Protein AF-A0A4S5EPM7-F1 (afdb_monomer_lite)

Organism: NCBI:txid2699483

Radius of gyration: 33.23 Å; chains: 1; bounding box: 105×103×96 Å

pLDDT: mean 71.8, std 30.41, range [21.06, 98.94]

Foldseek 3Di:
DDDDDDDDDDDDDDDDDDDDDDDDDDDDDDDDDDDDDDDDDDDDDDDDDDDDDPDDWDKDWDDDDDDDDDDDDDDDDDDDDDDDDDDDDDDDDDYDDDDDDDDDDDDDDDDDPPPPDDLPFPDDDDDDPDPPDPAIFIWTADPVGDIDGTDDRPPPDDDDDVDPDDDPDDDDDDDDDDPVDDDDDDPWAAEEDEQLNQVVLVPDDPVVSLVVLCQDCACPNHPNGQEYEYEQFDDVSHPDHDHQQEDPQPDDDLPCPSGDPVVCVVTPLVSVVSSCVNPVNRAYEYAYQADYLVQFPNSDQFFGAGDPVNLQVLLVSVLCVQVNCVVSVHHHQAYEPHAALVDTGRPHGHHHDFLVRLLCSQLPHNQVSCVVSVHSYAYAYDNEELQCLVRQLSNCVNVSNVSRHQAYEYEHQDDDLCSQVVSCVVVVSHDYYHRDYDDDDPDDGDPDPDPDDDPPD

InterPro domains:
  IPR001139 Glycoside hydrolase family 30 [PR00843] (176-196)
  IPR001139 Glycoside hydrolase family 30 [PR00843] (212-238)
  IPR001139 Glycoside hydrolase family 30 [PR00843] (308-325)
  IPR001139 Glycoside hydrolase family 30 [PTHR11069] (172-442)
  IPR017853 Glycoside hydrolase superfamily [SSF51445] (186-454)
  IPR033453 Glycosyl hydrolase family 30, TIM-barrel domain [PF02055] (186-442)

Structure (mmCIF, N/CA/C/O backbone):
data_AF-A0A4S5EPM7-F1
#
_entry.id   AF-A0A4S5EPM7-F1
#
loop_
_atom_site.group_PDB
_atom_site.id
_atom_site.type_symbol
_atom_site.label_atom_id
_atom_site.label_alt_id
_atom_site.label_comp_id
_atom_site.label_asym_id
_atom_site.label_entity_id
_atom_site.label_seq_id
_atom_site.pdbx_PDB_ins_code
_atom_site.Cartn_x
_atom_site.Cartn_y
_atom_site.Cartn_z
_atom_site.occupancy
_atom_site.B_iso_or_equiv
_atom_site.auth_seq_id
_atom_site.auth_comp_id
_atom_site.auth_asym_id
_atom_site.auth_atom_id
_atom_site.pdbx_PDB_model_num
ATOM 1 N N . MET A 1 1 ? -53.959 20.665 28.687 1.00 37.88 1 MET A N 1
ATOM 2 C CA . MET A 1 1 ? -55.027 20.606 27.663 1.00 37.88 1 MET A CA 1
ATOM 3 C C . MET A 1 1 ? -55.498 22.022 27.372 1.00 37.88 1 MET A C 1
ATOM 5 O O . MET A 1 1 ? -55.883 22.687 28.318 1.00 37.88 1 MET A O 1
ATOM 9 N N . ALA A 1 2 ? -55.461 22.474 26.117 1.00 31.88 2 ALA A N 1
ATOM 10 C CA . ALA A 1 2 ? -56.204 23.634 25.600 1.00 31.88 2 ALA A CA 1
ATOM 11 C C . ALA A 1 2 ? -56.145 23.578 24.061 1.00 31.88 2 ALA A C 1
ATOM 13 O O . ALA A 1 2 ? -55.136 23.130 23.512 1.00 31.88 2 ALA A O 1
ATOM 14 N N . ARG A 1 3 ? -57.220 23.950 23.357 1.00 34.09 3 ARG A N 1
ATOM 15 C CA . ARG A 1 3 ? -57.342 23.798 21.894 1.00 34.09 3 ARG A CA 1
ATOM 16 C C . ARG A 1 3 ? -58.232 24.909 21.324 1.00 34.09 3 ARG A C 1
ATOM 18 O O . ARG A 1 3 ? -59.155 25.323 22.013 1.00 34.09 3 ARG A O 1
ATOM 25 N N . LEU A 1 4 ? -58.027 25.229 20.037 1.00 34.91 4 LEU A N 1
ATOM 26 C CA . LEU A 1 4 ? -58.841 26.123 19.180 1.00 34.91 4 LEU A CA 1
ATOM 27 C C . LEU A 1 4 ? -58.612 27.636 19.450 1.00 34.91 4 LEU A C 1
ATOM 29 O O . LEU A 1 4 ? -58.331 28.013 20.577 1.00 34.91 4 LEU A O 1
ATOM 33 N N . ALA A 1 5 ? -58.658 28.551 18.466 1.00 35.00 5 ALA A N 1
ATOM 34 C CA . ALA A 1 5 ? -59.004 28.437 17.037 1.00 35.00 5 ALA A CA 1
ATOM 35 C C . ALA A 1 5 ? -58.122 29.335 16.119 1.00 35.00 5 ALA A C 1
ATOM 37 O O . ALA A 1 5 ? -57.321 30.136 16.590 1.00 35.00 5 ALA A O 1
ATOM 38 N N . ARG A 1 6 ? -58.271 29.182 14.791 1.00 39.44 6 ARG A N 1
ATOM 39 C CA . ARG A 1 6 ? -57.592 29.965 13.727 1.00 39.44 6 ARG A CA 1
ATOM 40 C C . ARG A 1 6 ? -58.181 31.379 13.544 1.00 39.44 6 ARG A C 1
ATOM 42 O O . ARG A 1 6 ? -59.377 31.544 13.761 1.00 39.44 6 ARG A O 1
ATOM 49 N N . PRO A 1 7 ? -57.429 32.298 12.906 1.00 39.09 7 PRO A N 1
ATOM 50 C CA . PRO A 1 7 ? -57.992 33.339 12.041 1.00 39.09 7 PRO A CA 1
ATOM 51 C C . PRO A 1 7 ? -57.572 33.200 10.558 1.00 39.09 7 PRO A C 1
ATOM 53 O O . PRO A 1 7 ? -56.685 32.419 10.207 1.00 39.09 7 PRO A O 1
ATOM 56 N N . ALA A 1 8 ? -58.227 33.973 9.685 1.00 35.59 8 ALA A N 1
ATOM 57 C CA . ALA A 1 8 ? -57.951 34.082 8.247 1.00 35.59 8 ALA A CA 1
ATOM 58 C C . ALA A 1 8 ? -57.341 35.458 7.867 1.00 35.59 8 ALA A C 1
ATOM 60 O O . ALA A 1 8 ? -57.170 36.327 8.715 1.00 35.59 8 ALA A O 1
ATOM 61 N N . ARG A 1 9 ? -56.981 35.619 6.582 1.00 36.59 9 ARG A N 1
ATOM 62 C CA . ARG A 1 9 ? -56.272 36.768 5.962 1.00 36.59 9 ARG A CA 1
ATOM 63 C C . ARG A 1 9 ? -56.875 38.166 6.213 1.00 36.59 9 ARG A C 1
ATOM 65 O O . ARG A 1 9 ? -58.093 38.295 6.285 1.00 36.59 9 ARG A O 1
ATOM 72 N N . PRO A 1 10 ? -56.045 39.212 6.026 1.00 38.31 10 PRO A N 1
ATOM 73 C CA . PRO A 1 10 ? -56.420 40.400 5.244 1.00 38.31 10 PRO A CA 1
ATOM 74 C C . PRO A 1 10 ? -55.522 40.627 3.997 1.00 38.31 10 PRO A C 1
ATOM 76 O O . PRO A 1 10 ? -54.597 39.856 3.732 1.00 38.31 10 PRO A O 1
ATOM 79 N N . ALA A 1 11 ? -55.826 41.662 3.197 1.00 32.56 11 ALA A N 1
ATOM 80 C CA . ALA A 1 11 ? -55.200 41.976 1.898 1.00 32.56 11 ALA A CA 1
ATOM 81 C C . ALA A 1 11 ? -54.578 43.403 1.821 1.00 32.56 11 ALA A C 1
ATOM 83 O O . ALA A 1 11 ? -54.637 44.161 2.781 1.00 32.56 11 ALA A O 1
ATOM 84 N N . ARG A 1 12 ? -53.949 43.719 0.670 1.00 36.53 12 ARG A N 1
ATOM 85 C CA . ARG A 1 12 ? -53.094 44.895 0.322 1.00 36.53 12 ARG A CA 1
ATOM 86 C C . ARG A 1 12 ? -53.747 46.299 0.408 1.00 36.53 12 ARG A C 1
ATOM 88 O O . ARG A 1 12 ? -54.969 46.396 0.368 1.00 36.53 12 ARG A O 1
ATOM 95 N N . PRO A 1 13 ? -52.927 47.378 0.386 1.00 40.84 13 PRO A N 1
ATOM 96 C CA . PRO A 1 13 ? -52.681 48.208 -0.836 1.00 40.84 13 PRO A CA 1
ATOM 97 C C . PRO A 1 13 ? -51.164 48.281 -1.213 1.00 40.84 13 PRO A C 1
ATOM 99 O O . PRO A 1 13 ? -50.339 48.016 -0.351 1.00 40.84 13 PRO A O 1
ATOM 102 N N . ALA A 1 14 ? -50.675 48.388 -2.469 1.00 33.91 14 ALA A N 1
ATOM 103 C CA . ALA A 1 14 ? -50.796 49.406 -3.552 1.00 33.91 14 ALA A CA 1
ATOM 104 C C . ALA A 1 14 ? -49.830 50.622 -3.353 1.00 33.91 14 ALA A C 1
ATOM 106 O O . ALA A 1 14 ? -49.704 51.056 -2.218 1.00 33.91 14 ALA A O 1
ATOM 107 N N . ARG A 1 15 ? -49.126 51.218 -4.348 1.00 34.62 15 ARG A N 1
ATOM 108 C CA . ARG A 1 15 ? -49.103 51.091 -5.837 1.00 34.62 15 ARG A CA 1
ATOM 109 C C . ARG A 1 15 ? -47.855 51.814 -6.464 1.00 34.62 15 ARG A C 1
ATOM 111 O O . ARG A 1 15 ? -47.136 52.459 -5.717 1.00 34.62 15 ARG A O 1
ATOM 118 N N . GLN A 1 16 ? -47.711 51.771 -7.808 1.00 30.31 16 GLN A N 1
ATOM 119 C CA . GLN A 1 16 ? -46.845 52.595 -8.715 1.00 30.31 16 GLN A CA 1
ATOM 120 C C . GLN A 1 16 ? -45.328 52.254 -8.811 1.00 30.31 16 GLN A C 1
ATOM 122 O O . GLN A 1 16 ? -44.700 52.006 -7.790 1.00 30.31 16 GLN A O 1
ATOM 127 N N . ASP A 1 17 ? -44.666 52.186 -9.987 1.00 30.38 17 ASP A N 1
ATOM 128 C CA . ASP A 1 17 ? -45.113 52.330 -11.398 1.00 30.38 17 ASP A CA 1
ATOM 129 C C . ASP A 1 17 ? -44.370 51.397 -12.404 1.00 30.38 17 ASP A C 1
ATOM 131 O O . ASP A 1 17 ? -43.321 50.825 -12.114 1.00 30.38 17 ASP A O 1
ATOM 135 N N . GLN A 1 18 ? -44.968 51.241 -13.594 1.00 34.22 18 GLN A N 1
ATOM 136 C CA . GLN A 1 18 ? -44.567 50.523 -14.833 1.00 34.22 18 GLN A CA 1
ATOM 137 C C . GLN A 1 18 ? -45.129 51.357 -16.017 1.00 34.22 18 GLN A C 1
ATOM 139 O O . GLN A 1 18 ? -46.119 52.050 -15.760 1.00 34.22 18 GLN A O 1
ATOM 144 N N . PRO A 1 19 ? -44.607 51.349 -17.275 1.00 40.12 19 PRO A N 1
ATOM 145 C CA . PRO A 1 19 ? -44.434 50.168 -18.162 1.00 40.12 19 PRO A CA 1
ATOM 146 C C . PRO A 1 19 ? -43.183 50.305 -19.100 1.00 40.12 19 PRO A C 1
ATOM 148 O O . PRO A 1 19 ? -42.280 51.054 -18.751 1.00 40.12 19 PRO A O 1
ATOM 151 N N . GLY A 1 20 ? -42.968 49.670 -20.272 1.00 29.72 20 GLY A N 1
ATOM 152 C CA . GLY A 1 20 ? -43.732 48.784 -21.182 1.00 29.72 20 GLY A CA 1
ATOM 153 C C . GLY A 1 20 ? -42.924 48.462 -22.481 1.00 29.72 20 GLY A C 1
ATOM 154 O O . GLY A 1 20 ? -41.827 49.001 -22.618 1.00 29.72 20 GLY A O 1
ATOM 155 N N . PRO A 1 21 ? -43.384 47.588 -23.417 1.00 45.72 21 PRO A N 1
ATOM 156 C CA . PRO A 1 21 ? -42.465 46.797 -24.276 1.00 45.72 21 PRO A CA 1
ATOM 157 C C . PRO A 1 21 ? -42.611 46.849 -25.832 1.00 45.72 21 PRO A C 1
ATOM 159 O O . PRO A 1 21 ? -43.710 47.043 -26.340 1.00 45.72 21 PRO A O 1
ATOM 162 N N . SER A 1 22 ? -41.524 46.450 -26.540 1.00 32.47 22 SER A N 1
ATOM 163 C CA . SER A 1 22 ? -41.437 45.848 -27.917 1.00 32.47 22 SER A CA 1
ATOM 164 C C . SER A 1 22 ? -41.847 46.700 -29.156 1.00 32.47 22 SER A C 1
ATOM 166 O O . SER A 1 22 ? -42.520 47.704 -28.947 1.00 32.47 22 SER A O 1
ATOM 168 N N . PRO A 1 23 ? -41.466 46.367 -30.437 1.00 45.19 23 PRO A N 1
ATOM 169 C CA . PRO A 1 23 ? -41.118 45.038 -31.015 1.00 45.19 23 PRO A CA 1
ATOM 170 C C . PRO A 1 23 ? -39.987 44.939 -32.109 1.00 45.19 23 PRO A C 1
ATOM 172 O O . PRO A 1 23 ? -39.336 45.911 -32.464 1.00 45.19 23 PRO A O 1
ATOM 175 N N . ASP A 1 24 ? -39.851 43.719 -32.673 1.00 30.61 24 ASP A N 1
ATOM 176 C CA . ASP A 1 24 ? -39.633 43.356 -34.108 1.00 30.61 24 ASP A CA 1
ATOM 177 C C . ASP A 1 24 ? -38.284 42.821 -34.706 1.00 30.61 24 ASP A C 1
ATOM 179 O O . ASP A 1 24 ? -37.395 43.541 -35.147 1.00 30.61 24 ASP A O 1
ATOM 183 N N . VAL A 1 25 ? -38.208 41.479 -34.789 1.00 31.16 25 VAL A N 1
ATOM 184 C CA . VAL A 1 25 ? -37.888 40.588 -35.943 1.00 31.16 25 VAL A CA 1
ATOM 185 C C . VAL A 1 25 ? -36.867 40.994 -37.042 1.00 31.16 25 VAL A C 1
ATOM 187 O O . VAL A 1 25 ? -37.140 41.842 -37.884 1.00 31.16 25 VAL A O 1
ATOM 190 N N . ARG A 1 26 ? -35.837 40.137 -37.254 1.00 29.47 26 ARG A N 1
ATOM 191 C CA . ARG A 1 26 ? -35.635 39.356 -38.516 1.00 29.47 26 ARG A CA 1
ATOM 192 C C . ARG A 1 26 ? -34.588 38.231 -38.405 1.00 29.47 26 ARG A C 1
ATOM 194 O O . ARG A 1 26 ? -33.512 38.400 -37.847 1.00 29.47 26 ARG A O 1
ATOM 201 N N . ARG A 1 27 ? -34.902 37.071 -39.002 1.00 33.81 27 ARG A N 1
ATOM 202 C CA . ARG A 1 27 ? -34.010 35.897 -39.127 1.00 33.81 27 ARG A CA 1
ATOM 203 C C . ARG A 1 27 ? -32.942 36.116 -40.210 1.00 33.81 27 ARG A C 1
ATOM 205 O O . ARG A 1 27 ? -33.275 36.620 -41.282 1.00 33.81 27 ARG A O 1
ATOM 212 N N . ARG A 1 28 ? -31.733 35.568 -40.030 1.00 30.64 28 ARG A N 1
ATOM 213 C CA . ARG A 1 28 ? -30.859 35.139 -41.144 1.00 30.64 28 ARG A CA 1
ATOM 214 C C . ARG A 1 28 ? -30.357 33.712 -40.904 1.00 30.64 28 ARG A C 1
ATOM 216 O O . ARG A 1 28 ? -30.130 33.316 -39.769 1.00 30.64 28 ARG A O 1
ATOM 223 N N . ARG A 1 29 ? -30.290 32.935 -41.989 1.00 29.73 29 ARG A N 1
ATOM 224 C CA . ARG A 1 29 ? -29.877 31.522 -42.019 1.00 29.73 29 ARG A CA 1
ATOM 225 C C . ARG A 1 29 ? -28.354 31.427 -42.129 1.00 29.73 29 ARG A C 1
ATOM 227 O O . ARG A 1 29 ? -27.767 32.225 -42.858 1.00 29.73 29 ARG A O 1
ATOM 234 N N . GLU A 1 30 ? -27.747 30.426 -41.499 1.00 33.56 30 GLU A N 1
ATOM 235 C CA . GLU A 1 30 ? -26.389 29.997 -41.856 1.00 33.56 30 GLU A CA 1
ATOM 236 C C . GLU A 1 30 ? -26.378 29.379 -43.271 1.00 33.56 30 GLU A C 1
ATOM 238 O O . GLU A 1 30 ? -27.313 28.651 -43.624 1.00 33.56 30 GLU A O 1
ATOM 243 N N . PRO A 1 31 ? -25.346 29.641 -44.094 1.00 34.75 31 PRO A N 1
ATOM 244 C CA . PRO A 1 31 ? -25.091 28.886 -45.316 1.00 34.75 31 PRO A CA 1
ATOM 245 C C . PRO A 1 31 ? -24.391 27.545 -45.001 1.00 34.75 31 PRO A C 1
ATOM 247 O O . PRO A 1 31 ? -23.666 27.442 -44.009 1.00 34.75 31 PRO A O 1
ATOM 250 N N . PRO A 1 32 ? -24.570 26.504 -45.835 1.00 33.53 32 PRO A N 1
ATOM 251 C CA . PRO A 1 32 ? -23.986 25.188 -45.588 1.00 33.53 32 PRO A CA 1
ATOM 252 C C . PRO A 1 32 ? -22.461 25.189 -45.768 1.00 33.53 32 PRO A C 1
ATOM 254 O O . PRO A 1 32 ? -21.932 25.780 -46.710 1.00 33.53 32 PRO A O 1
ATOM 257 N N . ARG A 1 33 ? -21.749 24.454 -44.905 1.00 34.59 33 ARG A N 1
ATOM 258 C CA . ARG A 1 33 ? -20.324 24.145 -45.109 1.00 34.59 33 ARG A CA 1
ATOM 259 C C . ARG A 1 33 ? -20.180 23.130 -46.256 1.00 34.59 33 ARG A C 1
ATOM 261 O O . ARG A 1 33 ? -20.843 22.094 -46.197 1.00 34.59 33 ARG A O 1
ATOM 268 N N . PRO A 1 34 ? -19.322 23.363 -47.265 1.00 32.03 34 PRO A N 1
ATOM 269 C CA . PRO A 1 34 ? -19.049 22.361 -48.289 1.00 32.03 34 PRO A CA 1
ATOM 270 C C . PRO A 1 34 ? -18.231 21.199 -47.708 1.00 32.03 34 PRO A C 1
ATOM 272 O O . PRO A 1 34 ? -17.290 21.406 -46.941 1.00 32.03 34 PRO A O 1
ATOM 275 N N . ALA A 1 35 ? -18.568 19.969 -48.097 1.00 35.53 35 ALA A N 1
ATOM 276 C CA . ALA A 1 35 ? -17.763 18.793 -47.783 1.00 35.53 35 ALA A CA 1
ATOM 277 C C . ALA A 1 35 ? -16.465 18.808 -48.613 1.00 35.53 35 ALA A C 1
ATOM 279 O O . ALA A 1 35 ? -16.513 18.874 -49.841 1.00 35.53 35 ALA A O 1
ATOM 280 N N . GLY A 1 36 ? -15.308 18.740 -47.945 1.00 27.03 36 GLY A N 1
ATOM 281 C CA . GLY A 1 36 ? -13.988 18.908 -48.560 1.00 27.03 36 GLY A CA 1
ATOM 282 C C . GLY A 1 36 ? -12.958 17.895 -48.053 1.00 27.03 36 GLY A C 1
ATOM 283 O O . GLY A 1 36 ? -12.589 17.907 -46.888 1.00 27.03 36 GLY A O 1
ATOM 284 N N . ARG A 1 37 ? -12.541 17.027 -48.979 1.00 26.84 37 ARG A N 1
ATOM 285 C CA . ARG A 1 37 ? -11.492 15.985 -48.977 1.00 26.84 37 ARG A CA 1
ATOM 286 C C . ARG A 1 37 ? -10.326 16.053 -47.969 1.00 26.84 37 ARG A C 1
ATOM 288 O O . ARG A 1 37 ? -9.795 17.101 -47.634 1.00 26.84 37 ARG A O 1
ATOM 295 N N . TRP A 1 38 ? -9.825 14.850 -47.674 1.00 28.30 38 TRP A N 1
ATOM 296 C CA . TRP A 1 38 ? -8.516 14.559 -47.081 1.00 28.30 38 TRP A CA 1
ATOM 297 C C . TRP A 1 38 ? -7.328 15.027 -47.955 1.00 28.30 38 TRP A C 1
ATOM 299 O O . TRP A 1 38 ? -7.255 14.647 -49.123 1.00 28.30 38 TRP A O 1
ATOM 309 N N . ALA A 1 39 ? -6.361 15.724 -47.346 1.00 26.86 39 ALA A N 1
ATOM 310 C CA . ALA A 1 39 ? -4.922 15.795 -47.677 1.00 26.86 39 ALA A CA 1
ATOM 311 C C . ALA A 1 39 ? -4.226 16.440 -46.452 1.00 26.86 39 ALA A C 1
ATOM 313 O O . ALA A 1 39 ? -4.734 17.428 -45.934 1.00 26.86 39 ALA A O 1
ATOM 314 N N . ARG A 1 40 ? -3.312 15.771 -45.739 1.00 30.05 40 ARG A N 1
ATOM 315 C CA . ARG A 1 40 ? -1.855 15.643 -45.968 1.00 30.05 40 ARG A CA 1
ATOM 316 C C . ARG A 1 40 ? -1.059 16.966 -45.977 1.00 30.05 40 ARG A C 1
ATOM 318 O O . ARG A 1 40 ? -1.337 17.866 -46.754 1.00 30.05 40 ARG A O 1
ATOM 325 N N . ASP A 1 41 ? -0.018 16.933 -45.137 1.00 26.61 41 ASP A N 1
ATOM 326 C CA . ASP A 1 41 ? 1.216 17.734 -45.086 1.00 26.61 41 ASP A CA 1
ATOM 327 C C . ASP A 1 41 ? 1.251 19.091 -44.329 1.00 26.61 41 ASP A C 1
ATOM 329 O O . ASP A 1 41 ? 0.284 19.841 -44.233 1.00 26.61 41 ASP A O 1
ATOM 333 N N . ARG A 1 42 ? 2.404 19.305 -43.664 1.00 28.41 42 ARG A N 1
ATOM 334 C CA . ARG A 1 42 ? 2.795 20.388 -42.717 1.00 28.41 42 ARG A CA 1
ATOM 335 C C . ARG A 1 42 ? 3.502 21.549 -43.483 1.00 28.41 42 ARG A C 1
ATOM 337 O O . ARG A 1 42 ? 3.626 21.409 -44.697 1.00 28.41 42 ARG A O 1
ATOM 344 N N . PRO A 1 43 ? 4.101 22.606 -42.863 1.00 35.41 43 PRO A N 1
ATOM 345 C CA . PRO A 1 43 ? 4.097 23.093 -41.464 1.00 35.41 43 PRO A CA 1
ATOM 346 C C . PRO A 1 43 ? 3.795 24.613 -41.300 1.00 35.41 43 PRO A C 1
ATOM 348 O O . PRO A 1 43 ? 3.825 25.370 -42.263 1.00 35.41 43 PRO A O 1
ATOM 351 N N . VAL A 1 44 ? 3.649 25.096 -40.055 1.00 23.69 44 VAL A N 1
ATOM 352 C CA . VAL A 1 44 ? 3.922 26.505 -39.670 1.00 23.69 44 VAL A CA 1
ATOM 353 C C . VAL A 1 44 ? 4.647 26.519 -38.317 1.00 23.69 44 VAL A C 1
ATOM 355 O O . VAL A 1 44 ? 4.313 25.730 -37.435 1.00 23.69 44 VAL A O 1
ATOM 358 N N . LEU A 1 45 ? 5.651 27.390 -38.166 1.00 23.66 45 LEU A N 1
ATOM 359 C CA . LEU A 1 45 ? 6.588 27.418 -37.037 1.00 23.66 45 LEU A CA 1
ATOM 360 C C . LEU A 1 45 ? 6.831 28.875 -36.598 1.00 23.66 45 LEU A C 1
ATOM 362 O O . LEU A 1 45 ? 7.485 29.620 -37.321 1.00 23.66 45 LEU A O 1
ATOM 366 N N . VAL A 1 46 ? 6.324 29.279 -35.426 1.00 21.61 46 VAL A N 1
ATOM 367 C CA . VAL A 1 46 ? 6.679 30.537 -34.728 1.00 21.61 46 VAL A CA 1
ATOM 368 C C . VAL A 1 46 ? 6.521 30.331 -33.215 1.00 21.61 46 VAL A C 1
ATOM 370 O O . VAL A 1 46 ? 5.480 29.842 -32.786 1.00 21.61 46 VAL A O 1
ATOM 373 N N . GLY A 1 47 ? 7.509 30.738 -32.405 1.00 22.66 47 GLY A N 1
ATOM 374 C CA . GLY A 1 47 ? 7.378 30.783 -30.936 1.00 22.66 47 GLY A CA 1
ATOM 375 C C . GLY A 1 47 ? 8.638 30.374 -30.169 1.00 22.66 47 GLY A C 1
ATOM 376 O O . GLY A 1 47 ? 8.663 29.327 -29.533 1.00 22.66 47 GLY A O 1
ATOM 377 N N . LEU A 1 48 ? 9.695 31.188 -30.242 1.00 21.06 48 LEU A N 1
ATOM 378 C CA . LEU A 1 48 ? 10.981 30.920 -29.591 1.00 21.06 48 LEU A CA 1
ATOM 379 C C . LEU A 1 48 ? 10.894 31.068 -28.056 1.00 21.06 48 LEU A C 1
ATOM 381 O O . LEU A 1 48 ? 10.470 32.112 -27.567 1.00 21.06 48 LEU A O 1
ATOM 385 N N . ALA A 1 49 ? 11.391 30.083 -27.303 1.00 22.78 49 ALA A N 1
ATOM 386 C CA . ALA A 1 49 ? 11.711 30.229 -25.881 1.00 22.78 49 ALA A CA 1
ATOM 387 C C . ALA A 1 49 ? 13.062 29.559 -25.579 1.00 22.78 49 ALA A C 1
ATOM 389 O O . ALA A 1 49 ? 13.176 28.336 -25.542 1.00 22.78 49 ALA A O 1
ATOM 390 N N . LEU A 1 50 ? 14.099 30.378 -25.391 1.00 24.00 50 LEU A N 1
ATOM 391 C CA . LEU A 1 50 ? 15.446 29.938 -25.028 1.00 24.00 50 LEU A CA 1
ATOM 392 C C . LEU A 1 50 ? 15.487 29.473 -23.566 1.00 24.00 50 LEU A C 1
ATOM 394 O O . LEU A 1 50 ? 15.387 30.292 -22.655 1.00 24.00 50 LEU A O 1
ATOM 398 N N . LEU A 1 51 ? 15.728 28.182 -23.347 1.00 24.52 51 LEU A N 1
ATOM 399 C CA . LEU A 1 51 ? 16.239 27.652 -22.083 1.00 24.52 51 LEU A CA 1
ATOM 400 C C . LEU A 1 51 ? 17.342 26.634 -22.385 1.00 24.52 51 LEU A C 1
ATOM 402 O O . LEU A 1 51 ? 17.137 25.681 -23.131 1.00 24.52 51 LEU A O 1
ATOM 406 N N . LEU A 1 52 ? 18.524 26.872 -21.814 1.00 23.78 52 LEU A N 1
ATOM 407 C CA . LEU A 1 52 ? 19.714 26.038 -21.979 1.00 23.78 52 LEU A CA 1
ATOM 408 C C . LEU A 1 52 ? 19.453 24.615 -21.467 1.00 23.78 52 LEU A C 1
ATOM 410 O O . LEU A 1 52 ? 19.353 24.385 -20.261 1.00 23.78 52 LEU A O 1
ATOM 414 N N . ALA A 1 53 ? 19.375 23.657 -22.389 1.00 23.58 53 ALA A N 1
ATOM 415 C CA . ALA A 1 53 ? 19.299 22.243 -22.065 1.00 23.58 53 ALA A CA 1
ATOM 416 C C . ALA A 1 53 ? 20.693 21.713 -21.697 1.00 23.58 53 ALA A C 1
ATOM 418 O O . ALA A 1 53 ? 21.502 21.388 -22.564 1.00 23.58 53 ALA A O 1
ATOM 419 N N . ALA A 1 54 ? 20.967 21.587 -20.398 1.00 24.50 54 ALA A N 1
ATOM 420 C CA . ALA A 1 54 ? 22.009 20.683 -19.930 1.00 24.50 54 ALA A CA 1
ATOM 421 C C . ALA A 1 54 ? 21.475 19.247 -20.062 1.00 24.50 54 ALA A C 1
ATOM 423 O O . ALA A 1 54 ? 20.734 18.773 -19.199 1.00 24.50 54 ALA A O 1
ATOM 424 N N . ALA A 1 55 ? 21.798 18.583 -21.173 1.00 24.55 55 ALA A N 1
ATOM 425 C CA . ALA A 1 55 ? 21.413 17.198 -21.409 1.00 24.55 55 ALA A CA 1
ATOM 426 C C . ALA A 1 55 ? 22.090 16.283 -20.376 1.00 24.55 55 ALA A C 1
ATOM 428 O O . ALA A 1 55 ? 23.302 16.075 -20.417 1.00 24.55 55 ALA A O 1
ATOM 429 N N . LEU A 1 56 ? 21.303 15.741 -19.443 1.00 24.41 56 LEU A N 1
ATOM 430 C CA . LEU A 1 56 ? 21.759 14.729 -18.497 1.00 24.41 56 LEU A CA 1
ATOM 431 C C . LEU A 1 56 ? 21.159 13.374 -18.887 1.00 24.41 56 LEU A C 1
ATOM 433 O O . LEU A 1 56 ? 20.077 12.999 -18.437 1.00 24.41 56 LEU A O 1
ATOM 437 N N . THR A 1 57 ? 21.859 12.643 -19.752 1.00 28.47 57 THR A N 1
ATOM 438 C CA . THR A 1 57 ? 21.483 11.279 -20.136 1.00 28.47 57 THR A CA 1
ATOM 439 C C . THR A 1 57 ? 21.642 10.347 -18.933 1.00 28.47 57 THR A C 1
ATOM 441 O O . THR A 1 57 ? 22.759 10.014 -18.536 1.00 28.47 57 THR A O 1
ATOM 444 N N . VAL A 1 58 ? 20.529 9.908 -18.340 1.00 26.36 58 VAL A N 1
ATOM 445 C CA . VAL A 1 58 ? 20.549 8.897 -17.274 1.00 26.36 58 VAL A CA 1
ATOM 446 C C . VAL A 1 58 ? 20.622 7.509 -17.909 1.00 26.36 58 VAL A C 1
ATOM 448 O O . VAL A 1 58 ? 19.605 6.917 -18.261 1.00 26.36 58 VAL A O 1
ATOM 451 N N . THR A 1 59 ? 21.836 6.981 -18.048 1.00 30.05 59 THR A N 1
ATOM 452 C CA . THR A 1 59 ? 22.065 5.607 -18.517 1.00 30.05 59 THR A CA 1
ATOM 453 C C . THR A 1 59 ? 22.102 4.651 -17.327 1.00 30.05 59 THR A C 1
ATOM 455 O O . THR A 1 59 ? 23.047 4.680 -16.537 1.00 30.05 59 THR A O 1
ATOM 458 N N . LEU A 1 60 ? 21.115 3.758 -17.207 1.00 29.66 60 LEU A N 1
ATOM 459 C CA . LEU A 1 60 ? 21.183 2.654 -16.248 1.00 29.66 60 LEU A CA 1
ATOM 460 C C . LEU A 1 60 ? 22.085 1.545 -16.811 1.00 29.66 60 LEU A C 1
ATOM 462 O O . LEU A 1 60 ? 21.694 0.812 -17.717 1.00 29.66 60 LEU A O 1
ATOM 466 N N . VAL A 1 61 ? 23.296 1.426 -16.270 1.00 29.52 61 VAL A N 1
ATOM 467 C CA . VAL A 1 61 ? 24.289 0.430 -16.693 1.00 29.52 61 VAL A CA 1
ATOM 468 C C . VAL A 1 61 ? 24.264 -0.763 -15.734 1.00 29.52 61 VAL A C 1
ATOM 470 O O . VAL A 1 61 ? 24.650 -0.639 -14.574 1.00 29.52 61 VAL A O 1
ATOM 473 N N . VAL A 1 62 ? 23.862 -1.938 -16.225 1.00 28.34 62 VAL A N 1
ATOM 474 C CA . VAL A 1 62 ? 23.963 -3.208 -15.485 1.00 28.34 62 VAL A CA 1
ATOM 475 C C . VAL A 1 62 ? 25.151 -4.002 -16.028 1.00 28.34 62 VAL A C 1
ATOM 477 O O . VAL A 1 62 ? 25.078 -4.571 -17.115 1.00 28.34 62 VAL A O 1
ATOM 480 N N . LEU A 1 63 ? 26.250 -4.052 -15.271 1.00 28.08 63 LEU A N 1
ATOM 481 C CA . LEU A 1 63 ? 27.415 -4.885 -15.589 1.00 28.08 63 LEU A CA 1
ATOM 482 C C . LEU A 1 63 ? 27.368 -6.203 -14.815 1.00 28.08 63 LEU A C 1
ATOM 484 O O . LEU A 1 63 ? 27.057 -6.230 -13.624 1.00 28.08 63 LEU A O 1
ATOM 488 N N . ARG A 1 64 ? 27.764 -7.298 -15.469 1.00 36.06 64 ARG A N 1
ATOM 489 C CA . ARG A 1 64 ? 28.062 -8.568 -14.800 1.00 36.06 64 ARG A CA 1
ATOM 490 C C . ARG A 1 64 ? 29.315 -9.191 -15.403 1.00 36.06 64 ARG A C 1
ATOM 492 O O . ARG A 1 64 ? 29.355 -9.473 -16.596 1.00 36.06 64 ARG A O 1
ATOM 499 N N . GLY A 1 65 ? 30.325 -9.424 -14.567 1.00 27.62 65 GLY A N 1
ATOM 500 C CA . GLY A 1 65 ? 31.506 -10.189 -14.959 1.00 27.62 65 GLY A CA 1
ATOM 501 C C . GLY A 1 65 ? 31.152 -11.659 -15.184 1.00 27.62 65 GLY A C 1
ATOM 502 O O . GLY A 1 65 ? 30.450 -12.262 -14.369 1.00 27.62 65 GLY A O 1
ATOM 503 N N . ALA A 1 66 ? 31.640 -12.232 -16.281 1.00 28.44 66 ALA A N 1
ATOM 504 C CA . ALA A 1 66 ? 31.575 -13.665 -16.530 1.00 28.44 66 ALA A CA 1
ATOM 505 C C . ALA A 1 66 ? 32.837 -14.339 -15.977 1.00 28.44 66 ALA A C 1
ATOM 507 O O . ALA A 1 66 ? 33.946 -13.996 -16.380 1.00 28.44 66 ALA A O 1
ATOM 508 N N . THR A 1 67 ? 32.670 -15.322 -15.093 1.00 30.61 67 THR A N 1
ATOM 509 C CA . THR A 1 67 ? 33.741 -16.238 -14.686 1.00 30.61 67 THR A CA 1
ATOM 510 C C . THR A 1 67 ? 33.322 -17.683 -14.949 1.00 30.61 67 THR A C 1
ATOM 512 O O . THR A 1 67 ? 32.370 -18.204 -14.374 1.00 30.61 67 THR A O 1
ATOM 515 N N . GLY A 1 68 ? 34.063 -18.337 -15.835 1.00 28.77 68 GLY A N 1
ATOM 516 C CA . GLY A 1 68 ? 34.073 -19.780 -16.059 1.00 28.77 68 GLY A CA 1
ATOM 517 C C . GLY A 1 68 ? 35.360 -20.117 -16.814 1.00 28.77 68 GLY A C 1
ATOM 518 O O . GLY A 1 68 ? 35.840 -19.276 -17.568 1.00 28.77 68 GLY A O 1
ATOM 519 N N . GLY A 1 69 ? 36.002 -21.271 -16.652 1.00 28.41 69 GLY A N 1
ATOM 520 C CA . GLY A 1 69 ? 35.873 -22.365 -15.674 1.00 28.41 69 GLY A CA 1
ATOM 521 C C . GLY A 1 69 ? 37.296 -22.899 -15.397 1.00 28.41 69 GLY A C 1
ATOM 522 O O . GLY A 1 69 ? 38.242 -22.423 -16.012 1.00 28.41 69 GLY A O 1
ATOM 523 N N . ALA A 1 70 ? 37.561 -23.826 -14.480 1.00 25.22 70 ALA A N 1
ATOM 524 C CA . ALA A 1 70 ? 37.033 -25.190 -14.427 1.00 25.22 70 ALA A CA 1
ATOM 525 C C . ALA A 1 70 ? 37.278 -25.821 -13.027 1.00 25.22 70 ALA A C 1
ATOM 527 O O . ALA A 1 70 ? 38.089 -25.294 -12.264 1.00 25.22 70 ALA A O 1
ATOM 528 N N . PRO A 1 71 ? 36.609 -26.935 -12.666 1.00 30.09 71 PRO A N 1
ATOM 529 C CA . PRO A 1 71 ? 36.795 -27.586 -11.367 1.00 30.09 71 PRO A CA 1
ATOM 530 C C . PRO A 1 71 ? 38.020 -28.527 -11.339 1.00 30.09 71 PRO A C 1
ATOM 532 O O . PRO A 1 71 ? 38.288 -29.196 -12.340 1.00 30.09 71 PRO A O 1
ATOM 535 N N . PRO A 1 72 ? 38.725 -28.667 -10.199 1.00 28.45 72 PRO A N 1
ATOM 536 C CA . PRO A 1 72 ? 39.638 -29.785 -9.975 1.00 28.45 72 PRO A CA 1
ATOM 537 C C . PRO A 1 72 ? 38.864 -31.093 -9.723 1.00 28.45 72 PRO A C 1
ATOM 539 O O . PRO A 1 72 ? 37.719 -31.086 -9.267 1.00 28.45 72 PRO A O 1
ATOM 542 N N . ALA A 1 73 ? 39.495 -32.219 -10.058 1.00 27.77 73 ALA A N 1
ATOM 543 C CA . ALA A 1 73 ? 38.860 -33.533 -10.141 1.00 27.77 73 ALA A CA 1
ATOM 544 C C . ALA A 1 73 ? 38.468 -34.150 -8.783 1.00 27.77 73 ALA A C 1
ATOM 546 O O . ALA A 1 73 ? 39.061 -33.868 -7.743 1.00 27.77 73 ALA A O 1
ATOM 547 N N . ALA A 1 74 ? 37.494 -35.063 -8.825 1.00 27.36 74 ALA A N 1
ATOM 548 C CA . ALA A 1 74 ? 37.121 -35.896 -7.688 1.00 27.36 74 ALA A CA 1
ATOM 549 C C . ALA A 1 74 ? 38.173 -36.985 -7.418 1.00 27.36 74 ALA A C 1
ATOM 551 O O . ALA A 1 74 ? 38.615 -37.666 -8.342 1.00 27.36 74 ALA A O 1
ATOM 552 N N . ALA A 1 75 ? 38.496 -37.203 -6.142 1.00 26.81 75 ALA A N 1
ATOM 553 C CA . ALA A 1 75 ? 39.226 -38.375 -5.671 1.00 26.81 75 ALA A CA 1
ATOM 554 C C . ALA A 1 75 ? 38.311 -39.212 -4.764 1.00 26.81 75 ALA A C 1
ATOM 556 O O . ALA A 1 75 ? 37.737 -38.711 -3.798 1.00 26.81 75 ALA A O 1
ATOM 557 N N . SER A 1 76 ? 38.160 -40.489 -5.102 1.00 25.73 76 SER A N 1
ATOM 558 C CA . SER A 1 76 ? 37.377 -41.471 -4.353 1.00 25.73 76 SER A CA 1
ATOM 559 C C . SER A 1 76 ? 38.143 -42.017 -3.147 1.00 25.73 76 SER A C 1
ATOM 561 O O . SER A 1 76 ? 39.300 -42.407 -3.292 1.00 25.73 76 SER A O 1
ATOM 563 N N . ALA A 1 77 ? 37.467 -42.184 -2.009 1.00 26.30 77 ALA A N 1
ATOM 564 C CA . ALA A 1 77 ? 37.904 -43.074 -0.933 1.00 26.30 77 ALA A CA 1
ATOM 565 C C . ALA A 1 77 ? 36.696 -43.812 -0.329 1.00 26.30 77 ALA A C 1
ATOM 567 O O . ALA A 1 77 ? 35.589 -43.280 -0.265 1.00 26.30 77 ALA A O 1
ATOM 568 N N . THR A 1 78 ? 36.911 -45.070 0.048 1.00 25.44 78 THR A N 1
ATOM 569 C CA . THR A 1 78 ? 35.880 -46.094 0.274 1.00 25.44 78 THR A CA 1
ATOM 570 C C . THR A 1 78 ? 35.657 -46.452 1.744 1.00 25.44 78 THR A C 1
ATOM 572 O O . THR A 1 78 ? 36.627 -46.598 2.479 1.00 25.44 78 THR A O 1
ATOM 575 N N . GLY A 1 79 ? 34.414 -46.823 2.081 1.00 24.53 79 GLY A N 1
ATOM 576 C CA . GLY A 1 79 ? 34.110 -47.911 3.030 1.00 24.53 79 GLY A CA 1
ATOM 577 C C . GLY A 1 79 ? 33.950 -47.551 4.516 1.00 24.53 79 GLY A C 1
ATOM 578 O O . GLY A 1 79 ? 34.784 -46.862 5.088 1.00 24.53 79 GLY A O 1
ATOM 579 N N . GLY A 1 80 ? 32.901 -48.093 5.159 1.00 24.89 80 GLY A N 1
ATOM 580 C CA . GLY A 1 80 ? 32.770 -48.089 6.626 1.00 24.89 80 GLY A CA 1
ATOM 581 C C . GLY A 1 80 ? 31.346 -47.978 7.197 1.00 24.89 80 GLY A C 1
ATOM 582 O O . GLY A 1 80 ? 30.989 -46.953 7.764 1.00 24.89 80 GLY A O 1
ATOM 583 N N . THR A 1 81 ? 30.555 -49.049 7.116 1.00 24.44 81 THR A N 1
ATOM 584 C CA . THR A 1 81 ? 29.406 -49.350 8.013 1.00 24.44 81 THR A CA 1
ATOM 585 C C . THR A 1 81 ? 29.733 -50.620 8.824 1.00 24.44 81 THR A C 1
ATOM 587 O O . THR A 1 81 ? 30.718 -51.274 8.468 1.00 24.44 81 THR A O 1
ATOM 590 N N . PRO A 1 82 ? 28.965 -51.039 9.866 1.00 39.47 82 PRO A N 1
ATOM 591 C CA . PRO A 1 82 ? 27.658 -50.570 10.376 1.00 39.47 82 PRO A CA 1
ATOM 592 C C . PRO A 1 82 ? 27.805 -49.949 11.806 1.00 39.47 82 PRO A C 1
ATOM 594 O O . PRO A 1 82 ? 28.853 -49.372 12.059 1.00 39.47 82 PRO A O 1
ATOM 597 N N . THR A 1 83 ? 26.882 -49.902 12.790 1.00 26.84 83 THR A N 1
ATOM 598 C CA . THR A 1 83 ? 25.571 -50.552 13.065 1.00 26.84 83 THR A CA 1
ATOM 599 C C . THR A 1 83 ? 24.784 -49.766 14.142 1.00 26.84 83 THR A C 1
ATOM 601 O O . THR A 1 83 ? 25.399 -49.044 14.919 1.00 26.84 83 THR A O 1
ATOM 604 N N . GLY A 1 84 ? 23.470 -50.013 14.297 1.00 26.48 84 GLY A N 1
ATOM 605 C CA . GLY A 1 84 ? 22.808 -49.974 15.623 1.00 26.48 84 GLY A CA 1
ATOM 606 C C . GLY A 1 84 ? 21.678 -48.949 15.851 1.00 26.48 84 GLY A C 1
ATOM 607 O O . GLY A 1 84 ? 21.919 -47.771 16.078 1.00 26.48 84 GLY A O 1
ATOM 608 N N . VAL A 1 85 ? 20.435 -49.438 15.896 1.00 28.02 85 VAL A N 1
ATOM 609 C CA . VAL A 1 85 ? 19.171 -48.772 16.309 1.00 28.02 85 VAL A CA 1
ATOM 610 C C . VAL A 1 85 ? 18.463 -49.830 17.196 1.00 28.02 85 VAL A C 1
ATOM 612 O O . VAL A 1 85 ? 18.555 -50.991 16.782 1.00 28.02 85 VAL A O 1
ATOM 615 N N . PRO A 1 86 ? 17.802 -49.563 18.366 1.00 39.75 86 PRO A N 1
ATOM 616 C CA . PRO A 1 86 ? 16.611 -48.689 18.451 1.00 39.75 86 PRO A CA 1
ATOM 617 C C . PRO A 1 86 ? 16.207 -47.995 19.796 1.00 39.75 86 PRO A C 1
ATOM 619 O O . PRO A 1 86 ? 16.554 -48.423 20.885 1.00 39.75 86 PRO A O 1
ATOM 622 N N . LYS A 1 87 ? 15.311 -46.993 19.654 1.00 26.91 87 LYS A N 1
ATOM 623 C CA . LYS A 1 87 ? 14.129 -46.607 20.489 1.00 26.91 87 LYS A CA 1
ATOM 624 C C . LYS A 1 87 ? 14.207 -46.496 22.036 1.00 26.91 87 LYS A C 1
ATOM 626 O O . LYS A 1 87 ? 14.439 -47.476 22.729 1.00 26.91 87 LYS A O 1
ATOM 631 N N . GLY A 1 88 ? 13.682 -45.378 22.571 1.00 26.98 88 GLY A N 1
ATOM 632 C CA . GLY A 1 88 ? 13.137 -45.303 23.943 1.00 26.98 88 GLY A CA 1
ATOM 633 C C . GLY A 1 88 ? 12.625 -43.913 24.378 1.00 26.98 88 GLY A C 1
ATOM 634 O O . GLY A 1 88 ? 13.396 -42.965 24.431 1.00 26.98 88 GLY A O 1
ATOM 635 N N . VAL A 1 89 ? 11.332 -43.802 24.713 1.00 27.12 89 VAL A N 1
ATOM 636 C CA . VAL A 1 89 ? 10.626 -42.654 25.345 1.00 27.12 89 VAL A CA 1
ATOM 637 C C . VAL A 1 89 ? 9.577 -43.301 26.269 1.00 27.12 89 VAL A C 1
ATOM 639 O O . VAL A 1 89 ? 8.886 -44.187 25.752 1.00 27.12 89 VAL A O 1
ATOM 642 N N . PRO A 1 90 ? 9.449 -42.970 27.585 1.00 39.09 90 PRO A N 1
ATOM 643 C CA . PRO A 1 90 ? 8.535 -41.874 27.980 1.00 39.09 90 PRO A CA 1
ATOM 644 C C . PRO A 1 90 ? 8.695 -41.155 29.362 1.00 39.09 90 PRO A C 1
ATOM 646 O O . PRO A 1 90 ? 9.273 -41.661 30.315 1.00 39.09 90 PRO A O 1
ATOM 649 N N . THR A 1 91 ? 7.969 -40.023 29.469 1.00 27.48 91 THR A N 1
ATOM 650 C CA . THR A 1 91 ? 7.199 -39.470 30.631 1.00 27.48 91 THR A CA 1
ATOM 651 C C . THR A 1 91 ? 7.802 -38.699 31.838 1.00 27.48 91 THR A C 1
ATOM 653 O O . THR A 1 91 ? 8.484 -39.261 32.678 1.00 27.48 91 THR A O 1
ATOM 656 N N . ARG A 1 92 ? 7.234 -37.478 32.008 1.00 27.45 92 ARG A N 1
ATOM 657 C CA . ARG A 1 92 ? 6.695 -36.781 33.220 1.00 27.45 92 ARG A CA 1
ATOM 658 C C . ARG A 1 92 ? 7.599 -36.112 34.293 1.00 27.45 92 ARG A C 1
ATOM 660 O O . ARG A 1 92 ? 8.462 -36.719 34.902 1.00 27.45 92 ARG A O 1
ATOM 667 N N . SER A 1 93 ? 7.241 -34.846 34.568 1.00 27.23 93 SER A N 1
ATOM 668 C CA . SER A 1 93 ? 7.525 -33.949 35.724 1.00 27.23 93 SER A CA 1
ATOM 669 C C . SER A 1 93 ? 6.629 -34.292 36.960 1.00 27.23 93 SER A C 1
ATOM 671 O O . SER A 1 93 ? 5.825 -35.216 36.785 1.00 27.23 93 SER A O 1
ATOM 673 N N . PRO A 1 94 ? 6.626 -33.579 38.135 1.00 42.06 94 PRO A N 1
ATOM 674 C CA . PRO A 1 94 ? 7.203 -32.240 38.448 1.00 42.06 94 PRO A CA 1
ATOM 675 C C . PRO A 1 94 ? 7.802 -31.950 39.870 1.00 42.06 94 PRO A C 1
ATOM 677 O O . PRO A 1 94 ? 7.481 -32.644 40.823 1.00 42.06 94 PRO A O 1
ATOM 680 N N . ASP A 1 95 ? 8.549 -30.824 39.971 1.00 31.91 95 ASP A N 1
ATOM 681 C CA . ASP A 1 95 ? 8.754 -29.880 41.123 1.00 31.91 95 ASP A CA 1
ATOM 682 C C . ASP A 1 95 ? 9.238 -30.373 42.525 1.00 31.91 95 ASP A C 1
ATOM 684 O O . ASP A 1 95 ? 9.220 -31.573 42.786 1.00 31.91 95 ASP A O 1
ATOM 688 N N . PRO A 1 96 ? 9.607 -29.487 43.499 1.00 41.62 96 PRO A N 1
ATOM 689 C CA . PRO A 1 96 ? 10.022 -28.061 43.444 1.00 41.62 96 PRO A CA 1
ATOM 690 C C . PRO A 1 96 ? 11.296 -27.709 44.288 1.00 41.62 96 PRO A C 1
ATOM 692 O O . PRO A 1 96 ? 11.794 -28.529 45.055 1.00 41.62 96 PRO A O 1
ATOM 695 N N . GLY A 1 97 ? 11.745 -26.436 44.273 1.00 26.23 97 GLY A N 1
ATOM 696 C CA . GLY A 1 97 ? 12.428 -25.793 45.430 1.00 26.23 97 GLY A CA 1
ATOM 697 C C . GLY A 1 97 ? 13.848 -25.203 45.239 1.00 26.23 97 GLY A C 1
ATOM 698 O O . GLY A 1 97 ? 14.740 -25.851 44.706 1.00 26.23 97 GLY A O 1
ATOM 699 N N . GLY A 1 98 ? 14.067 -23.967 45.725 1.00 24.45 98 GLY A N 1
ATOM 700 C CA . GLY A 1 98 ? 15.398 -23.344 45.946 1.00 24.45 98 GLY A CA 1
ATOM 701 C C . GLY A 1 98 ? 15.919 -23.551 47.391 1.00 24.45 98 GLY A C 1
ATOM 702 O O . GLY A 1 98 ? 15.313 -24.367 48.084 1.00 24.45 98 GLY A O 1
ATOM 703 N N . PRO A 1 99 ? 16.953 -22.822 47.906 1.00 37.91 99 PRO A N 1
ATOM 704 C CA . PRO A 1 99 ? 17.379 -21.468 47.498 1.00 37.91 99 PRO A CA 1
ATOM 705 C C . PRO A 1 99 ? 18.912 -21.160 47.445 1.00 37.91 99 PRO A C 1
ATOM 707 O O . PRO A 1 99 ? 19.760 -21.933 47.867 1.00 37.91 99 PRO A O 1
ATOM 710 N N . SER A 1 100 ? 19.223 -19.949 46.953 1.00 27.27 100 SER A N 1
ATOM 711 C CA . SER A 1 100 ? 20.374 -19.050 47.237 1.00 27.27 100 SER A CA 1
ATOM 712 C C . SER A 1 100 ? 21.799 -19.569 47.545 1.00 27.27 100 SER A C 1
ATOM 714 O O . SER A 1 100 ? 22.064 -20.072 48.634 1.00 27.27 100 SER A O 1
ATOM 716 N N . SER A 1 101 ? 22.776 -19.122 46.739 1.00 29.02 101 SER A N 1
ATOM 717 C CA . SER A 1 101 ? 24.046 -18.553 47.244 1.00 29.02 101 SER A CA 1
ATOM 718 C C . SER A 1 101 ? 24.743 -17.626 46.219 1.00 29.02 101 SER A C 1
ATOM 720 O O . SER A 1 101 ? 24.613 -17.786 45.008 1.00 29.02 101 SER A O 1
ATOM 722 N N . ARG A 1 102 ? 25.461 -16.614 46.729 1.00 27.77 102 ARG A N 1
ATOM 723 C CA . ARG A 1 102 ? 26.513 -15.800 46.066 1.00 27.77 102 ARG A CA 1
ATOM 724 C C . ARG A 1 102 ? 27.842 -16.226 46.725 1.00 27.77 102 ARG A C 1
ATOM 726 O O . ARG A 1 102 ? 27.773 -16.554 47.911 1.00 27.77 102 ARG A O 1
AT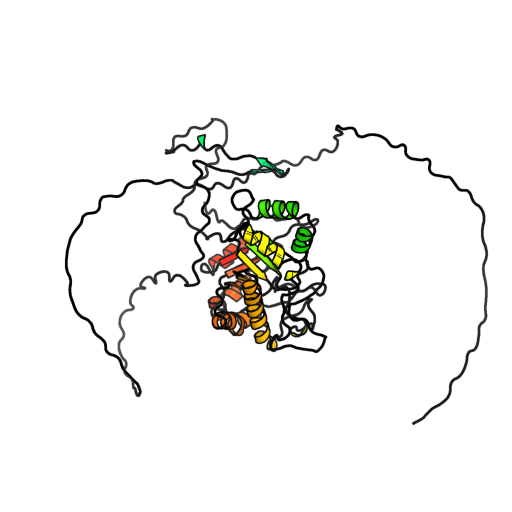OM 733 N N . PRO A 1 103 ? 29.023 -16.197 46.064 1.00 34.53 103 PRO A N 1
ATOM 734 C CA . PRO A 1 103 ? 29.652 -14.930 45.640 1.00 34.53 103 PRO A CA 1
ATOM 735 C C . PRO A 1 103 ? 30.577 -15.026 44.394 1.00 34.53 103 PRO A C 1
ATOM 737 O O . PRO A 1 103 ? 30.708 -16.081 43.786 1.00 34.53 103 PRO A O 1
ATOM 740 N N . GLY A 1 104 ? 31.274 -13.927 44.056 1.00 25.83 104 GLY A N 1
ATOM 741 C CA . GLY A 1 104 ? 32.498 -13.961 43.234 1.00 25.83 104 GLY A CA 1
ATOM 742 C C . GLY A 1 104 ? 32.593 -12.884 42.146 1.00 25.83 104 GLY A C 1
ATOM 743 O O . GLY A 1 104 ? 31.954 -13.000 41.106 1.00 25.83 104 GLY A O 1
ATOM 744 N N . ASN A 1 105 ? 33.438 -11.866 42.353 1.00 32.31 105 ASN A N 1
ATOM 745 C CA . ASN A 1 105 ? 33.872 -10.964 41.278 1.00 32.31 105 ASN A CA 1
ATOM 746 C C . ASN A 1 105 ? 34.946 -11.658 40.425 1.00 32.31 105 ASN A C 1
ATOM 748 O O . ASN A 1 105 ? 35.970 -12.081 40.957 1.00 32.31 105 ASN A O 1
ATOM 752 N N . GLY A 1 106 ? 34.742 -11.706 39.108 1.00 27.44 106 GLY A N 1
ATOM 753 C CA . GLY A 1 106 ? 35.746 -12.083 38.109 1.00 27.44 106 GLY A CA 1
ATOM 754 C C . GLY A 1 106 ? 35.790 -11.046 36.978 1.00 27.44 106 GLY A C 1
ATOM 755 O O . GLY A 1 106 ? 34.814 -10.310 36.804 1.00 27.44 106 GLY A O 1
ATOM 756 N N . PRO A 1 107 ? 36.903 -10.931 36.231 1.00 27.92 107 PRO A N 1
ATOM 757 C CA . PRO A 1 107 ? 37.056 -9.906 35.202 1.00 27.92 107 PRO A CA 1
ATOM 758 C C . PRO A 1 107 ? 36.076 -10.119 34.042 1.00 27.92 107 PRO A C 1
ATOM 760 O O . PRO A 1 107 ? 35.774 -11.250 33.658 1.00 27.92 107 PRO A O 1
ATOM 763 N N . ALA A 1 108 ? 35.580 -9.016 33.478 1.00 27.78 108 ALA A N 1
ATOM 764 C CA . ALA A 1 108 ? 34.588 -9.045 32.410 1.00 27.78 108 ALA A CA 1
ATOM 765 C C . ALA A 1 108 ? 35.135 -9.742 31.145 1.00 27.78 108 ALA A C 1
ATOM 767 O O . ALA A 1 108 ? 36.220 -9.382 30.681 1.00 27.78 108 ALA A O 1
ATOM 768 N N . PRO A 1 109 ? 34.402 -10.700 30.546 1.00 27.58 109 PRO A N 1
ATOM 769 C CA . PRO A 1 109 ? 34.793 -11.274 29.269 1.00 27.58 109 PRO A CA 1
ATOM 770 C C . PRO A 1 109 ? 34.613 -10.241 28.151 1.00 27.58 109 PRO A C 1
ATOM 772 O O . PRO A 1 109 ? 33.563 -9.605 28.038 1.00 27.58 109 PRO A O 1
ATOM 775 N N . SER A 1 110 ? 35.635 -10.106 27.304 1.00 28.30 110 SER A N 1
ATOM 776 C CA . SER A 1 110 ? 35.615 -9.265 26.104 1.00 28.30 110 SER A CA 1
ATOM 777 C C . SER A 1 110 ? 34.383 -9.553 25.234 1.00 28.30 110 SER A C 1
ATOM 779 O O . SER A 1 110 ? 33.964 -10.714 25.149 1.00 28.30 110 SER A O 1
ATOM 781 N N . PRO A 1 111 ? 33.811 -8.548 24.542 1.00 27.91 111 PRO A N 1
ATOM 782 C CA . PRO A 1 111 ? 32.630 -8.753 23.717 1.00 27.91 111 PRO A CA 1
ATOM 783 C C . PRO A 1 111 ? 32.947 -9.721 22.572 1.00 27.91 111 PRO A C 1
ATOM 785 O O . PRO A 1 111 ? 33.563 -9.355 21.571 1.00 27.91 111 PRO A O 1
ATOM 788 N N . ARG A 1 112 ? 32.491 -10.973 22.707 1.00 25.52 112 ARG A N 1
ATOM 789 C CA . ARG A 1 112 ? 32.357 -11.883 21.567 1.00 25.52 112 ARG A CA 1
ATOM 790 C C . ARG A 1 112 ? 31.486 -11.180 20.536 1.00 25.52 112 ARG A C 1
ATOM 792 O O . ARG A 1 112 ? 30.377 -10.764 20.864 1.00 25.52 112 ARG A O 1
ATOM 799 N N . ALA A 1 113 ? 31.985 -11.080 19.306 1.00 25.77 113 ALA A N 1
ATOM 800 C CA . ALA A 1 113 ? 31.208 -10.580 18.187 1.00 25.77 113 ALA A CA 1
ATOM 801 C C . ALA A 1 113 ? 29.902 -11.382 18.093 1.00 25.77 113 ALA A C 1
ATOM 803 O O . ALA A 1 113 ? 29.912 -12.575 17.779 1.00 25.77 113 ALA A O 1
ATOM 804 N N . LEU A 1 114 ? 28.784 -10.726 18.409 1.00 27.20 114 LEU A N 1
ATOM 805 C CA . LEU A 1 114 ? 27.457 -11.238 18.111 1.00 27.20 114 LEU A CA 1
ATOM 806 C C . LEU A 1 114 ? 27.350 -11.268 16.591 1.00 27.20 114 LEU A C 1
ATOM 808 O O . LEU A 1 114 ? 27.169 -10.230 15.955 1.00 27.20 114 LEU A O 1
ATOM 812 N N . GLY A 1 115 ? 27.536 -12.461 16.023 1.00 23.66 115 GLY A N 1
ATOM 813 C CA . GLY A 1 115 ? 27.328 -12.696 14.602 1.00 23.66 115 GLY A CA 1
ATOM 814 C C . GLY A 1 115 ? 25.951 -12.183 14.199 1.00 23.66 115 GLY A C 1
ATOM 815 O O . GLY A 1 115 ? 24.993 -12.294 14.967 1.00 23.66 115 GLY A O 1
ATOM 816 N N . THR A 1 116 ? 25.874 -11.593 13.010 1.00 26.42 116 THR A N 1
ATOM 817 C CA . THR A 1 116 ? 24.645 -11.036 12.449 1.00 26.42 116 THR A CA 1
ATOM 818 C C . THR A 1 116 ? 23.567 -12.110 12.419 1.00 26.42 116 THR A C 1
ATOM 820 O O . THR A 1 116 ? 23.573 -12.987 11.556 1.00 26.42 116 THR A O 1
ATOM 823 N N . ALA A 1 117 ? 22.648 -12.054 13.381 1.00 26.36 117 ALA A N 1
ATOM 824 C CA . ALA A 1 117 ? 21.465 -12.888 13.365 1.00 26.36 117 ALA A CA 1
ATOM 825 C C . ALA A 1 117 ? 20.588 -12.395 12.213 1.00 26.36 117 ALA A C 1
ATOM 827 O O . ALA A 1 117 ? 19.938 -11.354 12.336 1.00 26.36 117 ALA A O 1
ATOM 828 N N . ASP A 1 118 ? 20.600 -13.131 11.100 1.00 30.41 118 ASP A N 1
ATOM 829 C CA . ASP A 1 118 ? 19.624 -12.953 10.031 1.00 30.41 118 ASP A CA 1
ATOM 830 C C . ASP A 1 118 ? 18.231 -12.950 10.662 1.00 30.41 118 ASP A C 1
ATOM 832 O O . ASP A 1 118 ? 17.798 -13.926 11.286 1.00 30.41 118 ASP A O 1
ATOM 836 N N . ALA A 1 119 ? 17.533 -11.823 10.537 1.00 33.09 119 ALA A N 1
ATOM 837 C CA . ALA A 1 119 ? 16.170 -11.706 11.014 1.00 33.09 119 ALA A CA 1
ATOM 838 C C . ALA A 1 119 ? 15.301 -12.631 10.153 1.00 33.09 119 ALA A C 1
ATOM 840 O O . ALA A 1 119 ? 14.962 -12.283 9.024 1.00 33.09 119 ALA A O 1
ATOM 841 N N . GLY A 1 120 ? 14.975 -13.810 10.693 1.00 26.77 120 GLY A N 1
ATOM 842 C CA . GLY A 1 120 ? 14.308 -14.929 10.015 1.00 26.77 120 GLY A CA 1
ATOM 843 C C . GLY A 1 120 ? 12.851 -14.692 9.604 1.00 26.77 120 GLY A C 1
ATOM 844 O O . GLY A 1 120 ? 11.987 -15.525 9.870 1.00 26.77 120 GLY A O 1
ATOM 845 N N . GLY A 1 121 ? 12.567 -13.568 8.946 1.00 32.09 121 GLY A N 1
ATOM 846 C CA . GLY A 1 121 ? 11.435 -13.461 8.037 1.00 32.09 121 GLY A CA 1
ATOM 847 C C . GLY A 1 121 ? 11.647 -14.365 6.812 1.00 32.09 121 GLY A C 1
ATOM 848 O O . GLY A 1 121 ? 12.775 -14.776 6.528 1.00 32.09 121 GLY A O 1
ATOM 849 N N . PRO A 1 122 ? 10.580 -14.707 6.073 1.00 32.31 122 PRO A N 1
ATOM 850 C CA . PRO A 1 122 ? 10.693 -15.563 4.898 1.00 32.31 122 PRO A CA 1
ATOM 851 C C . PRO A 1 122 ? 11.597 -14.911 3.843 1.00 32.31 122 PRO A C 1
ATOM 853 O O . PRO A 1 122 ? 11.250 -13.877 3.272 1.00 32.31 122 PRO A O 1
ATOM 856 N N . ALA A 1 123 ? 12.747 -15.533 3.570 1.00 39.53 123 ALA A N 1
ATOM 857 C CA . ALA A 1 123 ? 13.669 -15.079 2.538 1.00 39.53 123 ALA A CA 1
ATOM 858 C C . ALA A 1 123 ? 12.956 -15.036 1.175 1.00 39.53 123 ALA A C 1
ATOM 860 O O . ALA A 1 123 ? 12.460 -16.054 0.685 1.00 39.53 123 ALA A O 1
ATOM 861 N N . PHE A 1 124 ? 12.879 -13.848 0.569 1.00 44.91 124 PHE A N 1
ATOM 862 C CA . PHE A 1 124 ? 12.160 -13.657 -0.691 1.00 44.91 124 PHE A CA 1
ATOM 863 C C . PHE A 1 124 ? 12.786 -14.488 -1.824 1.00 44.91 124 PHE A C 1
ATOM 865 O O . PHE A 1 124 ? 14.022 -14.544 -1.902 1.00 44.91 124 PHE A O 1
ATOM 872 N N . PRO A 1 125 ? 11.968 -15.061 -2.735 1.00 39.62 125 PRO A N 1
ATOM 873 C CA . PRO A 1 125 ? 12.430 -15.926 -3.822 1.00 39.62 125 PRO A CA 1
ATOM 874 C C . PRO A 1 125 ? 13.515 -15.273 -4.687 1.00 39.62 125 PRO A C 1
ATOM 876 O O . PRO A 1 125 ? 13.688 -14.052 -4.684 1.00 39.62 125 PRO A O 1
ATOM 879 N N . ALA A 1 126 ? 14.261 -16.109 -5.412 1.00 39.88 126 ALA A N 1
ATOM 880 C CA . ALA A 1 126 ? 15.430 -15.702 -6.189 1.00 39.88 126 ALA A CA 1
ATOM 881 C C . ALA A 1 126 ? 15.147 -14.504 -7.127 1.00 39.88 126 ALA A C 1
ATOM 883 O O . ALA A 1 126 ? 14.035 -14.394 -7.657 1.00 39.88 126 ALA A O 1
ATOM 884 N N . PRO A 1 127 ? 16.135 -13.609 -7.342 1.00 42.66 127 PRO A N 1
ATOM 885 C CA . PRO A 1 127 ? 15.994 -12.484 -8.263 1.00 42.66 127 PRO A CA 1
ATOM 886 C C . PRO A 1 127 ? 15.655 -12.954 -9.683 1.00 42.66 127 PRO A C 1
ATOM 888 O O . PRO A 1 127 ? 15.898 -14.107 -10.048 1.00 42.66 127 PRO A O 1
ATOM 891 N N . TRP A 1 128 ? 15.102 -12.047 -10.492 1.00 42.34 128 TRP A N 1
ATOM 892 C CA . TRP A 1 128 ? 14.777 -12.333 -11.886 1.00 42.34 128 TRP A CA 1
ATOM 893 C C . TRP A 1 128 ? 15.971 -12.956 -12.633 1.00 42.34 128 TRP A C 1
ATOM 895 O O . TRP A 1 128 ? 17.071 -12.396 -12.589 1.00 42.34 128 TRP A O 1
ATOM 905 N N . PRO A 1 129 ? 15.770 -14.062 -13.375 1.00 40.06 129 PRO A N 1
ATOM 906 C CA . PRO A 1 129 ? 16.709 -14.457 -14.408 1.00 40.06 129 PRO A CA 1
ATOM 907 C C . PRO A 1 129 ? 16.615 -13.419 -15.528 1.00 40.06 129 PRO A C 1
ATOM 909 O O . PRO A 1 129 ? 15.719 -13.478 -16.367 1.00 40.06 129 PRO A O 1
ATOM 912 N N . LEU A 1 130 ? 17.519 -12.440 -15.506 1.00 42.88 130 LEU A N 1
ATOM 913 C CA . LEU A 1 130 ? 17.737 -11.560 -16.649 1.00 42.88 130 LEU A CA 1
ATOM 914 C C . LEU A 1 130 ? 18.167 -12.418 -17.854 1.00 42.88 130 LEU A C 1
ATOM 916 O O . LEU A 1 130 ? 18.902 -13.395 -17.656 1.00 42.88 130 LEU A O 1
ATOM 920 N N . PRO A 1 131 ? 17.741 -12.084 -19.086 1.00 41.97 131 PRO A N 1
ATOM 921 C CA . PRO A 1 131 ? 1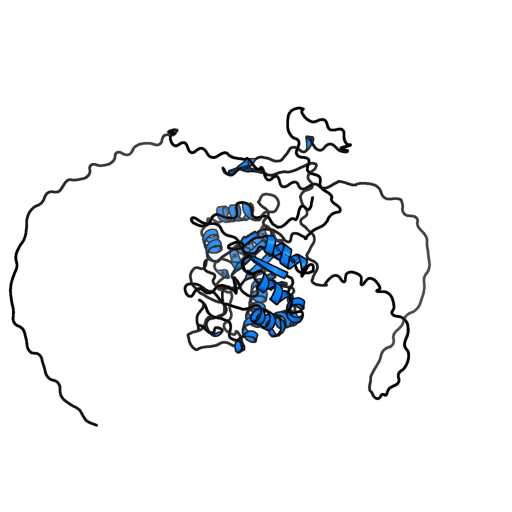8.201 -12.787 -20.277 1.00 41.97 131 PRO A CA 1
ATOM 922 C C . PRO A 1 131 ? 19.733 -12.753 -20.361 1.00 41.97 131 PRO A C 1
ATOM 924 O O . PRO A 1 131 ? 20.374 -11.774 -19.974 1.00 41.97 131 PRO A O 1
ATOM 927 N N . ALA A 1 132 ? 20.330 -13.836 -20.858 1.00 42.50 132 ALA A N 1
ATOM 928 C CA . ALA A 1 132 ? 21.779 -13.978 -20.967 1.00 42.50 132 ALA A CA 1
ATOM 929 C C . ALA A 1 132 ? 22.339 -13.123 -22.120 1.00 42.50 132 ALA A C 1
ATOM 931 O O . ALA A 1 132 ? 22.664 -13.635 -23.192 1.00 42.50 132 ALA A O 1
ATOM 932 N N . VAL A 1 133 ? 22.448 -11.811 -21.903 1.00 44.94 133 VAL A N 1
ATOM 933 C CA . VAL A 1 133 ? 23.057 -10.888 -22.866 1.00 44.94 133 VAL A CA 1
ATOM 934 C C . VAL A 1 133 ? 24.572 -11.108 -22.896 1.00 44.94 133 VAL A C 1
ATOM 936 O O . VAL A 1 133 ? 25.247 -11.009 -21.870 1.00 44.94 133 VAL A O 1
ATOM 939 N N . ARG A 1 134 ? 25.131 -11.377 -24.081 1.00 51.81 134 ARG A N 1
ATOM 940 C CA . ARG A 1 134 ? 26.572 -11.235 -24.327 1.00 51.81 134 ARG A CA 1
ATOM 941 C C . ARG A 1 134 ? 26.857 -9.777 -24.689 1.00 51.81 134 ARG A C 1
ATOM 943 O O . ARG A 1 134 ? 26.675 -9.394 -25.838 1.00 51.81 134 ARG A O 1
ATOM 950 N N . GLY A 1 135 ? 27.294 -8.988 -23.711 1.00 60.75 135 GLY A N 1
ATOM 951 C CA . GLY A 1 135 ? 27.649 -7.577 -23.891 1.00 60.75 135 GLY A CA 1
ATOM 952 C C . GLY A 1 135 ? 26.856 -6.645 -22.978 1.00 60.75 135 GLY A C 1
ATOM 953 O O . GLY A 1 135 ? 26.193 -7.088 -22.040 1.00 60.75 135 GLY A O 1
ATOM 954 N N . LEU A 1 136 ? 26.942 -5.345 -23.254 1.00 65.44 136 LEU A N 1
ATOM 955 C CA . LEU A 1 136 ? 26.116 -4.328 -22.611 1.00 65.44 136 LEU A CA 1
ATOM 956 C C . LEU A 1 136 ? 24.757 -4.261 -23.321 1.00 65.44 136 LEU A C 1
ATOM 958 O O . LEU A 1 136 ? 24.708 -4.294 -24.543 1.00 65.44 136 LEU A O 1
ATOM 962 N N . ALA A 1 137 ? 23.670 -4.132 -22.564 1.00 66.31 137 ALA A N 1
ATOM 963 C CA . ALA A 1 137 ? 22.382 -3.679 -23.078 1.00 66.31 137 ALA A CA 1
ATOM 964 C C . ALA A 1 137 ? 22.019 -2.366 -22.381 1.00 66.31 137 ALA A C 1
ATOM 966 O O . ALA A 1 137 ? 22.374 -2.156 -21.220 1.00 66.31 137 ALA A O 1
ATOM 967 N N . GLY A 1 138 ? 21.321 -1.486 -23.091 1.00 67.69 138 GLY A N 1
ATOM 968 C CA . GLY A 1 138 ? 20.903 -0.191 -22.575 1.00 67.69 138 GLY A CA 1
ATOM 969 C C . GLY A 1 138 ? 19.571 0.235 -23.171 1.00 67.69 138 GLY A C 1
ATOM 970 O O . GLY A 1 138 ? 19.182 -0.224 -24.243 1.00 67.69 138 GLY A O 1
ATOM 971 N N . TRP A 1 139 ? 18.897 1.119 -22.450 1.00 72.06 139 TRP A N 1
ATOM 972 C CA . TRP A 1 139 ? 17.709 1.833 -22.890 1.00 72.06 139 TRP A CA 1
ATOM 973 C C . TRP A 1 139 ? 17.938 3.299 -22.541 1.00 72.06 139 TRP A C 1
ATOM 975 O O . TRP A 1 139 ? 18.337 3.599 -21.413 1.00 72.06 139 TRP A O 1
ATOM 985 N N . SER A 1 140 ? 17.661 4.197 -23.475 1.00 73.38 140 SER A N 1
ATOM 986 C CA . SER A 1 140 ? 17.532 5.623 -23.191 1.00 73.38 140 SER A CA 1
ATOM 987 C C . SER A 1 140 ? 16.172 6.115 -23.666 1.00 73.38 140 SER A C 1
ATOM 989 O O . SER A 1 140 ? 15.638 5.647 -24.672 1.00 73.38 140 SER A O 1
ATOM 991 N N . THR A 1 141 ? 15.618 7.050 -22.903 1.00 73.50 141 THR A N 1
ATOM 992 C CA . THR A 1 141 ? 14.362 7.731 -23.201 1.00 73.50 141 THR A CA 1
ATOM 993 C C . THR A 1 141 ? 14.627 9.216 -23.054 1.00 73.50 141 THR A C 1
ATOM 995 O O . THR A 1 141 ? 14.980 9.664 -21.960 1.00 73.50 141 THR A O 1
ATOM 998 N N . GLU A 1 142 ? 14.491 9.969 -24.139 1.00 77.56 142 GLU A N 1
ATOM 999 C CA . GLU A 1 142 ? 14.608 11.426 -24.096 1.00 77.56 142 GLU A CA 1
ATOM 1000 C C . GLU A 1 142 ? 13.259 12.082 -23.728 1.00 77.56 142 GLU A C 1
ATOM 1002 O O . GLU A 1 142 ? 12.211 11.432 -23.807 1.00 77.56 142 GLU A O 1
ATOM 1007 N N . PRO A 1 143 ? 13.239 13.345 -23.249 1.00 75.81 143 PRO A N 1
ATOM 1008 C CA . PRO A 1 143 ? 12.003 14.005 -22.807 1.00 75.81 143 PRO A CA 1
ATOM 1009 C C . PRO A 1 143 ? 10.943 14.211 -23.902 1.00 75.81 143 PRO A C 1
ATOM 1011 O O . PRO A 1 143 ? 9.787 14.481 -23.579 1.00 75.81 143 PRO A O 1
ATOM 1014 N N . ASP A 1 144 ? 11.324 14.100 -25.174 1.00 74.75 144 ASP A N 1
ATOM 1015 C CA . ASP A 1 144 ? 10.430 14.094 -26.339 1.00 74.75 144 ASP A CA 1
ATOM 1016 C C . ASP A 1 144 ? 9.759 12.728 -26.595 1.00 74.75 144 ASP A C 1
ATOM 1018 O O . ASP A 1 144 ? 8.815 12.639 -27.383 1.00 74.75 144 ASP A O 1
ATOM 1022 N N . GLY A 1 145 ? 10.192 11.684 -25.884 1.00 57.31 145 GLY A N 1
ATOM 1023 C CA . GLY A 1 145 ? 9.681 10.323 -25.980 1.00 57.31 145 GLY A CA 1
ATOM 1024 C C . GLY A 1 145 ? 10.464 9.408 -26.924 1.00 57.31 145 GLY A C 1
ATOM 1025 O O . GLY A 1 145 ? 10.045 8.259 -27.095 1.00 57.31 145 GLY A O 1
ATOM 1026 N N . GLU A 1 146 ? 11.580 9.848 -27.519 1.00 55.56 146 GLU A N 1
ATOM 1027 C CA . GLU A 1 146 ? 12.396 8.953 -28.344 1.00 55.56 146 GLU A CA 1
ATOM 1028 C C . GLU A 1 146 ? 13.064 7.859 -27.494 1.00 55.56 146 GLU A C 1
ATOM 1030 O O . GLU A 1 146 ? 13.772 8.121 -26.517 1.00 55.56 146 GLU A O 1
ATOM 1035 N N . ARG A 1 147 ? 12.828 6.597 -27.881 1.00 56.31 147 ARG A N 1
ATOM 1036 C CA . ARG A 1 147 ? 13.468 5.411 -27.300 1.00 56.31 147 ARG A CA 1
ATOM 1037 C C . ARG A 1 147 ? 14.720 5.079 -28.103 1.00 56.31 147 ARG A C 1
ATOM 1039 O O . ARG A 1 147 ? 14.646 4.377 -29.114 1.00 56.31 147 ARG A O 1
ATOM 1046 N N . LEU A 1 148 ? 15.867 5.545 -27.628 1.00 50.62 148 LEU A N 1
ATOM 1047 C CA . LEU A 1 148 ? 17.162 5.213 -28.211 1.00 50.62 148 LEU A CA 1
ATOM 1048 C C . LEU A 1 148 ? 17.585 3.780 -27.831 1.00 50.62 148 LEU A C 1
ATOM 1050 O O . LEU A 1 148 ? 17.225 3.235 -26.782 1.00 50.62 148 LEU A O 1
ATOM 1054 N N . ALA A 1 149 ? 18.257 3.131 -28.783 1.00 54.88 149 ALA A N 1
ATOM 1055 C CA . ALA A 1 149 ? 18.322 1.677 -28.896 1.00 54.88 149 ALA A CA 1
ATOM 1056 C C . ALA A 1 149 ? 19.354 0.995 -27.975 1.00 54.88 149 ALA A C 1
ATOM 1058 O O . ALA A 1 149 ? 20.139 1.632 -27.275 1.00 54.88 149 ALA A O 1
ATOM 1059 N N . VAL A 1 150 ? 19.353 -0.342 -28.029 1.00 54.25 150 VAL A N 1
ATOM 1060 C CA . VAL A 1 150 ? 20.313 -1.219 -27.345 1.00 54.25 150 VAL A CA 1
ATOM 1061 C C . VAL A 1 150 ? 21.745 -0.800 -27.679 1.00 54.25 150 VAL A C 1
ATOM 1063 O O . VAL A 1 150 ? 22.137 -0.789 -28.845 1.00 54.25 150 VAL A O 1
ATOM 1066 N N . LEU A 1 151 ? 22.527 -0.477 -26.646 1.00 55.97 151 LEU A N 1
ATOM 1067 C CA . LEU A 1 151 ? 23.957 -0.196 -26.776 1.00 55.97 151 LEU A CA 1
ATOM 1068 C C . LEU A 1 151 ? 24.681 -1.411 -27.370 1.00 55.97 151 LEU A C 1
ATOM 1070 O O . LEU A 1 151 ? 24.504 -2.528 -26.895 1.00 55.97 151 LEU A O 1
ATOM 1074 N N . ASP A 1 152 ? 25.514 -1.197 -28.386 1.00 54.41 152 ASP A N 1
ATOM 1075 C CA . ASP A 1 152 ? 26.287 -2.277 -28.999 1.00 54.41 152 ASP A CA 1
ATOM 1076 C C . ASP A 1 152 ? 27.397 -2.774 -28.050 1.00 54.41 152 ASP A C 1
ATOM 1078 O O . ASP A 1 152 ? 28.296 -2.029 -27.642 1.00 54.41 152 ASP A O 1
ATOM 1082 N N . GLY A 1 153 ? 27.338 -4.066 -27.720 1.00 53.69 153 GLY A N 1
ATOM 1083 C CA . GLY A 1 153 ? 28.310 -4.766 -26.885 1.00 53.69 153 GLY A CA 1
ATOM 1084 C C . GLY A 1 153 ? 29.708 -4.903 -27.500 1.00 53.69 153 GLY A C 1
ATOM 1085 O O . GLY A 1 153 ? 30.627 -5.294 -26.780 1.00 53.69 153 GLY A O 1
ATOM 1086 N N . SER A 1 154 ? 29.908 -4.544 -28.775 1.00 53.69 154 SER A N 1
ATOM 1087 C CA . SER A 1 154 ? 31.218 -4.545 -29.453 1.00 53.69 154 SER A CA 1
ATOM 1088 C C . SER A 1 154 ? 32.293 -3.686 -28.766 1.00 53.69 154 SER A C 1
ATOM 1090 O O . SER A 1 154 ? 33.484 -3.886 -29.000 1.00 53.69 154 SER A O 1
ATOM 1092 N N . ARG A 1 155 ? 31.894 -2.761 -27.880 1.00 54.25 155 ARG A N 1
ATOM 1093 C CA . ARG A 1 155 ? 32.796 -1.915 -27.076 1.00 54.25 155 ARG A CA 1
ATOM 1094 C C . ARG A 1 155 ? 33.146 -2.474 -25.690 1.00 54.25 155 ARG A C 1
ATOM 1096 O O . ARG A 1 155 ? 33.811 -1.788 -24.916 1.00 54.25 155 ARG A O 1
ATOM 1103 N N . VAL A 1 156 ? 32.732 -3.697 -25.351 1.00 58.19 156 VAL A N 1
ATOM 1104 C CA . VAL A 1 156 ? 33.156 -4.362 -24.106 1.00 58.19 156 VAL A CA 1
ATOM 1105 C C . VAL A 1 156 ? 34.568 -4.931 -24.284 1.00 58.19 156 VAL A C 1
ATOM 1107 O O . VAL A 1 156 ? 34.750 -6.082 -24.676 1.00 58.19 156 VAL A O 1
ATOM 1110 N N . VAL A 1 157 ? 35.580 -4.115 -23.983 1.00 58.28 157 VAL A N 1
ATOM 1111 C CA . VAL A 1 157 ? 36.984 -4.552 -23.954 1.00 58.28 157 VAL A CA 1
ATOM 1112 C C . VAL A 1 157 ? 37.240 -5.349 -22.673 1.00 58.28 157 VAL A C 1
ATOM 1114 O O . VAL A 1 157 ? 37.102 -4.837 -21.560 1.00 58.28 157 VAL A O 1
ATOM 1117 N N . ALA A 1 158 ? 37.619 -6.619 -22.814 1.00 52.00 158 ALA A N 1
ATOM 1118 C CA . ALA A 1 158 ? 38.031 -7.444 -21.685 1.00 52.00 158 ALA A CA 1
ATOM 1119 C C . ALA A 1 158 ? 39.468 -7.080 -21.268 1.00 52.00 158 ALA A C 1
ATOM 1121 O O . ALA A 1 158 ? 40.409 -7.344 -22.009 1.00 52.00 158 ALA A O 1
ATOM 1122 N N . GLY A 1 159 ? 39.635 -6.511 -20.069 1.00 57.38 159 GLY A N 1
ATOM 1123 C CA . GLY A 1 159 ? 40.956 -6.204 -19.504 1.00 57.38 159 GLY A CA 1
ATOM 1124 C C . GLY A 1 159 ? 41.425 -4.759 -19.695 1.00 57.38 159 GLY A C 1
ATOM 1125 O O . GLY A 1 159 ? 42.523 -4.524 -20.189 1.00 57.38 159 GLY A O 1
ATOM 1126 N N . GLY A 1 160 ? 40.627 -3.787 -19.246 1.00 44.97 160 GLY A N 1
ATOM 1127 C CA . GLY A 1 160 ? 41.025 -2.378 -19.188 1.00 44.97 160 GLY A CA 1
ATOM 1128 C C . GLY A 1 160 ? 42.067 -2.090 -18.100 1.00 44.97 160 GLY A C 1
ATOM 1129 O O . GLY A 1 160 ? 41.730 -1.569 -17.034 1.00 44.97 160 GLY A O 1
ATOM 1130 N N . GLY A 1 161 ? 43.341 -2.381 -18.385 1.00 44.59 161 GLY A N 1
ATOM 1131 C CA . GLY A 1 161 ? 44.464 -1.706 -17.727 1.00 44.59 161 GLY A CA 1
ATOM 1132 C C . GLY A 1 161 ? 44.397 -0.185 -17.947 1.00 44.59 161 GLY A C 1
ATOM 1133 O O . GLY A 1 161 ? 43.579 0.311 -18.720 1.00 44.59 161 GLY A O 1
ATOM 1134 N N . ALA A 1 162 ? 45.253 0.593 -17.282 1.00 45.91 162 ALA A N 1
ATOM 1135 C CA . ALA A 1 162 ? 45.156 2.062 -17.235 1.00 45.91 162 ALA A CA 1
ATOM 1136 C C . ALA A 1 162 ? 45.470 2.817 -18.562 1.00 45.91 162 ALA A C 1
ATOM 1138 O O . ALA A 1 162 ? 45.847 3.985 -18.519 1.00 45.91 162 ALA A O 1
ATOM 1139 N N . GLY A 1 163 ? 45.335 2.171 -19.727 1.00 51.00 163 GLY A N 1
ATOM 1140 C CA . GLY A 1 163 ? 45.855 2.624 -21.022 1.00 51.00 163 GLY A CA 1
ATOM 1141 C C . GLY A 1 163 ? 44.838 2.931 -22.129 1.00 51.00 163 GLY A C 1
ATOM 1142 O O . GLY A 1 163 ? 45.274 3.302 -23.215 1.00 51.00 163 GLY A O 1
ATOM 1143 N N . ASP A 1 164 ? 43.521 2.818 -21.904 1.00 49.97 164 ASP A N 1
ATOM 1144 C CA . ASP A 1 164 ? 42.522 3.078 -22.961 1.00 49.97 164 ASP A CA 1
ATOM 1145 C C . ASP A 1 164 ? 42.427 4.573 -23.328 1.00 49.97 164 ASP A C 1
ATOM 1147 O O . ASP A 1 164 ? 41.613 5.363 -22.826 1.00 49.97 164 ASP A O 1
ATOM 1151 N N . ALA A 1 165 ? 43.286 4.966 -24.265 1.00 51.41 165 ALA A N 1
ATOM 1152 C CA . ALA A 1 165 ? 43.257 6.238 -24.957 1.00 51.41 165 ALA A CA 1
ATOM 1153 C C . ALA A 1 165 ? 42.079 6.280 -25.947 1.00 51.41 165 ALA A C 1
ATOM 1155 O O . ALA A 1 165 ? 42.237 6.073 -27.146 1.00 51.41 165 ALA A O 1
ATOM 1156 N N . GLY A 1 166 ? 40.883 6.606 -25.442 1.00 54.31 166 GLY A N 1
ATOM 1157 C CA . GLY A 1 166 ? 39.775 7.074 -26.286 1.00 54.31 166 GLY A CA 1
ATOM 1158 C C . GLY A 1 166 ? 40.126 8.361 -27.064 1.00 54.31 166 GLY A C 1
ATOM 1159 O O . GLY A 1 166 ? 41.269 8.826 -27.014 1.00 54.31 166 GLY A O 1
ATOM 1160 N N . PRO A 1 167 ? 39.154 9.012 -27.728 1.00 50.28 167 PRO A N 1
ATOM 1161 C CA . PRO A 1 167 ? 39.411 10.245 -28.470 1.00 50.28 167 PRO A CA 1
ATOM 1162 C C . PRO A 1 167 ? 40.070 11.327 -27.599 1.00 50.28 167 PRO A C 1
ATOM 1164 O O . PRO A 1 167 ? 39.742 11.483 -26.413 1.00 50.28 167 PRO A O 1
ATOM 1167 N N . ALA A 1 168 ? 41.016 12.063 -28.178 1.00 50.91 168 ALA A N 1
ATOM 1168 C CA . ALA A 1 168 ? 41.584 13.262 -27.572 1.00 50.91 168 ALA A CA 1
ATOM 1169 C C . ALA A 1 168 ? 40.654 14.459 -27.840 1.00 50.91 168 ALA A C 1
ATOM 1171 O O . ALA A 1 168 ? 40.181 14.619 -28.962 1.00 50.91 168 ALA A O 1
ATOM 1172 N N . GLY A 1 169 ? 40.397 15.291 -26.823 1.00 53.38 169 GLY A N 1
ATOM 1173 C CA . GLY A 1 169 ? 39.657 16.556 -26.974 1.00 53.38 169 GLY A CA 1
ATOM 1174 C C . GLY A 1 169 ? 38.346 16.703 -26.188 1.00 53.38 169 GLY A C 1
ATOM 1175 O O . GLY A 1 169 ? 37.755 17.774 -26.233 1.00 53.38 169 GLY A O 1
ATOM 1176 N N . GLY A 1 170 ? 37.894 15.684 -25.446 1.00 57.94 170 GLY A N 1
ATOM 1177 C CA . GLY A 1 170 ? 36.702 15.768 -24.585 1.00 57.94 170 GLY A CA 1
ATOM 1178 C C . GLY A 1 170 ? 36.994 15.411 -23.125 1.00 57.94 170 GLY A C 1
ATOM 1179 O O . GLY A 1 170 ? 37.828 14.544 -22.852 1.00 57.94 170 GLY A O 1
ATOM 1180 N N . SER A 1 171 ? 36.290 16.045 -22.183 1.00 64.12 171 SER A N 1
ATOM 1181 C CA . SER A 1 171 ? 36.321 15.664 -20.766 1.00 64.12 171 SER A CA 1
ATOM 1182 C C . SER A 1 171 ? 35.738 14.257 -20.590 1.00 64.12 171 SER A C 1
ATOM 1184 O O . SER A 1 171 ? 34.591 13.985 -20.940 1.00 64.12 171 SER A O 1
ATOM 1186 N N . ARG A 1 172 ? 36.540 13.327 -20.061 1.00 69.88 172 ARG A N 1
ATOM 1187 C CA . ARG A 1 172 ? 36.111 11.936 -19.866 1.00 69.88 172 ARG A CA 1
ATOM 1188 C C . ARG A 1 172 ? 35.463 11.759 -18.502 1.00 69.88 172 ARG A C 1
ATOM 1190 O O . ARG A 1 172 ? 36.138 11.861 -17.482 1.00 69.88 172 ARG A O 1
ATOM 1197 N N . VAL A 1 173 ? 34.183 11.402 -18.491 1.00 77.88 173 VAL A N 1
ATOM 1198 C CA . VAL A 1 173 ? 33.526 10.854 -17.299 1.00 77.88 173 VAL A CA 1
ATOM 1199 C C . VAL A 1 173 ? 33.863 9.365 -17.216 1.00 77.88 173 VAL A C 1
ATOM 1201 O O . VAL A 1 173 ? 33.498 8.594 -18.102 1.00 77.88 173 VAL A O 1
ATOM 1204 N N . ARG A 1 174 ? 34.577 8.952 -16.163 1.00 79.94 174 ARG A N 1
ATOM 1205 C CA . ARG A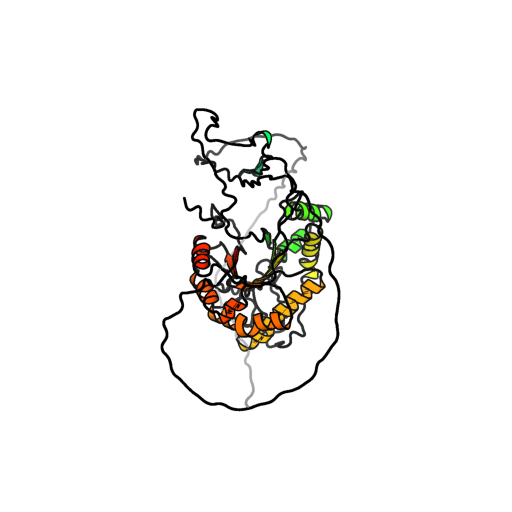 1 174 ? 34.831 7.537 -15.852 1.00 79.94 174 ARG A CA 1
ATOM 1206 C C . ARG A 1 174 ? 33.853 7.092 -14.770 1.00 79.94 174 ARG A C 1
ATOM 1208 O O . ARG A 1 174 ? 33.893 7.611 -13.662 1.00 79.94 174 ARG A O 1
ATOM 1215 N N . LEU A 1 175 ? 33.025 6.100 -15.084 1.00 80.44 175 LEU A N 1
ATOM 1216 C CA . LEU A 1 175 ? 32.210 5.383 -14.105 1.00 80.44 175 LEU A CA 1
ATOM 1217 C C . LEU A 1 175 ? 32.915 4.068 -13.759 1.00 80.44 175 LEU A C 1
ATOM 1219 O O . LEU A 1 175 ? 33.264 3.301 -14.655 1.00 80.44 175 LEU A O 1
ATOM 1223 N N . ALA A 1 176 ? 33.145 3.824 -12.471 1.00 83.69 176 ALA A N 1
ATOM 1224 C CA . ALA A 1 176 ? 33.667 2.561 -11.959 1.00 83.69 176 ALA A CA 1
ATOM 1225 C C . ALA A 1 176 ? 32.561 1.850 -11.172 1.00 83.69 176 ALA A C 1
ATOM 1227 O O . ALA A 1 176 ? 31.827 2.492 -10.426 1.00 83.69 176 ALA A O 1
ATOM 1228 N N . VAL A 1 177 ? 32.443 0.533 -11.347 1.00 83.31 177 VAL A N 1
ATOM 1229 C CA . VAL A 1 177 ? 31.484 -0.304 -10.617 1.00 83.31 177 VAL A CA 1
ATOM 1230 C C . VAL A 1 177 ? 32.275 -1.315 -9.802 1.00 83.31 177 VAL A C 1
ATOM 1232 O O . VAL A 1 177 ? 32.970 -2.153 -10.376 1.00 83.31 177 VAL A O 1
ATOM 1235 N N . ASP A 1 178 ? 32.162 -1.240 -8.478 1.00 86.00 178 ASP A N 1
ATOM 1236 C CA . ASP A 1 178 ? 32.655 -2.269 -7.567 1.00 86.00 178 ASP A CA 1
ATOM 1237 C C . ASP A 1 178 ? 31.529 -3.293 -7.307 1.00 86.00 178 ASP A C 1
ATOM 1239 O O . ASP A 1 178 ? 30.530 -2.947 -6.678 1.00 86.00 178 ASP A O 1
ATOM 1243 N N . PRO A 1 179 ? 31.644 -4.549 -7.781 1.00 84.31 179 PRO A N 1
ATOM 1244 C CA . PRO A 1 179 ? 30.639 -5.586 -7.546 1.00 84.31 179 PRO A CA 1
ATOM 1245 C C . PRO A 1 179 ? 30.701 -6.200 -6.132 1.00 84.31 179 PRO A C 1
ATOM 1247 O O . PRO A 1 179 ? 29.915 -7.105 -5.827 1.00 84.31 179 PRO A O 1
ATOM 1250 N N . THR A 1 180 ? 31.656 -5.781 -5.294 1.00 90.31 180 THR A N 1
ATOM 1251 C CA . THR A 1 180 ? 31.821 -6.246 -3.908 1.00 90.31 180 THR A CA 1
ATOM 1252 C C . THR A 1 180 ? 31.126 -5.333 -2.898 1.00 90.31 180 THR A C 1
ATOM 1254 O O . THR A 1 180 ? 30.590 -5.843 -1.910 1.00 90.31 180 THR A O 1
ATOM 1257 N N . ALA A 1 181 ? 31.027 -4.031 -3.187 1.00 90.75 181 ALA A N 1
ATOM 1258 C CA . ALA A 1 181 ? 30.162 -3.098 -2.472 1.00 90.75 181 ALA A CA 1
ATOM 1259 C C . ALA A 1 181 ? 28.677 -3.475 -2.662 1.00 90.75 181 ALA A C 1
ATOM 1261 O O . ALA A 1 181 ? 28.220 -3.737 -3.777 1.00 90.75 181 ALA A O 1
ATOM 1262 N N . ARG A 1 182 ? 27.916 -3.553 -1.562 1.00 87.31 182 ARG A N 1
ATOM 1263 C CA . ARG A 1 182 ? 26.515 -4.010 -1.560 1.00 87.31 182 ARG A CA 1
ATOM 1264 C C . ARG A 1 182 ? 25.647 -3.144 -0.657 1.00 87.31 182 ARG A C 1
ATOM 1266 O O . ARG A 1 182 ? 25.819 -3.167 0.557 1.00 87.31 182 ARG A O 1
ATOM 1273 N N . ASP A 1 183 ? 24.664 -2.490 -1.267 1.00 88.69 183 ASP A N 1
ATOM 1274 C CA . ASP A 1 183 ? 23.595 -1.763 -0.580 1.00 88.69 183 ASP A CA 1
ATOM 1275 C C . ASP A 1 183 ? 22.304 -2.612 -0.506 1.00 88.69 183 ASP A C 1
ATOM 1277 O O . ASP A 1 183 ? 22.343 -3.844 -0.408 1.00 88.69 183 ASP A O 1
ATOM 1281 N N . GLN A 1 184 ? 21.132 -1.970 -0.552 1.00 87.44 184 GLN A N 1
ATOM 1282 C CA . GLN A 1 184 ? 19.835 -2.631 -0.438 1.00 87.44 184 GLN A CA 1
ATOM 1283 C C . GLN A 1 184 ? 19.529 -3.602 -1.589 1.00 87.44 184 GLN A C 1
ATOM 1285 O O . GLN A 1 184 ? 19.795 -3.348 -2.766 1.00 87.44 184 GLN A O 1
ATOM 1290 N N . ARG A 1 185 ? 18.822 -4.687 -1.257 1.00 87.94 185 ARG A N 1
ATOM 1291 C CA . ARG A 1 185 ? 18.120 -5.508 -2.248 1.00 87.94 185 ARG A CA 1
ATOM 1292 C C . ARG A 1 185 ? 16.934 -4.718 -2.812 1.00 87.94 185 ARG A C 1
ATOM 1294 O O . ARG A 1 185 ? 16.078 -4.260 -2.061 1.00 87.94 185 ARG A O 1
ATOM 1301 N N . ILE A 1 186 ? 16.845 -4.618 -4.137 1.00 90.06 186 ILE A N 1
ATOM 1302 C CA . ILE A 1 186 ? 15.666 -4.069 -4.817 1.00 90.06 186 ILE A CA 1
ATOM 1303 C C . ILE A 1 186 ? 14.560 -5.133 -4.860 1.00 90.06 186 ILE A C 1
ATOM 1305 O O . ILE A 1 186 ? 14.764 -6.234 -5.372 1.00 90.06 186 ILE A O 1
ATOM 1309 N N . GLU A 1 187 ? 13.388 -4.802 -4.313 1.00 86.19 187 GLU A N 1
ATOM 1310 C CA . GLU A 1 187 ? 12.209 -5.686 -4.281 1.00 86.19 187 GLU A CA 1
ATOM 1311 C C . GLU A 1 187 ? 11.371 -5.625 -5.571 1.00 86.19 187 GLU A C 1
ATOM 1313 O O . GLU A 1 187 ? 10.628 -6.563 -5.865 1.00 86.19 187 GLU A O 1
ATOM 1318 N N . GLY A 1 188 ? 11.495 -4.535 -6.336 1.00 92.94 188 GLY A N 1
ATOM 1319 C CA . GLY A 1 188 ? 10.840 -4.329 -7.626 1.00 92.94 188 GLY A CA 1
ATOM 1320 C C . GLY A 1 188 ? 10.423 -2.876 -7.871 1.00 92.94 188 GLY A C 1
ATOM 1321 O O . GLY A 1 188 ? 10.611 -2.010 -7.018 1.00 92.94 188 GLY A O 1
ATOM 1322 N N . PHE A 1 189 ? 9.825 -2.634 -9.037 1.00 95.69 189 PHE A N 1
ATOM 1323 C CA . PHE A 1 189 ? 9.239 -1.351 -9.447 1.00 95.69 189 PHE A CA 1
ATOM 1324 C C . PHE A 1 189 ? 7.820 -1.582 -9.976 1.00 95.69 189 PHE A C 1
ATOM 1326 O O . PHE A 1 189 ? 7.498 -2.686 -10.421 1.00 95.69 189 PHE A O 1
ATOM 1333 N N . GLY A 1 190 ? 6.945 -0.579 -9.903 1.00 96.12 190 GLY A N 1
ATOM 1334 C CA . GLY A 1 190 ? 5.516 -0.819 -10.083 1.00 96.12 190 GLY A CA 1
ATOM 1335 C C . GLY A 1 190 ? 4.641 0.418 -10.199 1.00 96.12 190 GLY A C 1
ATOM 1336 O O . GLY A 1 190 ? 5.127 1.544 -10.243 1.00 96.12 190 GLY A O 1
ATOM 1337 N N . ALA A 1 191 ? 3.332 0.173 -10.223 1.00 95.88 191 ALA A N 1
ATOM 1338 C CA . ALA A 1 191 ? 2.290 1.194 -10.282 1.00 95.88 191 ALA A CA 1
ATOM 1339 C C . ALA A 1 191 ? 1.070 0.796 -9.429 1.00 95.88 191 ALA A C 1
ATOM 1341 O O . ALA A 1 191 ? 0.933 -0.355 -9.003 1.00 95.88 191 ALA A O 1
ATOM 1342 N N . ALA A 1 192 ? 0.164 1.745 -9.189 1.00 98.06 192 ALA A N 1
ATOM 1343 C CA . ALA A 1 192 ? -1.093 1.482 -8.496 1.00 98.06 192 ALA A CA 1
ATOM 1344 C C . ALA A 1 192 ? -2.192 0.996 -9.462 1.00 98.06 192 ALA A C 1
ATOM 1346 O O . ALA A 1 192 ? -2.469 1.634 -10.480 1.00 98.06 192 ALA A O 1
ATOM 1347 N N . LEU A 1 193 ? -2.875 -0.096 -9.108 1.00 98.56 193 LEU A N 1
ATOM 1348 C CA . LEU A 1 193 ? -4.094 -0.564 -9.771 1.00 98.56 193 LEU A CA 1
ATOM 1349 C C . LEU A 1 193 ? -5.308 -0.175 -8.913 1.00 98.56 193 LEU A C 1
ATOM 1351 O O . LEU A 1 193 ? -5.809 -0.954 -8.106 1.00 98.56 193 LEU A O 1
ATOM 1355 N N . THR A 1 194 ? -5.759 1.066 -9.078 1.00 98.38 194 THR A N 1
ATOM 1356 C CA . THR A 1 194 ? -6.968 1.603 -8.432 1.00 98.38 194 THR A CA 1
ATOM 1357 C C . THR A 1 194 ? -8.243 1.063 -9.097 1.00 98.38 194 THR A C 1
ATOM 1359 O O . THR A 1 194 ? -8.185 0.515 -10.203 1.00 98.38 194 THR A O 1
ATOM 1362 N N . GLU A 1 195 ? -9.419 1.227 -8.467 1.00 97.50 195 GLU A N 1
ATOM 1363 C CA . GLU A 1 195 ? -10.700 0.839 -9.092 1.00 97.50 195 GLU A CA 1
ATOM 1364 C C . GLU A 1 195 ? -10.890 1.588 -10.423 1.00 97.50 195 GLU A C 1
ATOM 1366 O O . GLU A 1 195 ? -11.286 0.976 -11.416 1.00 97.50 195 GLU A O 1
ATOM 1371 N N . THR A 1 196 ? -10.529 2.875 -10.490 1.00 97.31 196 THR A N 1
ATOM 1372 C CA . THR A 1 196 ? -10.559 3.657 -11.736 1.00 97.31 196 THR A CA 1
ATOM 1373 C C . THR A 1 196 ? -9.616 3.094 -12.804 1.00 97.31 196 THR A C 1
ATOM 1375 O O . THR A 1 196 ? -10.079 2.824 -13.914 1.00 97.31 196 THR A O 1
ATOM 1378 N N . SER A 1 197 ? -8.340 2.830 -12.492 1.00 97.31 197 SER A N 1
ATOM 1379 C CA . SER A 1 197 ? -7.393 2.242 -13.458 1.00 97.31 197 SER A CA 1
ATOM 1380 C C . SER A 1 197 ? -7.866 0.876 -13.965 1.00 97.31 197 SER A C 1
ATOM 1382 O O . SER A 1 197 ? -7.844 0.610 -15.168 1.00 97.31 197 SER A O 1
ATOM 1384 N N . ALA A 1 198 ? -8.367 0.022 -13.067 1.00 98.12 198 ALA A N 1
ATOM 1385 C CA . ALA A 1 198 ? -8.904 -1.283 -13.432 1.00 98.12 198 ALA A CA 1
ATOM 1386 C C . ALA A 1 198 ? -10.152 -1.168 -14.325 1.00 98.12 198 ALA A C 1
ATOM 1388 O O . ALA A 1 198 ? -10.275 -1.905 -15.303 1.00 98.12 198 ALA A O 1
ATOM 1389 N N . ARG A 1 199 ? -11.067 -0.230 -14.037 1.00 97.56 199 ARG A N 1
ATOM 1390 C CA . ARG A 1 199 ? -12.261 0.014 -14.866 1.00 97.56 199 ARG A CA 1
ATOM 1391 C C . ARG A 1 199 ? -11.909 0.557 -16.250 1.00 97.56 199 ARG A C 1
ATOM 1393 O O . ARG A 1 199 ? -12.513 0.105 -17.218 1.00 97.56 199 ARG A O 1
ATOM 1400 N N . LEU A 1 200 ? -10.931 1.460 -16.357 1.00 97.50 200 LEU A N 1
ATOM 1401 C CA . LEU A 1 200 ? -10.440 1.967 -17.645 1.00 97.50 200 LEU A CA 1
ATOM 1402 C C . LEU A 1 200 ? -9.845 0.836 -18.493 1.00 97.50 200 LEU A C 1
ATOM 1404 O O . LEU A 1 200 ? -10.264 0.647 -19.632 1.00 97.50 200 LEU A O 1
ATOM 1408 N N . LEU A 1 201 ? -8.961 0.014 -17.914 1.00 98.00 201 LEU A N 1
ATOM 1409 C CA . LEU A 1 201 ? -8.397 -1.158 -18.593 1.00 98.00 201 LEU A CA 1
ATOM 1410 C C . LEU A 1 201 ? -9.493 -2.140 -19.036 1.00 98.00 201 LEU A C 1
ATOM 1412 O O . LEU A 1 201 ? -9.468 -2.616 -20.168 1.00 98.00 201 LEU A O 1
ATOM 1416 N N . ARG A 1 202 ? -10.488 -2.420 -18.183 1.00 96.38 202 ARG A N 1
ATOM 1417 C CA . ARG A 1 202 ? -11.642 -3.280 -18.518 1.00 96.38 202 ARG A CA 1
ATOM 1418 C C . ARG A 1 202 ? -12.578 -2.694 -19.579 1.00 96.38 202 ARG A C 1
ATOM 1420 O O . ARG A 1 202 ? -13.314 -3.471 -20.179 1.00 96.38 202 ARG A O 1
ATOM 1427 N N . GLY A 1 203 ? -12.560 -1.380 -19.796 1.00 96.31 203 GLY A N 1
ATOM 1428 C CA . GLY A 1 203 ? -13.311 -0.703 -20.855 1.00 96.31 203 GLY A CA 1
ATOM 1429 C C . GLY A 1 203 ? -12.670 -0.809 -22.243 1.00 96.31 203 GLY A C 1
ATOM 1430 O O . GLY A 1 203 ? -13.349 -0.562 -23.236 1.00 96.31 203 GLY A O 1
ATOM 1431 N N . LEU A 1 204 ? -11.391 -1.193 -22.327 1.00 97.12 204 LEU A N 1
ATOM 1432 C CA . LEU A 1 204 ? -10.709 -1.428 -23.600 1.00 97.12 204 LEU A CA 1
ATOM 1433 C C . LEU A 1 204 ? -11.149 -2.757 -24.249 1.00 97.12 204 LEU A C 1
ATOM 1435 O O . LEU A 1 204 ? -11.416 -3.735 -23.533 1.00 97.12 204 LEU A O 1
ATOM 1439 N N . PRO A 1 205 ? -11.120 -2.842 -25.596 1.00 97.81 205 PRO A N 1
ATOM 1440 C CA . PRO A 1 205 ? -11.094 -4.109 -26.325 1.00 97.81 205 PRO A CA 1
ATOM 1441 C C . PRO A 1 205 ? -10.065 -5.089 -25.741 1.00 97.81 205 PRO A C 1
ATOM 1443 O O . PRO A 1 205 ? -9.039 -4.686 -25.187 1.00 97.81 205 PRO A O 1
ATOM 1446 N N . ALA A 1 206 ? -10.354 -6.391 -25.803 1.00 96.81 206 ALA A N 1
ATOM 1447 C CA . ALA A 1 206 ? -9.570 -7.396 -25.082 1.00 96.81 206 ALA A CA 1
ATOM 1448 C C . ALA A 1 206 ? -8.111 -7.482 -25.559 1.00 96.81 206 ALA A C 1
ATOM 1450 O O . ALA A 1 206 ? -7.209 -7.556 -24.730 1.00 96.81 206 ALA A O 1
ATOM 1451 N N . ASP A 1 207 ? -7.899 -7.398 -26.868 1.00 96.12 207 ASP A N 1
ATOM 1452 C CA . ASP A 1 207 ? -6.600 -7.284 -27.527 1.00 96.12 207 ASP A CA 1
ATOM 1453 C C . ASP A 1 207 ? -5.826 -6.041 -27.061 1.00 96.12 207 ASP A C 1
ATOM 1455 O O . ASP A 1 207 ? -4.675 -6.159 -26.641 1.00 96.12 207 ASP A O 1
ATOM 1459 N N . GLN A 1 208 ? -6.470 -4.869 -27.040 1.00 97.56 208 GLN A N 1
ATOM 1460 C CA . GLN A 1 208 ? -5.847 -3.616 -26.601 1.00 97.56 208 GLN A CA 1
ATOM 1461 C C . GLN A 1 208 ? -5.480 -3.645 -25.114 1.00 97.56 208 GLN A C 1
ATOM 1463 O O . GLN A 1 208 ? -4.378 -3.239 -24.744 1.00 97.56 208 GLN A O 1
ATOM 1468 N N . ARG A 1 209 ? -6.360 -4.176 -24.253 1.00 97.88 209 ARG A N 1
ATOM 1469 C CA . ARG A 1 209 ? -6.062 -4.359 -22.824 1.00 97.88 209 ARG A CA 1
ATOM 1470 C C . ARG A 1 209 ? -4.863 -5.284 -22.632 1.00 97.88 209 ARG A C 1
ATOM 1472 O O . ARG A 1 209 ? -3.941 -4.920 -21.907 1.00 97.88 209 ARG A O 1
ATOM 1479 N N . SER A 1 210 ? -4.844 -6.443 -23.291 1.00 97.19 210 SER A N 1
ATOM 1480 C CA . SER A 1 210 ? -3.728 -7.383 -23.171 1.00 97.19 210 SER A CA 1
ATOM 1481 C C . SER A 1 210 ? -2.427 -6.830 -23.770 1.00 97.19 210 SER A C 1
ATOM 1483 O O . SER A 1 210 ? -1.358 -7.135 -23.249 1.00 97.19 210 SER A O 1
ATOM 1485 N N . ALA A 1 211 ? -2.484 -5.993 -24.813 1.00 96.25 211 ALA A N 1
ATOM 1486 C CA . ALA A 1 211 ? -1.314 -5.298 -25.356 1.00 96.25 211 ALA A CA 1
ATOM 1487 C C . ALA A 1 211 ? -0.732 -4.279 -24.358 1.00 96.25 211 ALA A C 1
ATOM 1489 O O . ALA A 1 211 ? 0.471 -4.297 -24.105 1.00 96.25 211 ALA A O 1
ATOM 1490 N N . VAL A 1 212 ? -1.580 -3.453 -23.729 1.00 97.50 212 VAL A N 1
ATOM 1491 C CA . VAL A 1 212 ? -1.167 -2.515 -22.666 1.00 97.50 212 VAL A CA 1
ATOM 1492 C C . VAL A 1 212 ? -0.611 -3.260 -21.450 1.00 97.50 212 VAL A C 1
ATOM 1494 O O . VAL A 1 212 ? 0.422 -2.883 -20.904 1.00 97.50 212 VAL A O 1
ATOM 1497 N N . LEU A 1 213 ? -1.259 -4.341 -21.012 1.00 98.19 213 LEU A N 1
ATOM 1498 C CA . LEU A 1 213 ? -0.775 -5.104 -19.861 1.00 98.19 213 LEU A CA 1
ATOM 1499 C C . LEU A 1 213 ? 0.547 -5.827 -20.157 1.00 98.19 213 LEU A C 1
ATOM 1501 O O . LEU A 1 213 ? 1.408 -5.858 -19.280 1.00 98.19 213 LEU A O 1
ATOM 1505 N N . ARG A 1 214 ? 0.761 -6.344 -21.376 1.00 97.44 214 ARG A N 1
ATOM 1506 C CA . ARG A 1 214 ? 2.063 -6.905 -21.773 1.00 97.44 214 ARG A CA 1
ATOM 1507 C C . ARG A 1 214 ? 3.150 -5.838 -21.827 1.00 97.44 214 ARG A C 1
ATOM 1509 O O . ARG A 1 214 ? 4.198 -6.042 -21.226 1.00 97.44 214 ARG A O 1
ATOM 1516 N N . SER A 1 215 ? 2.896 -4.683 -22.448 1.00 94.50 215 SER A N 1
ATOM 1517 C CA . SER A 1 215 ? 3.906 -3.617 -22.538 1.00 94.50 215 SER A CA 1
ATOM 1518 C C . SER A 1 215 ? 4.356 -3.090 -21.168 1.00 94.50 215 SER A C 1
ATOM 1520 O O . SER A 1 215 ? 5.491 -2.640 -21.035 1.00 94.50 215 SER A O 1
ATOM 1522 N N . LEU A 1 216 ? 3.510 -3.198 -20.139 1.00 95.50 216 LEU A N 1
ATOM 1523 C CA . LEU A 1 216 ? 3.836 -2.829 -18.759 1.00 95.50 216 LEU A CA 1
ATOM 1524 C C . LEU A 1 216 ? 4.479 -3.967 -17.949 1.00 95.50 216 LEU A C 1
ATOM 1526 O O . LEU A 1 216 ? 5.475 -3.739 -17.265 1.00 95.50 216 LEU A O 1
ATOM 1530 N N . PHE A 1 217 ? 3.912 -5.176 -17.982 1.00 96.75 217 PHE A N 1
ATOM 1531 C CA . PHE A 1 217 ? 4.242 -6.238 -17.021 1.00 96.75 217 PHE A CA 1
ATOM 1532 C C . PHE A 1 217 ? 5.075 -7.386 -17.587 1.00 96.75 217 PHE A C 1
ATOM 1534 O O . PHE A 1 217 ? 5.681 -8.108 -16.792 1.00 96.75 217 PHE A O 1
ATOM 1541 N N . ASP A 1 218 ? 5.137 -7.571 -18.909 1.00 94.81 218 ASP A N 1
ATOM 1542 C CA . ASP A 1 218 ? 5.951 -8.638 -19.497 1.00 94.81 218 ASP A CA 1
ATOM 1543 C C . ASP A 1 218 ? 7.445 -8.378 -19.209 1.00 94.81 218 ASP A C 1
ATOM 1545 O O . ASP A 1 218 ? 7.935 -7.284 -19.508 1.00 94.81 218 ASP A O 1
ATOM 1549 N N . PRO A 1 219 ? 8.176 -9.332 -18.599 1.00 88.38 219 PRO A N 1
ATOM 1550 C CA . PRO A 1 219 ? 9.570 -9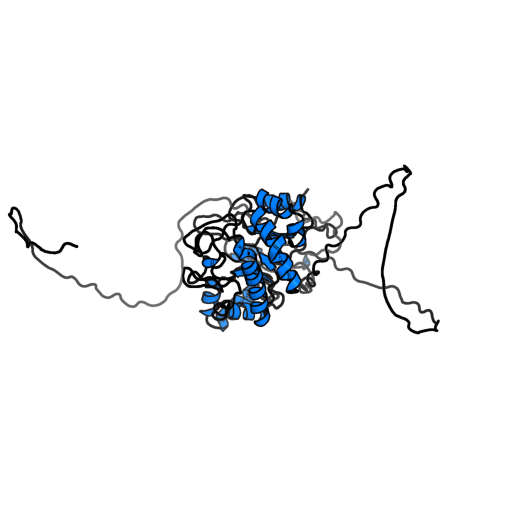.142 -18.198 1.00 88.38 219 PRO A CA 1
ATOM 1551 C C . PRO A 1 219 ? 10.577 -9.296 -19.350 1.00 88.38 219 PRO A C 1
ATOM 1553 O O . PRO A 1 219 ? 11.774 -9.128 -19.118 1.00 88.38 219 PRO A O 1
ATOM 1556 N N . THR A 1 220 ? 10.121 -9.654 -20.554 1.00 85.75 220 THR A N 1
ATOM 1557 C CA . THR A 1 220 ? 10.959 -9.902 -21.738 1.00 85.75 220 THR A CA 1
ATOM 1558 C C . THR A 1 220 ? 10.684 -8.876 -22.835 1.00 85.75 220 THR A C 1
ATOM 1560 O O . THR A 1 220 ? 11.622 -8.317 -23.400 1.00 85.75 220 THR A O 1
ATOM 1563 N N . GLU A 1 221 ? 9.407 -8.619 -23.126 1.00 84.19 221 GLU A N 1
ATOM 1564 C CA . GLU A 1 221 ? 8.968 -7.735 -24.218 1.00 84.19 221 GLU A CA 1
ATOM 1565 C C . GLU A 1 221 ? 8.505 -6.349 -23.730 1.00 84.19 221 GLU A C 1
ATOM 1567 O O . GLU A 1 221 ? 8.483 -5.389 -24.505 1.00 84.19 221 GLU A O 1
ATOM 1572 N N . GLY A 1 222 ? 8.138 -6.233 -22.449 1.00 88.06 222 GLY A N 1
ATOM 1573 C CA . GLY A 1 222 ? 7.609 -5.019 -21.831 1.00 88.06 222 GLY A CA 1
ATOM 1574 C C . GLY A 1 222 ? 8.587 -4.314 -20.887 1.00 88.06 222 GLY A C 1
ATOM 1575 O O . GLY A 1 222 ? 9.787 -4.582 -20.856 1.00 88.06 222 GLY A O 1
ATOM 1576 N N . ALA A 1 223 ? 8.050 -3.396 -20.082 1.00 88.69 223 ALA A N 1
ATOM 1577 C CA . ALA A 1 223 ? 8.774 -2.697 -19.020 1.00 88.69 223 ALA A CA 1
ATOM 1578 C C . ALA A 1 223 ? 9.043 -3.572 -17.775 1.00 88.69 223 ALA A C 1
ATOM 1580 O O . ALA A 1 223 ? 9.732 -3.130 -16.855 1.00 88.69 223 ALA A O 1
ATOM 1581 N N . GLY A 1 224 ? 8.495 -4.792 -17.723 1.00 92.62 224 GLY A N 1
ATOM 1582 C CA . GLY A 1 224 ? 8.759 -5.762 -16.663 1.00 92.62 224 GLY A CA 1
ATOM 1583 C C . GLY A 1 224 ? 8.366 -5.322 -15.253 1.00 92.62 224 GLY A C 1
ATOM 1584 O O . GLY A 1 224 ? 9.026 -5.737 -14.301 1.00 92.62 224 GLY A O 1
ATOM 1585 N N . LEU A 1 225 ? 7.325 -4.497 -15.075 1.00 96.00 225 LEU A N 1
ATOM 1586 C CA . LEU A 1 225 ? 6.889 -4.067 -13.739 1.00 96.00 225 LEU A CA 1
ATOM 1587 C C . LEU A 1 225 ? 6.668 -5.280 -12.809 1.00 96.00 225 LEU A C 1
ATOM 1589 O O . LEU A 1 225 ? 6.011 -6.256 -13.166 1.00 96.00 225 LEU A O 1
ATOM 1593 N N . SER A 1 226 ? 7.240 -5.215 -11.606 1.00 96.44 226 SER A N 1
ATOM 1594 C CA . SER A 1 226 ? 7.286 -6.296 -10.603 1.00 96.44 226 SER A CA 1
ATOM 1595 C C . SER A 1 226 ? 6.352 -6.078 -9.421 1.00 96.44 226 SER A C 1
ATOM 1597 O O . SER A 1 226 ? 6.177 -6.996 -8.622 1.00 96.44 226 SER A O 1
ATOM 1599 N N . VAL A 1 227 ? 5.784 -4.884 -9.258 1.00 98.06 227 VAL A N 1
ATOM 1600 C CA . VAL A 1 227 ? 4.958 -4.533 -8.097 1.00 98.06 227 VAL A CA 1
ATOM 1601 C C . VAL A 1 227 ? 3.640 -3.917 -8.557 1.00 98.06 227 VAL A C 1
ATOM 1603 O O . VAL A 1 227 ? 3.605 -3.100 -9.475 1.00 98.06 227 VAL A O 1
ATOM 1606 N N . VAL A 1 228 ? 2.548 -4.289 -7.892 1.00 98.75 228 VAL A N 1
ATOM 1607 C CA . VAL A 1 228 ? 1.252 -3.611 -8.015 1.00 98.75 228 VAL A CA 1
ATOM 1608 C C . VAL A 1 228 ? 0.761 -3.234 -6.624 1.00 98.75 228 VAL A C 1
ATOM 1610 O O . VAL A 1 228 ? 0.651 -4.099 -5.752 1.00 98.75 228 VAL A O 1
ATOM 1613 N N . ARG A 1 229 ? 0.439 -1.953 -6.421 1.00 98.88 229 ARG A N 1
ATOM 1614 C CA . ARG A 1 229 ? -0.245 -1.471 -5.210 1.00 98.88 229 ARG A CA 1
ATOM 1615 C C . ARG A 1 229 ? -1.750 -1.395 -5.456 1.00 98.88 229 ARG A C 1
ATOM 1617 O O . ARG A 1 229 ? -2.171 -0.817 -6.454 1.00 98.88 229 ARG A O 1
ATOM 1624 N N . ILE A 1 230 ? -2.556 -1.966 -4.565 1.00 98.88 230 ILE A N 1
ATOM 1625 C CA . ILE A 1 230 ? -4.025 -1.910 -4.636 1.00 98.88 230 ILE A CA 1
ATOM 1626 C C . ILE A 1 230 ? -4.636 -1.249 -3.390 1.00 98.88 230 ILE A C 1
ATOM 1628 O O . ILE A 1 230 ? -4.185 -1.508 -2.271 1.00 98.88 230 ILE A O 1
ATOM 1632 N N . PRO A 1 231 ? -5.689 -0.431 -3.544 1.00 98.69 231 PRO A N 1
ATOM 1633 C CA . PRO A 1 231 ? -6.530 -0.028 -2.424 1.00 98.69 231 PRO A CA 1
ATOM 1634 C C . PRO A 1 231 ? -7.232 -1.217 -1.756 1.00 98.69 231 PRO A C 1
ATOM 1636 O O . PRO A 1 231 ? -7.714 -2.127 -2.427 1.00 98.69 231 PRO A O 1
ATOM 1639 N N . MET A 1 232 ? -7.325 -1.189 -0.425 1.00 98.75 232 MET A N 1
ATOM 1640 C CA . MET A 1 232 ? -8.194 -2.070 0.362 1.00 98.75 232 MET A CA 1
ATOM 1641 C C . MET A 1 232 ? -9.533 -1.365 0.615 1.00 98.75 232 MET A C 1
ATOM 1643 O O . MET A 1 232 ? -9.725 -0.734 1.656 1.00 98.75 232 MET A O 1
ATOM 1647 N N . GLY A 1 233 ? -10.454 -1.466 -0.343 1.00 98.06 233 GLY A N 1
ATOM 1648 C CA . GLY A 1 233 ? -11.685 -0.670 -0.404 1.00 98.06 233 GLY A CA 1
ATOM 1649 C C . GLY A 1 233 ? -11.522 0.554 -1.311 1.00 98.06 233 GLY A C 1
ATOM 1650 O O . GLY A 1 233 ? -10.661 0.570 -2.189 1.00 98.06 233 GLY A O 1
ATOM 1651 N N . ALA A 1 234 ? -12.339 1.588 -1.116 1.00 97.75 234 ALA A N 1
ATOM 1652 C CA . ALA A 1 234 ? -12.219 2.823 -1.887 1.00 97.75 234 ALA A CA 1
ATOM 1653 C C . ALA A 1 234 ? -10.971 3.636 -1.511 1.00 97.75 234 ALA A C 1
ATOM 1655 O O . ALA A 1 234 ? -10.711 3.881 -0.335 1.00 97.75 234 ALA A O 1
ATOM 1656 N N . SER A 1 235 ? -10.279 4.129 -2.537 1.00 97.88 235 SER A N 1
ATOM 1657 C CA . SER A 1 235 ? -9.403 5.307 -2.482 1.00 97.88 235 SER A CA 1
ATOM 1658 C C . SER A 1 235 ? -10.169 6.548 -2.976 1.00 97.88 235 SER A C 1
ATOM 1660 O O . SER A 1 235 ? -11.371 6.480 -3.245 1.00 97.88 235 SER A O 1
ATOM 1662 N N . ASP A 1 236 ? -9.480 7.674 -3.125 1.00 96.12 236 ASP A N 1
ATOM 1663 C CA . ASP A 1 236 ? -9.898 8.805 -3.964 1.00 96.12 236 ASP A CA 1
ATOM 1664 C C . ASP A 1 236 ? -10.104 8.397 -5.439 1.00 96.12 236 ASP A C 1
ATOM 1666 O O . ASP A 1 236 ? -11.083 8.803 -6.066 1.00 96.12 236 ASP A O 1
ATOM 1670 N N . PHE A 1 237 ? -9.271 7.497 -5.973 1.00 96.44 237 PHE A N 1
ATOM 1671 C CA . PHE A 1 237 ? -9.429 6.897 -7.308 1.00 96.44 237 PHE A CA 1
ATOM 1672 C C . PHE A 1 237 ? -10.412 5.706 -7.331 1.00 96.44 237 PHE A C 1
ATOM 1674 O O . PHE A 1 237 ? -10.145 4.650 -7.925 1.00 96.44 237 PHE A O 1
ATOM 1681 N N . ALA A 1 238 ? -11.577 5.887 -6.706 1.00 95.06 238 ALA A N 1
ATOM 1682 C CA . ALA A 1 238 ? -12.692 4.943 -6.712 1.00 95.06 238 ALA A CA 1
ATOM 1683 C C . ALA A 1 238 ? -13.956 5.541 -7.352 1.00 95.06 238 ALA A C 1
ATOM 1685 O O . ALA A 1 238 ? -14.167 6.749 -7.376 1.00 95.06 238 ALA A O 1
ATOM 1686 N N . ALA A 1 239 ? -14.854 4.680 -7.832 1.00 88.00 239 ALA A N 1
ATOM 1687 C CA . ALA A 1 239 ? -16.127 5.070 -8.448 1.00 88.00 239 ALA A CA 1
ATOM 1688 C C . ALA A 1 239 ? -17.176 5.595 -7.441 1.00 88.00 239 ALA A C 1
ATOM 1690 O O . ALA A 1 239 ? -18.300 5.919 -7.817 1.00 88.00 239 ALA A O 1
ATOM 1691 N N . GLY A 1 240 ? -16.829 5.597 -6.156 1.00 93.00 240 GLY A N 1
ATOM 1692 C CA . GLY A 1 240 ? -17.643 6.000 -5.018 1.00 93.00 240 GLY A CA 1
ATOM 1693 C C . GLY A 1 240 ? -17.016 5.453 -3.737 1.00 93.00 240 GLY A C 1
ATOM 1694 O O . GLY A 1 240 ? -16.252 4.490 -3.794 1.00 93.00 240 GLY A O 1
ATOM 1695 N N . GLN A 1 241 ? -17.333 6.043 -2.586 1.00 94.88 241 GLN A N 1
ATOM 1696 C CA . GLN A 1 241 ? -16.779 5.598 -1.305 1.00 94.88 241 GLN A CA 1
ATOM 1697 C C . GLN A 1 241 ? -17.376 4.238 -0.898 1.00 94.88 241 GLN A C 1
ATOM 1699 O O . GLN A 1 241 ? -18.591 4.058 -0.964 1.00 94.88 241 GLN A O 1
ATOM 1704 N N . TYR A 1 242 ? -16.528 3.286 -0.502 1.00 97.69 242 TYR A N 1
ATOM 1705 C CA . TYR A 1 242 ? -16.923 1.990 0.057 1.00 97.69 242 TYR A CA 1
ATOM 1706 C C . TYR A 1 242 ? -15.797 1.368 0.889 1.00 97.69 242 TYR A C 1
ATOM 1708 O O . TYR A 1 242 ? -14.615 1.665 0.691 1.00 97.69 242 TYR A O 1
ATOM 1716 N N . THR A 1 243 ? -16.162 0.442 1.764 1.00 98.62 243 THR A N 1
ATOM 1717 C CA . THR A 1 243 ? -15.273 -0.556 2.364 1.00 98.62 243 THR A CA 1
ATOM 1718 C C . THR A 1 243 ? -15.805 -1.960 2.067 1.00 98.62 243 THR A C 1
ATOM 1720 O O . THR A 1 243 ? -16.832 -2.130 1.410 1.00 98.62 243 THR A O 1
ATOM 1723 N N . TYR A 1 244 ? -15.111 -2.997 2.527 1.00 98.75 244 TYR A N 1
ATOM 1724 C CA . TYR A 1 244 ? -15.599 -4.371 2.406 1.00 98.75 244 TYR A CA 1
ATOM 1725 C C . TYR A 1 244 ? -16.643 -4.741 3.469 1.00 98.75 244 TYR A C 1
ATOM 1727 O O . TYR A 1 244 ? -17.122 -5.866 3.436 1.00 98.75 244 TYR A O 1
ATOM 1735 N N . ASP A 1 245 ? -16.979 -3.846 4.406 1.00 98.62 245 ASP A N 1
ATOM 1736 C CA . ASP A 1 245 ? -17.888 -4.113 5.533 1.00 98.62 245 ASP A CA 1
ATOM 1737 C C . ASP A 1 245 ? -18.705 -2.856 5.912 1.00 98.62 245 ASP A C 1
ATOM 1739 O O . ASP A 1 245 ? -18.725 -2.396 7.057 1.00 98.62 245 ASP A O 1
ATOM 1743 N N . ASP A 1 246 ? -19.333 -2.242 4.903 1.00 97.94 246 ASP A N 1
ATOM 1744 C CA . ASP A 1 246 ? -20.192 -1.068 5.080 1.00 97.94 246 ASP A CA 1
ATOM 1745 C C . ASP A 1 246 ? -21.567 -1.447 5.645 1.00 97.94 246 ASP A C 1
ATOM 1747 O O . ASP A 1 246 ? -22.207 -2.400 5.200 1.00 97.94 246 ASP A O 1
ATOM 1751 N N . LEU A 1 247 ? -22.054 -0.641 6.592 1.00 96.44 247 LEU A N 1
ATOM 1752 C CA . LEU A 1 247 ? -23.324 -0.842 7.290 1.00 96.44 247 LEU A CA 1
ATOM 1753 C C . LEU A 1 247 ? -24.147 0.458 7.329 1.00 96.44 247 LEU A C 1
ATOM 1755 O O . LEU A 1 247 ? -23.568 1.548 7.261 1.00 96.44 247 LEU A O 1
ATOM 1759 N N . PRO A 1 248 ? -25.481 0.378 7.506 1.00 95.31 248 PRO A N 1
ATOM 1760 C CA . PRO A 1 248 ? -26.307 1.539 7.827 1.00 95.31 248 PRO A CA 1
ATOM 1761 C C . PRO A 1 248 ? -25.802 2.289 9.068 1.00 95.31 248 PRO A C 1
ATOM 1763 O O . PRO A 1 248 ? -25.265 1.690 10.003 1.00 95.31 248 PRO A O 1
ATOM 1766 N N . ALA A 1 249 ? -26.004 3.608 9.101 1.00 92.19 249 ALA A N 1
ATOM 1767 C CA . ALA A 1 249 ? -25.558 4.445 10.211 1.00 92.19 249 ALA A CA 1
ATOM 1768 C C . ALA A 1 249 ? -26.121 3.953 11.561 1.00 92.19 249 ALA A C 1
ATOM 1770 O O . ALA A 1 249 ? -27.323 3.742 11.704 1.00 92.19 249 ALA A O 1
ATOM 1771 N N . GLY A 1 250 ? -25.239 3.784 12.550 1.00 91.06 250 GLY A N 1
ATOM 1772 C CA . GLY A 1 250 ? -25.577 3.276 13.886 1.00 91.06 250 GLY A CA 1
ATOM 1773 C C . GLY A 1 250 ? -25.435 1.759 14.066 1.00 91.06 250 GLY A C 1
ATOM 1774 O O . GLY A 1 250 ? -25.370 1.308 15.207 1.00 91.06 250 GLY A O 1
ATOM 1775 N N . ALA A 1 251 ? -25.324 0.976 12.988 1.00 97.25 251 ALA A N 1
ATOM 1776 C CA . ALA A 1 251 ? -25.022 -0.454 13.068 1.00 97.25 251 ALA A CA 1
ATOM 1777 C C . ALA A 1 251 ? -23.506 -0.720 13.187 1.00 97.25 251 ALA A C 1
ATOM 1779 O O . ALA A 1 251 ? -22.679 0.116 12.822 1.00 97.25 251 ALA A O 1
ATOM 1780 N N . THR A 1 252 ? -23.141 -1.898 13.699 1.00 98.00 252 THR A N 1
ATOM 1781 C CA . THR A 1 252 ? -21.748 -2.357 13.869 1.00 98.00 252 THR A CA 1
ATOM 1782 C C . THR A 1 252 ? -21.657 -3.859 13.615 1.00 98.00 252 THR A C 1
ATOM 1784 O O . THR A 1 252 ? -22.536 -4.583 14.085 1.00 98.00 252 THR A O 1
ATOM 1787 N N . ASP A 1 253 ? -20.568 -4.348 13.016 1.00 98.25 253 ASP A N 1
ATOM 1788 C CA . ASP A 1 253 ? -20.301 -5.787 12.876 1.00 98.25 253 ASP A CA 1
ATOM 1789 C C . ASP A 1 253 ? -18.932 -6.183 13.468 1.00 98.25 253 ASP A C 1
ATOM 1791 O O . ASP A 1 253 ? -17.941 -6.370 12.757 1.00 98.25 253 ASP A O 1
ATOM 1795 N N . PRO A 1 254 ? -18.846 -6.383 14.797 1.00 97.88 254 PRO A N 1
ATOM 1796 C CA . PRO A 1 254 ? -17.596 -6.759 15.459 1.00 97.88 254 PRO A CA 1
ATOM 1797 C C . PRO A 1 254 ? -17.032 -8.123 15.023 1.00 97.88 254 PRO A C 1
ATOM 1799 O O . PRO A 1 254 ? -15.910 -8.460 15.406 1.00 97.88 254 PRO A O 1
ATOM 1802 N N . ARG A 1 255 ? -17.804 -8.935 14.282 1.00 98.12 255 ARG A N 1
ATOM 1803 C CA . ARG A 1 255 ? -17.421 -10.280 13.824 1.00 98.12 255 ARG A CA 1
ATOM 1804 C C . ARG A 1 255 ? -17.084 -10.326 12.332 1.00 98.12 255 ARG A C 1
ATOM 1806 O O . ARG A 1 255 ? -16.520 -11.337 11.896 1.00 98.12 255 ARG A O 1
ATOM 1813 N N . LEU A 1 256 ? -17.356 -9.256 11.579 1.00 98.56 256 LEU A N 1
ATOM 1814 C CA . LEU A 1 256 ? -17.184 -9.172 10.126 1.00 98.56 256 LEU A CA 1
ATOM 1815 C C . LEU A 1 256 ? -17.943 -10.300 9.398 1.00 98.56 256 LEU A C 1
ATOM 1817 O O . LEU A 1 256 ? -17.383 -11.023 8.569 1.00 98.56 256 LEU A O 1
ATOM 1821 N N . ALA A 1 257 ? -19.198 -10.510 9.788 1.00 98.19 257 ALA A N 1
ATOM 1822 C CA . ALA A 1 257 ? -20.160 -11.382 9.129 1.00 98.19 257 ALA A CA 1
ATOM 1823 C C . ALA A 1 257 ? -20.599 -10.845 7.753 1.00 98.19 257 ALA A C 1
ATOM 1825 O O . ALA A 1 257 ? -20.818 -11.654 6.852 1.00 98.19 257 ALA A O 1
ATOM 1826 N N . THR A 1 258 ? -20.680 -9.521 7.565 1.00 96.38 258 THR A N 1
ATOM 1827 C CA . THR A 1 258 ? -21.009 -8.895 6.267 1.00 96.38 258 THR A CA 1
ATOM 1828 C C . THR A 1 258 ? -19.812 -8.689 5.333 1.00 96.38 258 THR A C 1
ATOM 1830 O O . THR A 1 258 ? -20.008 -8.361 4.162 1.00 96.38 258 THR A O 1
ATOM 1833 N N . PHE A 1 259 ? -18.586 -8.938 5.806 1.00 98.75 259 PHE A N 1
ATOM 1834 C CA . PHE A 1 259 ? -17.361 -8.661 5.056 1.00 98.75 259 PHE A CA 1
ATOM 1835 C C . PHE A 1 259 ? -17.313 -9.361 3.688 1.00 98.75 259 PHE A C 1
ATOM 1837 O O . PHE A 1 259 ? -17.361 -10.592 3.603 1.00 98.75 259 PHE A O 1
ATOM 1844 N N . SER A 1 260 ? -17.099 -8.591 2.616 1.00 98.56 260 SER A N 1
ATOM 1845 C CA . SER A 1 260 ? -16.941 -9.123 1.262 1.00 98.56 260 SER A CA 1
ATOM 1846 C C . SER A 1 260 ? -16.096 -8.236 0.344 1.00 98.56 260 SER A C 1
ATOM 1848 O O . SER A 1 260 ? -16.397 -7.067 0.120 1.00 98.56 260 SER A O 1
ATOM 1850 N N . VAL A 1 261 ? -15.089 -8.838 -0.300 1.00 98.62 261 VAL A N 1
ATOM 1851 C CA . VAL A 1 261 ? -14.317 -8.210 -1.393 1.00 98.62 261 VAL A CA 1
ATOM 1852 C C . VAL A 1 261 ? -14.980 -8.377 -2.771 1.00 98.62 261 VAL A C 1
ATOM 1854 O O . VAL A 1 261 ? -14.380 -8.041 -3.786 1.00 98.62 261 VAL A O 1
ATOM 1857 N N . ALA A 1 262 ? -16.218 -8.888 -2.847 1.00 97.88 262 ALA A N 1
ATOM 1858 C CA . ALA A 1 262 ? -16.875 -9.228 -4.119 1.00 97.88 262 ALA A CA 1
ATOM 1859 C C . ALA A 1 262 ? -17.121 -8.031 -5.063 1.00 97.88 262 ALA A C 1
ATOM 1861 O O . ALA A 1 262 ? -17.404 -8.216 -6.246 1.00 97.88 262 ALA A O 1
ATOM 1862 N N . ARG A 1 263 ? -16.996 -6.788 -4.576 1.00 96.56 263 ARG A N 1
ATOM 1863 C CA . ARG A 1 263 ? -16.978 -5.603 -5.447 1.00 96.56 263 ARG A CA 1
ATOM 1864 C C . ARG A 1 263 ? -15.758 -5.591 -6.372 1.00 96.56 263 ARG A C 1
ATOM 1866 O O . ARG A 1 263 ? -15.893 -5.210 -7.533 1.00 96.56 263 ARG A O 1
ATOM 1873 N N . ASP A 1 264 ? -14.607 -6.054 -5.898 1.00 98.25 264 ASP A N 1
ATOM 1874 C CA . ASP A 1 264 ? -13.343 -6.005 -6.638 1.00 98.25 264 ASP A CA 1
ATOM 1875 C C . ASP A 1 264 ? -13.326 -6.997 -7.815 1.00 98.25 264 ASP A C 1
ATOM 1877 O O . ASP A 1 264 ? -12.642 -6.763 -8.815 1.00 98.25 264 ASP A O 1
ATOM 1881 N N . ASP A 1 265 ? -14.160 -8.044 -7.757 1.00 97.56 265 ASP A N 1
ATOM 1882 C CA . ASP A 1 265 ? -14.399 -8.997 -8.854 1.00 97.56 265 ASP A CA 1
ATOM 1883 C C . ASP A 1 265 ? -14.982 -8.333 -10.114 1.00 97.56 265 ASP A C 1
ATOM 1885 O O . ASP A 1 265 ? -14.906 -8.897 -11.205 1.00 97.56 265 ASP A O 1
ATOM 1889 N N . ARG A 1 266 ? -15.514 -7.108 -10.000 1.00 95.81 266 ARG A N 1
ATOM 1890 C CA . ARG A 1 266 ? -16.025 -6.326 -11.137 1.00 95.81 266 ARG A CA 1
ATOM 1891 C C . ARG A 1 266 ? -14.914 -5.747 -12.017 1.00 95.81 266 ARG A C 1
ATOM 1893 O O . ARG A 1 266 ? -15.154 -5.514 -13.201 1.00 95.81 266 ARG A O 1
ATOM 1900 N N . ALA A 1 267 ? -13.730 -5.470 -11.459 1.00 96.25 267 ALA A N 1
ATOM 1901 C CA . ALA A 1 267 ? -12.659 -4.780 -12.186 1.00 96.25 267 ALA A CA 1
ATOM 1902 C C . ALA A 1 267 ? -11.241 -5.128 -11.707 1.00 96.25 267 ALA A C 1
ATOM 1904 O O . ALA A 1 267 ? -10.441 -5.610 -12.508 1.00 96.25 267 ALA A O 1
ATOM 1905 N N . VAL A 1 268 ? -10.929 -4.897 -10.426 1.00 98.50 268 VAL A N 1
ATOM 1906 C CA . VAL A 1 268 ? -9.563 -5.016 -9.879 1.00 98.50 268 VAL A CA 1
ATOM 1907 C C . VAL A 1 268 ? -9.055 -6.455 -9.962 1.00 98.50 268 VAL A C 1
ATOM 1909 O O . VAL A 1 268 ? -7.995 -6.695 -10.534 1.00 98.50 268 VAL A O 1
ATOM 1912 N N . VAL A 1 269 ? -9.827 -7.426 -9.466 1.00 98.69 269 VAL A N 1
ATOM 1913 C CA . VAL A 1 269 ? -9.424 -8.843 -9.444 1.00 98.69 269 VAL A CA 1
ATOM 1914 C C . VAL A 1 269 ? -9.240 -9.418 -10.860 1.00 98.69 269 VAL A C 1
ATOM 1916 O O . VAL A 1 269 ? -8.195 -10.027 -11.092 1.00 98.69 269 VAL A O 1
ATOM 1919 N N . PRO A 1 270 ? -10.155 -9.220 -11.836 1.00 98.44 270 PRO A N 1
ATOM 1920 C CA . PRO A 1 270 ? -9.930 -9.661 -13.214 1.00 98.44 270 PRO A CA 1
ATOM 1921 C C . PRO A 1 270 ? -8.650 -9.103 -13.848 1.00 98.44 270 PRO A C 1
ATOM 1923 O O . PRO A 1 270 ? -7.891 -9.866 -14.439 1.00 98.44 270 PRO A O 1
ATOM 1926 N N . VAL A 1 271 ? -8.382 -7.798 -13.703 1.00 98.69 271 VAL A N 1
ATOM 1927 C CA . VAL A 1 271 ? -7.169 -7.174 -14.266 1.00 98.69 271 VAL A CA 1
ATOM 1928 C C . VAL A 1 271 ? -5.914 -7.687 -13.567 1.00 98.69 271 VAL A C 1
ATOM 1930 O O . VAL A 1 271 ? -4.931 -8.004 -14.231 1.00 98.69 271 VAL A O 1
ATOM 1933 N N . LEU A 1 272 ? -5.948 -7.841 -12.243 1.00 98.62 272 LEU A N 1
ATOM 1934 C CA . LEU A 1 272 ? -4.802 -8.326 -11.477 1.00 98.62 272 LEU A CA 1
ATOM 1935 C C . LEU A 1 272 ? -4.465 -9.793 -11.789 1.00 98.62 272 LEU A C 1
ATOM 1937 O O . LEU A 1 272 ? -3.292 -10.158 -11.812 1.00 98.62 272 LEU A O 1
ATOM 1941 N N . ARG A 1 273 ? -5.465 -10.625 -12.109 1.00 98.62 273 ARG A N 1
ATOM 1942 C CA . ARG A 1 273 ? -5.243 -11.994 -12.611 1.00 98.62 273 ARG A CA 1
ATOM 1943 C C . ARG A 1 273 ? -4.671 -12.005 -14.031 1.00 98.62 273 ARG A C 1
ATOM 1945 O O . ARG A 1 273 ? -3.820 -12.842 -14.312 1.00 98.62 273 ARG A O 1
ATOM 1952 N N . GLU A 1 274 ? -5.072 -11.071 -14.898 1.00 98.56 274 GLU A N 1
ATOM 1953 C CA . GLU A 1 274 ? -4.468 -10.913 -16.232 1.00 98.56 274 GLU A CA 1
ATOM 1954 C C . GLU A 1 274 ? -2.989 -10.485 -16.115 1.00 98.56 274 GLU A C 1
ATOM 1956 O O . GLU A 1 274 ? -2.126 -11.123 -16.718 1.00 98.56 274 GLU A O 1
ATOM 1961 N N . ILE A 1 275 ? -2.669 -9.527 -15.235 1.00 98.69 275 ILE A N 1
ATOM 1962 C CA . ILE A 1 275 ? -1.285 -9.136 -14.894 1.00 98.69 275 ILE A CA 1
ATOM 1963 C C . ILE A 1 275 ? -0.467 -10.341 -14.406 1.00 98.69 275 ILE A C 1
ATOM 1965 O O . ILE A 1 275 ? 0.617 -10.598 -14.925 1.00 98.69 275 ILE A O 1
ATOM 1969 N N . LEU A 1 276 ? -0.993 -11.120 -13.455 1.00 98.31 276 LEU A N 1
ATOM 1970 C CA . LEU A 1 276 ? -0.306 -12.302 -12.918 1.00 98.31 276 LEU A CA 1
ATOM 1971 C C . LEU A 1 276 ? -0.162 -13.447 -13.937 1.00 98.31 276 LEU A C 1
ATOM 1973 O O . LEU A 1 276 ? 0.732 -14.277 -13.784 1.00 98.31 276 LEU A O 1
ATOM 1977 N N . SER A 1 277 ? -1.001 -13.496 -14.978 1.00 98.12 277 SER A N 1
ATOM 1978 C CA . SER A 1 277 ? -0.848 -14.449 -16.089 1.00 98.12 277 SER A CA 1
ATOM 1979 C C . SER A 1 277 ? 0.269 -14.063 -17.065 1.00 98.12 277 SER A C 1
ATOM 1981 O O . SER A 1 277 ? 0.882 -14.944 -17.662 1.00 98.12 277 SER A O 1
ATOM 1983 N N . ILE A 1 278 ? 0.562 -12.764 -17.187 1.00 97.75 278 ILE A N 1
ATOM 1984 C CA . ILE A 1 278 ? 1.683 -12.226 -17.973 1.00 97.75 278 ILE A CA 1
ATOM 1985 C C . ILE A 1 278 ? 2.986 -12.344 -17.172 1.00 97.75 278 ILE A C 1
ATOM 1987 O O . ILE A 1 278 ? 4.010 -12.778 -17.691 1.00 97.75 278 ILE A O 1
ATOM 1991 N N . ASN A 1 279 ? 2.950 -11.994 -15.884 1.00 96.88 279 ASN A N 1
ATOM 1992 C CA . ASN A 1 279 ? 4.111 -12.024 -15.005 1.00 96.88 279 ASN A CA 1
ATOM 1993 C C . ASN A 1 279 ? 3.723 -12.522 -13.607 1.00 96.88 279 ASN A C 1
ATOM 1995 O O . ASN A 1 279 ? 3.370 -11.761 -12.704 1.00 96.88 279 ASN A O 1
ATOM 1999 N N . SER A 1 280 ? 3.847 -13.833 -13.409 1.00 96.31 280 SER A N 1
ATOM 2000 C CA . SER A 1 280 ? 3.516 -14.519 -12.152 1.00 96.31 280 SER A CA 1
ATOM 2001 C C . SER A 1 280 ? 4.437 -14.171 -10.975 1.00 96.31 280 SER A C 1
ATOM 2003 O O . SER A 1 280 ? 4.181 -14.602 -9.851 1.00 96.31 280 SER A O 1
ATOM 2005 N N . ARG A 1 281 ? 5.498 -13.382 -11.206 1.00 93.75 281 ARG A N 1
ATOM 2006 C CA . ARG A 1 281 ? 6.391 -12.857 -10.161 1.00 93.75 281 ARG A CA 1
ATOM 2007 C C . ARG A 1 281 ? 5.956 -11.487 -9.630 1.00 93.75 281 ARG A C 1
ATOM 2009 O O . ARG A 1 281 ? 6.612 -10.977 -8.723 1.00 93.75 281 ARG A O 1
ATOM 2016 N N . VAL A 1 282 ? 4.888 -10.888 -10.169 1.00 97.19 282 VAL A N 1
ATOM 2017 C CA . VAL A 1 282 ? 4.364 -9.603 -9.685 1.00 97.19 282 VAL A CA 1
ATOM 2018 C C . VAL A 1 282 ? 3.925 -9.716 -8.225 1.00 97.19 282 VAL A C 1
ATOM 2020 O O . VAL A 1 282 ? 3.082 -10.533 -7.854 1.00 97.19 282 VAL A O 1
ATOM 2023 N N . ARG A 1 283 ? 4.492 -8.849 -7.388 1.00 96.38 283 ARG A N 1
ATOM 2024 C CA . ARG A 1 283 ? 4.191 -8.719 -5.964 1.00 96.38 283 ARG A CA 1
ATOM 2025 C C . ARG A 1 283 ? 3.022 -7.765 -5.784 1.00 96.38 283 ARG A C 1
ATOM 2027 O O . ARG A 1 283 ? 3.096 -6.601 -6.171 1.00 96.38 283 ARG A O 1
ATOM 2034 N N . VAL A 1 284 ? 1.962 -8.239 -5.142 1.00 98.69 284 VAL A N 1
ATOM 2035 C CA . VAL A 1 284 ? 0.813 -7.399 -4.790 1.00 98.69 284 VAL A CA 1
ATOM 2036 C C . VAL A 1 284 ? 1.014 -6.841 -3.387 1.00 98.69 284 VAL A C 1
ATOM 2038 O O . VAL A 1 284 ? 1.158 -7.610 -2.435 1.00 98.69 284 VAL A O 1
ATOM 2041 N N . MET A 1 285 ? 1.008 -5.519 -3.248 1.00 98.62 285 MET A N 1
ATOM 2042 C CA . MET A 1 285 ? 0.904 -4.843 -1.953 1.00 98.62 285 MET A CA 1
ATOM 2043 C C . MET A 1 285 ? -0.443 -4.127 -1.834 1.00 98.62 285 MET A C 1
ATOM 2045 O O . MET A 1 285 ? -1.003 -3.707 -2.846 1.00 98.62 285 MET A O 1
ATOM 2049 N N . ALA A 1 286 ? -0.971 -3.983 -0.620 1.00 98.88 286 ALA A N 1
ATOM 2050 C CA . ALA A 1 286 ? -2.281 -3.372 -0.414 1.00 98.88 286 ALA A CA 1
ATOM 2051 C C . ALA A 1 286 ? -2.311 -2.370 0.750 1.00 98.88 286 ALA A C 1
ATOM 2053 O O . ALA A 1 286 ? -1.604 -2.540 1.742 1.00 98.88 286 ALA A O 1
ATOM 2054 N N . SER A 1 287 ? -3.147 -1.341 0.631 1.00 98.88 287 SER A N 1
ATOM 2055 C CA . SER A 1 287 ? -3.215 -0.232 1.591 1.00 98.88 287 SER A CA 1
ATOM 2056 C C . SER A 1 287 ? -4.670 0.205 1.795 1.00 98.88 287 SER A C 1
ATOM 2058 O O . SER A 1 287 ? -5.355 0.462 0.803 1.00 98.88 287 SER A O 1
ATOM 2060 N N . PRO A 1 288 ? -5.199 0.293 3.030 1.00 98.88 288 PRO A N 1
ATOM 2061 C CA . PRO A 1 288 ? -6.520 0.863 3.270 1.00 98.88 288 PRO A CA 1
ATOM 2062 C C . PRO A 1 288 ? -6.440 2.386 3.368 1.00 98.88 288 PRO A C 1
ATOM 2064 O O . PRO A 1 288 ? -5.624 2.926 4.109 1.00 98.88 288 PRO A O 1
ATOM 2067 N N . TRP A 1 2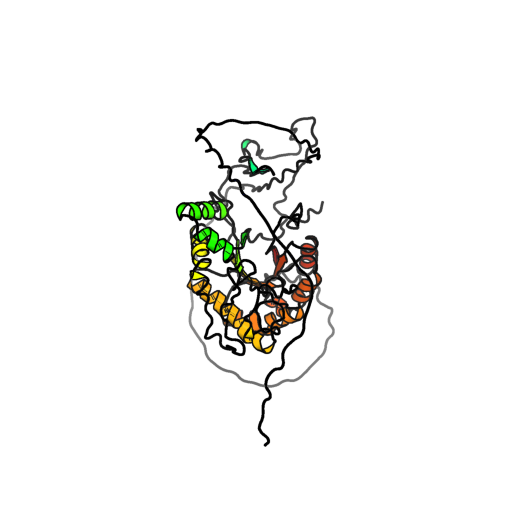89 ? -7.339 3.084 2.676 1.00 98.81 289 TRP A N 1
ATOM 2068 C CA . TRP A 1 289 ? -7.529 4.528 2.850 1.00 98.81 289 TRP A CA 1
ATOM 2069 C C . TRP A 1 289 ? -8.393 4.844 4.081 1.00 98.81 289 TRP A C 1
ATOM 2071 O O . TRP A 1 289 ? -8.224 5.886 4.708 1.00 98.81 289 TRP A O 1
ATOM 2081 N N . SER A 1 290 ? -9.300 3.945 4.474 1.00 98.75 290 SER A N 1
ATOM 2082 C CA . SER A 1 290 ? -10.128 4.098 5.672 1.00 98.75 290 SER A CA 1
ATOM 2083 C C . SER A 1 290 ? -10.618 2.746 6.189 1.00 98.75 290 SER A C 1
ATOM 2085 O O . SER A 1 290 ? -10.899 1.839 5.408 1.00 98.75 290 SER A O 1
ATOM 2087 N N . ALA A 1 291 ? -10.824 2.645 7.504 1.00 98.75 291 ALA A N 1
ATOM 2088 C CA . ALA A 1 291 ? -11.696 1.624 8.083 1.00 98.75 291 ALA A CA 1
ATOM 2089 C C . ALA A 1 291 ? -13.188 1.907 7.776 1.00 98.75 291 ALA A C 1
ATOM 2091 O O . ALA A 1 291 ? -13.528 3.047 7.427 1.00 98.75 291 ALA A O 1
ATOM 2092 N N . PRO A 1 292 ? -14.090 0.914 7.928 1.00 98.69 292 PRO A N 1
ATOM 2093 C CA . PRO A 1 292 ? -15.537 1.115 7.845 1.00 98.69 292 PRO A CA 1
ATOM 2094 C C . PRO A 1 292 ? -16.031 2.254 8.742 1.00 98.69 292 PRO A C 1
ATOM 2096 O O . PRO A 1 292 ? -15.512 2.468 9.839 1.00 98.69 292 PRO A O 1
ATOM 2099 N N . ALA A 1 293 ? -17.072 2.966 8.303 1.00 98.38 293 ALA A N 1
ATOM 2100 C CA . ALA A 1 293 ? -17.615 4.141 8.998 1.00 98.38 293 ALA A CA 1
ATOM 2101 C C . ALA A 1 293 ? -17.919 3.884 10.488 1.00 98.38 293 ALA A C 1
ATOM 2103 O O . ALA A 1 293 ? -17.608 4.713 11.347 1.00 98.38 293 ALA A O 1
ATOM 2104 N N . TRP A 1 294 ? -18.471 2.708 10.798 1.00 98.50 294 TRP A N 1
ATOM 2105 C CA . TRP A 1 294 ? -18.830 2.284 12.151 1.00 98.50 294 TRP A CA 1
ATOM 2106 C C . TRP A 1 294 ? -17.613 2.043 13.067 1.00 98.50 294 TRP A C 1
ATOM 2108 O O . TRP A 1 294 ? -17.734 2.114 14.295 1.00 98.50 294 TRP A O 1
ATOM 2118 N N . MET A 1 295 ? -16.420 1.838 12.491 1.00 98.75 295 MET A N 1
ATOM 2119 C CA . MET A 1 295 ? -15.166 1.705 13.237 1.00 98.75 295 MET A CA 1
ATOM 2120 C C . MET A 1 295 ? -14.530 3.053 13.637 1.00 98.75 295 MET A C 1
ATOM 2122 O O . MET A 1 295 ? -13.571 3.073 14.415 1.00 98.75 295 MET A O 1
ATOM 2126 N N . LYS A 1 296 ? -15.025 4.188 13.123 1.00 98.31 296 LYS A N 1
ATOM 2127 C CA . LYS A 1 296 ? -14.303 5.474 13.152 1.00 98.31 296 LYS A CA 1
ATOM 2128 C C . LYS A 1 296 ? -14.904 6.518 14.083 1.00 98.31 296 LYS A C 1
ATOM 2130 O O . LYS A 1 296 ? -16.102 6.526 14.364 1.00 98.31 296 LYS A O 1
ATOM 2135 N N . SER A 1 297 ? -14.076 7.436 14.580 1.00 98.06 297 SER A N 1
ATOM 2136 C CA . SER A 1 297 ? -14.526 8.561 15.412 1.00 98.06 297 SER A CA 1
ATOM 2137 C C . SER A 1 297 ? -15.514 9.465 14.662 1.00 98.06 297 SER A C 1
ATOM 2139 O O . SER A 1 297 ? -16.562 9.785 15.218 1.00 98.06 297 SER A O 1
ATOM 2141 N N . SER A 1 298 ? -15.254 9.743 13.379 1.00 96.69 298 SER A N 1
ATOM 2142 C CA . SER A 1 298 ? -16.058 10.588 12.477 1.00 96.69 298 SER A CA 1
ATOM 2143 C C . SER A 1 298 ? -17.387 9.985 11.988 1.00 96.69 298 SER A C 1
ATOM 2145 O O . SER A 1 298 ? -18.183 10.699 11.367 1.00 96.69 298 SER A O 1
ATOM 2147 N N . GLY A 1 299 ? -17.621 8.685 12.219 1.00 96.88 299 GLY A N 1
ATOM 2148 C CA . GLY A 1 299 ? -18.811 7.962 11.749 1.00 96.88 299 GLY A CA 1
ATOM 2149 C C . GLY A 1 299 ? -18.950 7.879 10.222 1.00 96.88 299 GLY A C 1
ATOM 2150 O O . GLY A 1 299 ? -20.054 7.661 9.731 1.00 96.88 299 GLY A O 1
ATOM 2151 N N . ARG A 1 300 ? -17.865 8.109 9.465 1.00 96.38 300 ARG A N 1
ATOM 2152 C CA . ARG A 1 300 ? -17.846 8.168 7.992 1.00 96.38 300 ARG A CA 1
ATOM 2153 C C . ARG A 1 300 ? -16.471 7.773 7.430 1.00 96.38 300 ARG A C 1
ATOM 2155 O O . ARG A 1 300 ? -15.484 7.712 8.166 1.00 96.38 300 ARG A O 1
ATOM 2162 N N . LEU A 1 301 ? -16.391 7.534 6.120 1.00 97.50 301 LEU A N 1
ATOM 2163 C CA . LEU A 1 301 ? -15.144 7.134 5.450 1.00 97.50 301 LEU A CA 1
ATOM 2164 C C . LEU A 1 301 ? -14.127 8.286 5.335 1.00 97.50 301 LEU A C 1
ATOM 2166 O O . LEU A 1 301 ? -12.935 8.034 5.478 1.00 97.50 301 LEU A O 1
ATOM 2170 N N . GLY A 1 302 ? -14.562 9.537 5.170 1.00 97.50 302 GLY A N 1
ATOM 2171 C CA . GLY A 1 302 ? -13.676 10.711 5.200 1.00 97.50 302 GLY A CA 1
ATOM 2172 C C . GLY A 1 302 ? -13.317 11.201 6.608 1.00 97.50 302 GLY A C 1
ATOM 2173 O O . GLY A 1 302 ? -14.170 11.265 7.497 1.00 97.50 302 GLY A O 1
ATOM 2174 N N . GLY A 1 303 ? -12.049 11.560 6.803 1.00 97.25 303 GLY A N 1
ATOM 2175 C CA . GLY A 1 303 ? -11.478 12.079 8.050 1.00 97.25 303 GLY A CA 1
ATOM 2176 C C . GLY A 1 303 ? -11.647 11.209 9.306 1.00 97.25 303 GLY A C 1
ATOM 2177 O O . GLY A 1 303 ? -12.268 10.140 9.311 1.00 97.25 303 GLY A O 1
ATOM 2178 N N . GLY A 1 304 ? -11.121 11.712 10.424 1.00 97.94 304 GLY A N 1
ATOM 2179 C CA . GLY A 1 304 ? -11.180 11.048 11.730 1.00 97.94 304 GLY A CA 1
ATOM 2180 C C . GLY A 1 304 ? -10.258 9.829 11.854 1.00 97.94 304 GLY A C 1
ATOM 2181 O O . GLY A 1 304 ? -9.484 9.510 10.959 1.00 97.94 304 GLY A O 1
ATOM 2182 N N . SER A 1 305 ? -10.368 9.140 12.985 1.00 98.50 305 SER A N 1
ATOM 2183 C CA . SER A 1 305 ? -9.437 8.110 13.463 1.00 98.50 305 SER A CA 1
ATOM 2184 C C . SER A 1 305 ? -10.141 6.791 13.802 1.00 98.50 305 SER A C 1
ATOM 2186 O O . SER A 1 305 ? -11.361 6.747 14.004 1.00 98.50 305 SER A O 1
ATOM 2188 N N . LEU A 1 306 ? -9.372 5.704 13.885 1.00 98.69 306 LEU A N 1
ATOM 2189 C CA . LEU A 1 306 ? -9.858 4.385 14.296 1.00 98.69 306 LEU A CA 1
ATOM 2190 C C . LEU A 1 306 ? -10.174 4.361 15.801 1.00 98.69 306 LEU A C 1
ATOM 2192 O O . LEU A 1 306 ? -9.301 4.651 16.620 1.00 98.69 306 LEU A O 1
ATOM 2196 N N . ARG A 1 307 ? -11.386 3.956 16.206 1.00 98.62 307 ARG A N 1
ATOM 2197 C CA . ARG A 1 307 ? -11.714 3.874 17.642 1.00 98.62 307 ARG A CA 1
ATOM 2198 C C . ARG A 1 307 ? -11.040 2.644 18.293 1.00 98.62 307 ARG A C 1
ATOM 2200 O O . ARG A 1 307 ? -11.192 1.540 17.762 1.00 98.62 307 ARG A O 1
ATOM 2207 N N . PRO A 1 308 ? -10.369 2.768 19.460 1.00 98.44 308 PRO A N 1
ATOM 2208 C CA . PRO A 1 308 ? -9.634 1.668 20.103 1.00 98.44 308 PRO A CA 1
ATOM 2209 C C . PRO A 1 308 ? -10.415 0.368 20.339 1.00 98.44 308 PRO A C 1
ATOM 2211 O O . PRO A 1 308 ? -9.841 -0.716 20.216 1.00 98.44 308 PRO A O 1
ATOM 2214 N N . GLN A 1 309 ? -11.721 0.438 20.628 1.00 98.44 309 GLN A N 1
ATOM 2215 C CA . GLN A 1 309 ? -12.557 -0.757 20.811 1.00 98.44 309 GLN A CA 1
ATOM 2216 C C . GLN A 1 309 ? -12.646 -1.637 19.552 1.00 98.44 309 GLN A C 1
ATOM 2218 O O . GLN A 1 309 ? -12.860 -2.843 19.657 1.00 98.44 309 GLN A O 1
ATOM 2223 N N . TRP A 1 310 ? -12.428 -1.061 18.367 1.00 98.62 310 TRP A N 1
ATOM 2224 C CA . TRP A 1 310 ? -12.559 -1.754 17.088 1.00 98.62 310 TRP A CA 1
ATOM 2225 C C . TRP A 1 310 ? -11.244 -2.288 16.525 1.00 98.62 310 TRP A C 1
ATOM 2227 O O . TRP A 1 310 ? -11.262 -2.977 15.509 1.00 98.62 310 TRP A O 1
ATOM 2237 N N . TYR A 1 311 ? -10.109 -2.081 17.205 1.00 98.81 311 TYR A N 1
ATOM 2238 C CA . TYR A 1 311 ? -8.807 -2.585 16.748 1.00 98.81 311 TYR A CA 1
ATOM 2239 C C . TYR A 1 311 ? -8.803 -4.115 16.530 1.00 98.81 311 TYR A C 1
ATOM 2241 O O . TYR A 1 311 ? -8.096 -4.616 15.661 1.00 98.81 311 TYR A O 1
ATOM 2249 N N . ALA A 1 312 ? -9.590 -4.880 17.299 1.00 98.75 312 ALA A N 1
ATOM 2250 C CA . ALA A 1 312 ? -9.703 -6.328 17.110 1.00 98.75 312 ALA A CA 1
ATOM 2251 C C . ALA A 1 312 ? -10.426 -6.697 15.801 1.00 98.75 312 ALA A C 1
ATOM 2253 O O . ALA A 1 312 ? -9.940 -7.548 15.058 1.00 98.75 312 ALA A O 1
ATOM 2254 N N . ALA A 1 313 ? -11.543 -6.026 15.496 1.00 98.88 313 ALA A N 1
ATOM 2255 C CA . ALA A 1 313 ? -12.265 -6.207 14.240 1.00 98.88 313 ALA A CA 1
ATOM 2256 C C . ALA A 1 313 ? -11.420 -5.720 13.052 1.00 98.88 313 ALA A C 1
ATOM 2258 O O . ALA A 1 313 ? -11.278 -6.439 12.068 1.00 98.88 313 ALA A O 1
ATOM 2259 N N . TRP A 1 314 ? -10.757 -4.565 13.175 1.00 98.88 314 TRP A N 1
ATOM 2260 C CA . TRP A 1 314 ? -9.894 -4.028 12.122 1.00 98.88 314 TRP A CA 1
ATOM 2261 C C . TRP A 1 314 ? -8.729 -4.967 11.774 1.00 98.88 314 TRP A C 1
ATOM 2263 O O . TRP A 1 314 ? -8.493 -5.240 10.603 1.00 98.88 314 TRP A O 1
ATOM 2273 N N . ALA A 1 315 ? -8.066 -5.586 12.758 1.00 98.94 315 ALA A N 1
ATOM 2274 C CA . ALA A 1 315 ? -7.044 -6.600 12.473 1.00 98.94 315 ALA A CA 1
ATOM 2275 C C . ALA A 1 315 ? -7.607 -7.830 11.728 1.00 98.94 315 ALA A C 1
ATOM 2277 O O . ALA A 1 315 ? -6.951 -8.368 10.834 1.00 98.94 315 ALA A O 1
ATOM 2278 N N . GLN A 1 316 ? -8.835 -8.257 12.043 1.00 98.94 316 GLN A N 1
ATOM 2279 C CA . GLN A 1 316 ? -9.501 -9.345 11.315 1.00 98.94 316 GLN A CA 1
ATOM 2280 C C . GLN A 1 316 ? -9.948 -8.936 9.903 1.00 98.94 316 GLN A C 1
ATOM 2282 O O . GLN A 1 316 ? -9.987 -9.792 9.022 1.00 98.94 316 GLN A O 1
ATOM 2287 N N . TYR A 1 317 ? -10.212 -7.651 9.647 1.00 98.94 317 TYR A N 1
ATOM 2288 C CA . TYR A 1 317 ? -10.513 -7.130 8.308 1.00 98.94 317 TYR A CA 1
ATOM 2289 C C . TYR A 1 317 ? -9.321 -7.340 7.361 1.00 98.94 317 TYR A C 1
ATOM 2291 O O . TYR A 1 317 ? -9.496 -7.884 6.271 1.00 98.94 317 TYR A O 1
ATOM 2299 N N . PHE A 1 318 ? -8.094 -7.036 7.806 1.00 98.94 318 PHE A N 1
ATOM 2300 C CA . PHE A 1 318 ? -6.875 -7.359 7.049 1.00 98.94 318 PHE A CA 1
ATOM 2301 C C . PHE A 1 318 ? -6.713 -8.871 6.814 1.00 98.94 318 PHE A C 1
ATOM 2303 O O . PHE A 1 318 ? -6.446 -9.292 5.689 1.00 98.94 318 PHE A O 1
ATOM 2310 N N . VAL A 1 319 ? -6.905 -9.704 7.847 1.00 98.94 319 VAL A N 1
ATOM 2311 C CA . VAL A 1 319 ? -6.794 -11.172 7.717 1.00 98.94 319 VAL A CA 1
ATOM 2312 C C . VAL A 1 319 ? -7.808 -11.723 6.707 1.00 98.94 319 VAL A C 1
ATOM 2314 O O . VAL A 1 319 ? -7.460 -12.571 5.880 1.00 98.94 319 VAL A O 1
ATOM 2317 N N . ARG A 1 320 ? -9.056 -11.236 6.740 1.00 98.88 320 ARG A N 1
ATOM 2318 C CA . ARG A 1 320 ? -10.102 -11.616 5.782 1.00 98.88 320 ARG A CA 1
ATOM 2319 C C . ARG A 1 320 ? -9.788 -11.124 4.372 1.00 98.88 320 ARG A C 1
ATOM 2321 O O . ARG A 1 320 ? -9.954 -11.905 3.442 1.00 98.88 320 ARG A O 1
ATOM 2328 N N . PHE A 1 321 ? -9.279 -9.902 4.208 1.00 98.94 321 PHE A N 1
ATOM 2329 C CA . PHE A 1 321 ? -8.836 -9.371 2.915 1.00 98.94 321 PHE A CA 1
ATOM 2330 C C . PHE A 1 321 ? -7.750 -10.249 2.277 1.00 98.94 321 PHE A C 1
ATOM 2332 O O . PHE A 1 321 ? -7.950 -10.754 1.171 1.00 98.94 321 PHE A O 1
ATOM 2339 N N . VAL A 1 322 ? -6.651 -10.513 2.996 1.00 98.94 322 VAL A N 1
ATOM 2340 C CA . VAL A 1 322 ? -5.533 -11.334 2.492 1.00 98.94 322 VAL A CA 1
ATOM 2341 C C . VAL A 1 322 ? -6.017 -12.732 2.097 1.00 98.94 322 VAL A C 1
ATOM 2343 O O . VAL A 1 322 ? -5.692 -13.217 1.013 1.00 98.94 322 VAL A O 1
ATOM 2346 N N . ARG A 1 323 ? -6.853 -13.371 2.928 1.00 98.81 323 ARG A N 1
ATOM 2347 C CA . ARG A 1 323 ? -7.429 -14.693 2.626 1.00 98.81 323 ARG A CA 1
ATOM 2348 C C . ARG A 1 323 ? -8.399 -14.667 1.442 1.00 98.81 323 ARG A C 1
ATOM 2350 O O . ARG A 1 323 ? -8.389 -15.595 0.637 1.00 98.81 323 ARG A O 1
ATOM 2357 N N . ALA A 1 324 ? -9.215 -13.624 1.305 1.00 98.81 324 ALA A N 1
ATOM 2358 C CA . ALA A 1 324 ? -10.180 -13.500 0.214 1.00 98.81 324 ALA A CA 1
ATOM 2359 C C . ALA A 1 324 ? -9.511 -13.228 -1.145 1.00 98.81 324 ALA A C 1
ATOM 2361 O O . ALA A 1 324 ? -10.011 -13.704 -2.167 1.00 98.81 324 ALA A O 1
ATOM 2362 N N . TYR A 1 325 ? -8.377 -12.521 -1.160 1.00 98.88 325 TYR A N 1
ATOM 2363 C CA . TYR A 1 325 ? -7.524 -12.369 -2.343 1.00 98.88 325 TYR A CA 1
ATOM 2364 C C . TYR A 1 325 ? -6.750 -13.660 -2.659 1.00 98.88 325 TYR A C 1
ATOM 2366 O O . TYR A 1 325 ? -6.737 -14.091 -3.813 1.00 98.88 325 TYR A O 1
ATOM 2374 N N . ALA A 1 326 ? -6.223 -14.363 -1.650 1.00 98.69 326 ALA A N 1
ATOM 2375 C CA . ALA A 1 326 ? -5.588 -15.670 -1.847 1.00 98.69 326 ALA A CA 1
ATOM 2376 C C . ALA A 1 326 ? -6.561 -16.703 -2.454 1.00 98.69 326 ALA A C 1
ATOM 2378 O O . ALA A 1 326 ? -6.202 -17.411 -3.393 1.00 98.69 326 ALA A O 1
ATOM 2379 N N . ALA A 1 327 ? -7.826 -16.717 -2.016 1.00 98.50 327 ALA A N 1
ATOM 2380 C CA . ALA A 1 327 ? -8.891 -17.541 -2.604 1.00 98.50 327 ALA A CA 1
ATOM 2381 C C . ALA A 1 327 ? -9.222 -17.190 -4.074 1.00 98.50 327 ALA A C 1
ATOM 2383 O O . ALA A 1 327 ? -9.846 -17.982 -4.776 1.00 98.50 327 ALA A O 1
ATOM 2384 N N . ARG A 1 328 ? -8.788 -16.019 -4.560 1.00 98.50 328 ARG A N 1
ATOM 2385 C CA . ARG A 1 328 ? -8.876 -15.586 -5.968 1.00 98.50 328 ARG A CA 1
ATOM 2386 C C . ARG A 1 328 ? -7.591 -15.870 -6.757 1.00 98.50 328 ARG A C 1
ATOM 2388 O O . ARG A 1 328 ? -7.491 -15.466 -7.913 1.00 98.50 328 ARG A O 1
ATOM 2395 N N . GLY A 1 329 ? -6.627 -16.573 -6.158 1.00 97.81 329 GLY A N 1
ATOM 2396 C CA . GLY A 1 329 ? -5.317 -16.860 -6.745 1.00 97.81 329 GLY A CA 1
ATOM 2397 C C . GLY A 1 329 ? -4.336 -15.686 -6.681 1.00 97.81 329 GLY A C 1
ATOM 2398 O O . GLY A 1 329 ? -3.400 -15.650 -7.473 1.00 97.81 329 GLY A O 1
ATOM 2399 N N . ILE A 1 330 ? -4.553 -14.714 -5.786 1.00 98.69 330 ILE A N 1
ATOM 2400 C CA . ILE A 1 330 ? -3.739 -13.496 -5.675 1.00 98.69 330 ILE A CA 1
ATOM 2401 C C . ILE A 1 330 ? -3.058 -13.448 -4.301 1.00 98.69 330 ILE A C 1
ATOM 2403 O O . ILE A 1 330 ? -3.705 -13.228 -3.277 1.00 98.69 330 ILE A O 1
ATOM 2407 N N . THR A 1 331 ? -1.736 -13.614 -4.271 1.00 98.38 331 THR A N 1
ATOM 2408 C CA . THR A 1 331 ? -0.948 -13.546 -3.031 1.00 98.38 331 THR A CA 1
ATOM 2409 C C . THR A 1 331 ? -0.599 -12.101 -2.677 1.00 98.38 331 THR A C 1
ATOM 2411 O O . THR A 1 331 ? 0.288 -11.493 -3.280 1.00 98.38 331 THR A O 1
ATOM 2414 N N . VAL A 1 332 ? -1.250 -11.560 -1.643 1.00 98.69 332 VAL A N 1
ATOM 2415 C CA . VAL A 1 332 ? -0.886 -10.261 -1.056 1.00 98.69 332 VAL A CA 1
ATOM 2416 C C . VAL A 1 332 ? 0.437 -10.413 -0.299 1.00 98.69 332 VAL A C 1
ATOM 2418 O O . VAL A 1 332 ? 0.507 -11.038 0.760 1.00 98.69 332 VAL A O 1
ATOM 2421 N N . SER A 1 333 ? 1.502 -9.858 -0.872 1.00 98.19 333 SER A N 1
ATOM 2422 C CA . SER A 1 333 ? 2.886 -9.954 -0.389 1.00 98.19 333 SER A CA 1
ATOM 2423 C C . SER A 1 333 ? 3.186 -8.980 0.754 1.00 98.19 333 SER A C 1
ATOM 2425 O O . SER A 1 333 ? 4.040 -9.263 1.598 1.00 98.19 333 SER A O 1
ATOM 2427 N N . ALA A 1 334 ? 2.490 -7.841 0.798 1.00 98.69 334 ALA A N 1
ATOM 2428 C CA . ALA A 1 334 ? 2.607 -6.847 1.861 1.00 98.69 334 ALA A CA 1
ATOM 2429 C C . ALA A 1 334 ? 1.307 -6.060 2.060 1.00 98.69 334 ALA A C 1
ATOM 2431 O O . ALA A 1 334 ? 0.530 -5.888 1.121 1.00 98.69 334 ALA A O 1
ATOM 2432 N N . VAL A 1 335 ? 1.114 -5.533 3.265 1.00 98.94 335 VAL A N 1
ATOM 2433 C CA . VAL A 1 335 ? 0.103 -4.520 3.568 1.00 98.94 335 VAL A CA 1
ATOM 2434 C C . VAL A 1 335 ? 0.736 -3.327 4.271 1.00 98.94 335 VAL A C 1
ATOM 2436 O O . VAL A 1 335 ? 1.645 -3.503 5.086 1.00 98.94 335 VAL A O 1
ATOM 2439 N N . THR A 1 336 ? 0.243 -2.123 3.991 1.00 98.94 336 THR A N 1
ATOM 2440 C CA . THR A 1 336 ? 0.523 -0.951 4.832 1.00 98.94 336 THR A CA 1
ATOM 2441 C C . THR A 1 336 ? -0.585 -0.799 5.873 1.00 98.94 336 THR A C 1
ATOM 2443 O O . THR A 1 336 ? -1.731 -1.190 5.642 1.00 98.94 336 THR A O 1
ATOM 2446 N N . VAL A 1 337 ? -0.246 -0.301 7.064 1.00 98.38 337 VAL A N 1
ATOM 2447 C CA . VAL A 1 337 ? -1.192 -0.229 8.198 1.00 98.38 337 VAL A CA 1
ATOM 2448 C C . VAL A 1 337 ? -2.354 0.738 7.931 1.00 98.38 337 VAL A C 1
ATOM 2450 O O . VAL A 1 337 ? -3.469 0.506 8.398 1.00 98.38 337 VAL A O 1
ATOM 2453 N N . GLN A 1 338 ? -2.083 1.806 7.187 1.00 98.81 338 GLN A N 1
ATOM 2454 C CA . GLN A 1 338 ? -3.014 2.852 6.776 1.00 98.81 338 GLN A CA 1
ATOM 2455 C C . GLN A 1 338 ? -2.327 3.651 5.661 1.00 98.81 338 GLN A C 1
ATOM 2457 O O . GLN A 1 338 ? -1.147 3.952 5.804 1.00 98.81 338 GLN A O 1
ATOM 2462 N N . ASN A 1 339 ? -3.037 4.004 4.588 1.00 98.88 339 ASN A N 1
ATOM 2463 C CA . ASN A 1 339 ? -2.555 4.968 3.595 1.00 98.88 339 ASN A CA 1
ATOM 2464 C C . ASN A 1 339 ? -2.586 6.384 4.184 1.00 98.88 339 ASN A C 1
ATOM 2466 O O . ASN A 1 339 ? -3.631 6.807 4.682 1.00 98.88 339 ASN A O 1
ATOM 2470 N N . GLU A 1 340 ? -1.484 7.120 4.082 1.00 98.56 340 GLU A N 1
ATOM 2471 C CA . GLU A 1 340 ? -1.346 8.500 4.559 1.00 98.56 340 GLU A CA 1
ATOM 2472 C C . GLU A 1 340 ? -1.947 8.771 5.961 1.00 98.56 340 GLU A C 1
ATOM 2474 O O . GLU A 1 340 ? -2.830 9.617 6.117 1.00 98.56 340 GLU A O 1
ATOM 2479 N N . PRO A 1 341 ? -1.490 8.091 7.029 1.00 98.31 341 PRO A N 1
ATOM 2480 C CA . PRO A 1 341 ? -2.046 8.217 8.379 1.00 98.31 341 PRO A CA 1
ATOM 2481 C C . PRO A 1 341 ? -1.853 9.601 9.026 1.00 98.31 341 PRO A C 1
ATOM 2483 O O . PRO A 1 341 ? -2.419 9.856 10.092 1.00 98.31 341 PRO A O 1
ATOM 2486 N N . GLY A 1 342 ? -1.065 10.489 8.409 1.00 97.25 342 GLY A N 1
ATOM 2487 C CA . GLY A 1 342 ? -0.976 11.909 8.761 1.00 97.25 342 GLY A CA 1
ATOM 2488 C C . GLY A 1 342 ? -1.963 12.812 8.005 1.00 97.25 342 GLY A C 1
ATOM 2489 O O . GLY A 1 342 ? -1.953 14.021 8.223 1.00 97.25 342 GLY A O 1
ATOM 2490 N N . HIS A 1 343 ? -2.784 12.270 7.098 1.00 97.38 343 HIS A N 1
ATOM 2491 C CA . HIS A 1 343 ? -3.743 13.022 6.288 1.00 97.38 343 HIS A CA 1
ATOM 2492 C C . HIS A 1 343 ? -5.194 12.813 6.753 1.00 97.38 343 HIS A C 1
ATOM 2494 O O . HIS A 1 343 ? -5.573 11.762 7.268 1.00 97.38 343 HIS A O 1
ATOM 2500 N N . SER A 1 344 ? -6.022 13.844 6.575 1.00 96.81 344 SER A N 1
ATOM 2501 C CA . SER A 1 344 ? -7.445 13.828 6.908 1.00 96.81 344 SER A CA 1
ATOM 2502 C C . SER A 1 344 ? -8.207 14.736 5.952 1.00 96.81 344 SER A C 1
ATOM 2504 O O . SER A 1 344 ? -8.086 15.957 6.041 1.00 96.81 344 SER A O 1
ATOM 2506 N N . ASP A 1 345 ? -9.054 14.146 5.116 1.00 95.25 345 ASP A N 1
ATOM 2507 C CA . ASP A 1 345 ? -9.954 14.849 4.204 1.00 95.25 345 ASP A CA 1
ATOM 2508 C C . ASP A 1 345 ? -11.382 14.285 4.369 1.00 95.25 345 ASP A C 1
ATOM 2510 O O . ASP A 1 345 ? -11.568 13.066 4.396 1.00 95.25 345 ASP A O 1
ATOM 2514 N N . PRO A 1 346 ? -12.421 15.120 4.551 1.00 93.94 346 PRO A N 1
ATOM 2515 C CA . PRO A 1 346 ? -13.796 14.642 4.688 1.00 93.94 346 PRO A CA 1
ATOM 2516 C C . PRO A 1 346 ? -14.459 14.222 3.360 1.00 93.94 346 PRO A C 1
ATOM 2518 O O . PRO A 1 346 ? -15.532 13.615 3.407 1.00 93.94 346 PRO A O 1
ATOM 2521 N N . SER A 1 347 ? -13.884 14.565 2.202 1.00 95.06 347 SER A N 1
ATOM 2522 C CA . SER A 1 347 ? -14.497 14.414 0.870 1.00 95.06 347 SER A CA 1
ATOM 2523 C C . SER A 1 347 ? -14.266 13.050 0.209 1.00 95.06 347 SER A C 1
ATOM 2525 O O . SER A 1 347 ? -15.082 12.622 -0.611 1.00 95.06 347 SER A O 1
ATOM 2527 N N . TYR A 1 348 ? -13.218 12.329 0.607 1.00 96.56 348 TYR A N 1
ATOM 2528 C CA . TYR A 1 348 ? -12.894 10.973 0.157 1.00 96.56 348 TYR A CA 1
ATOM 2529 C C . TYR A 1 348 ? -12.393 10.124 1.341 1.00 96.56 348 TYR A C 1
ATOM 2531 O O . TYR A 1 348 ? -12.239 10.658 2.438 1.00 96.56 348 TYR A O 1
ATOM 2539 N N . PRO A 1 349 ? -12.194 8.800 1.199 1.00 98.50 349 PRO A N 1
ATOM 2540 C CA . PRO A 1 349 ? -11.783 7.961 2.320 1.00 98.50 349 PRO A CA 1
ATOM 2541 C C . PRO A 1 349 ? -10.391 8.344 2.853 1.00 98.50 349 PRO A C 1
ATOM 2543 O O . PRO A 1 349 ? -9.410 8.268 2.123 1.00 98.50 349 PRO A O 1
ATOM 2546 N N . THR A 1 350 ? -10.296 8.711 4.133 1.00 98.62 350 THR A N 1
ATOM 2547 C CA . THR A 1 350 ? -9.022 8.952 4.844 1.00 98.62 350 THR A CA 1
ATOM 2548 C C . THR A 1 350 ? -9.170 8.568 6.313 1.00 98.62 350 THR A C 1
ATOM 2550 O O . THR A 1 350 ? -10.235 8.806 6.898 1.00 98.62 350 THR A O 1
ATOM 2553 N N . MET A 1 351 ? -8.117 8.079 6.964 1.00 98.62 351 MET A N 1
ATOM 2554 C CA . MET A 1 351 ? -8.126 7.829 8.406 1.00 98.62 351 MET A CA 1
ATOM 2555 C C . MET A 1 351 ? -6.776 8.157 9.043 1.00 98.62 351 MET A C 1
ATOM 2557 O O . MET A 1 351 ? -5.747 7.638 8.623 1.00 98.62 351 MET A O 1
ATOM 2561 N N . THR A 1 352 ? -6.783 8.974 10.096 1.00 98.69 352 THR A N 1
ATOM 2562 C CA . THR A 1 352 ? -5.561 9.324 10.825 1.00 98.69 352 THR A CA 1
ATOM 2563 C C . THR A 1 352 ? -5.156 8.234 11.815 1.00 98.69 352 THR A C 1
ATOM 2565 O O . THR A 1 352 ? -6.008 7.635 12.482 1.00 98.69 352 THR A O 1
ATOM 2568 N N . MET A 1 353 ? -3.844 8.004 11.935 1.00 98.50 353 MET A N 1
ATOM 2569 C CA . MET A 1 353 ? -3.230 7.180 12.984 1.00 98.50 353 MET A CA 1
ATOM 2570 C C . MET A 1 353 ? -1.831 7.704 13.341 1.00 98.50 353 MET A C 1
ATOM 2572 O O . MET A 1 353 ? -0.874 7.544 12.580 1.00 98.50 353 MET A O 1
ATOM 2576 N N . SER A 1 354 ? -1.681 8.265 14.538 1.00 98.31 354 SER A N 1
ATOM 2577 C CA . SER A 1 354 ? -0.372 8.634 15.098 1.00 98.31 354 SER A CA 1
ATOM 2578 C C . SER A 1 354 ? 0.590 7.436 15.187 1.00 98.31 354 SER A C 1
ATOM 2580 O O . SER A 1 354 ? 0.161 6.278 15.176 1.00 98.31 354 SER A O 1
ATOM 2582 N N . ALA A 1 355 ? 1.898 7.691 15.334 1.00 98.31 355 ALA A N 1
ATOM 2583 C CA . ALA A 1 355 ? 2.895 6.630 15.531 1.00 98.31 355 ALA A CA 1
ATOM 2584 C C . ALA A 1 355 ? 2.531 5.706 16.711 1.00 98.31 355 ALA A C 1
ATOM 2586 O O . ALA A 1 355 ? 2.606 4.484 16.586 1.00 98.31 355 ALA A O 1
ATOM 2587 N N . ALA A 1 356 ? 2.042 6.275 17.819 1.00 98.44 356 ALA A N 1
ATOM 2588 C CA . ALA A 1 356 ? 1.594 5.526 18.992 1.00 98.44 356 ALA A CA 1
ATOM 2589 C C . ALA A 1 356 ? 0.342 4.664 18.724 1.00 98.44 356 ALA A C 1
ATOM 2591 O O . ALA A 1 356 ? 0.254 3.534 19.208 1.00 98.44 356 ALA A O 1
ATOM 2592 N N . GLU A 1 357 ? -0.620 5.151 17.933 1.00 98.62 357 GLU A N 1
ATOM 2593 C CA . GLU A 1 357 ? -1.795 4.363 17.530 1.00 98.62 357 GLU A CA 1
ATOM 2594 C C . GLU A 1 357 ? -1.416 3.229 16.568 1.00 98.62 357 GLU A C 1
ATOM 2596 O O . GLU A 1 357 ? -1.905 2.109 16.734 1.00 98.62 357 GLU A O 1
ATOM 2601 N N . GLN A 1 358 ? -0.503 3.481 15.619 1.00 98.75 358 GLN A N 1
ATOM 2602 C CA . GLN A 1 358 ? 0.067 2.447 14.747 1.00 98.75 358 GLN A CA 1
ATOM 2603 C C . GLN A 1 358 ? 0.782 1.380 15.576 1.00 98.75 358 GLN A C 1
ATOM 2605 O O . GLN A 1 358 ? 0.411 0.208 15.495 1.00 98.75 358 GLN A O 1
ATOM 2610 N N . ALA A 1 359 ? 1.726 1.770 16.435 1.00 98.69 359 ALA A N 1
ATOM 2611 C CA . ALA A 1 359 ? 2.458 0.853 17.301 1.00 98.69 359 ALA A CA 1
ATOM 2612 C C . ALA A 1 359 ? 1.507 0.014 18.172 1.00 98.69 359 ALA A C 1
ATOM 2614 O O . ALA A 1 359 ? 1.580 -1.216 18.171 1.00 98.69 359 ALA A O 1
ATOM 2615 N N . ARG A 1 360 ? 0.525 0.647 18.830 1.00 98.69 360 ARG A N 1
ATOM 2616 C CA . ARG A 1 360 ? -0.479 -0.054 19.645 1.00 98.69 360 ARG A CA 1
ATOM 2617 C C . ARG A 1 360 ? -1.313 -1.037 18.822 1.00 98.69 360 ARG A C 1
ATOM 2619 O O . ARG A 1 360 ? -1.525 -2.166 19.274 1.00 98.69 360 ARG A O 1
ATOM 2626 N N . PHE A 1 361 ? -1.795 -0.648 17.642 1.00 98.88 361 PHE A N 1
ATOM 2627 C CA . PHE A 1 361 ? -2.587 -1.520 16.770 1.00 98.88 361 PHE A CA 1
ATOM 2628 C C . PHE A 1 361 ? -1.772 -2.719 16.263 1.00 98.88 361 PHE A C 1
ATOM 2630 O O . PHE A 1 361 ? -2.236 -3.860 16.366 1.00 98.88 361 PHE A O 1
ATOM 2637 N N . ILE A 1 362 ? -0.542 -2.481 15.795 1.00 98.81 362 ILE A N 1
ATOM 2638 C CA . ILE A 1 362 ? 0.388 -3.515 15.320 1.00 98.81 362 ILE A CA 1
ATOM 2639 C C . ILE A 1 362 ? 0.694 -4.511 16.441 1.00 98.81 362 ILE A C 1
ATOM 2641 O O . ILE A 1 362 ? 0.435 -5.708 16.293 1.00 98.81 362 ILE A O 1
ATOM 2645 N N . THR A 1 363 ? 1.187 -4.009 17.576 1.00 98.44 363 THR A N 1
ATOM 2646 C CA . THR A 1 363 ? 1.664 -4.805 18.713 1.00 98.44 363 THR A CA 1
ATOM 2647 C C . THR A 1 363 ? 0.565 -5.637 19.356 1.00 98.44 363 THR A C 1
ATOM 2649 O O . THR A 1 363 ? 0.811 -6.786 19.725 1.00 98.44 363 THR A O 1
ATOM 2652 N N . THR A 1 364 ? -0.632 -5.064 19.526 1.00 98.38 364 THR A N 1
ATOM 2653 C CA . THR A 1 364 ? -1.705 -5.705 20.306 1.00 98.38 364 THR A CA 1
ATOM 2654 C C . THR A 1 364 ? -2.710 -6.479 19.460 1.00 98.38 364 THR A C 1
ATOM 2656 O O . THR A 1 364 ? -3.373 -7.359 20.008 1.00 98.38 364 THR A O 1
ATOM 2659 N N . ARG A 1 365 ? -2.853 -6.180 18.157 1.00 98.69 365 ARG A N 1
ATOM 2660 C CA . ARG A 1 365 ? -3.881 -6.796 17.297 1.00 98.69 365 ARG A CA 1
ATOM 2661 C C . ARG A 1 365 ? -3.363 -7.290 15.948 1.00 98.69 365 ARG A C 1
ATOM 2663 O O . ARG A 1 365 ? -3.495 -8.483 15.699 1.00 98.69 365 ARG A O 1
ATOM 2670 N N . LEU A 1 366 ? -2.807 -6.434 15.084 1.00 98.81 366 LEU A N 1
ATOM 2671 C CA . LEU A 1 366 ? -2.523 -6.808 13.687 1.00 98.81 366 LEU A CA 1
ATOM 2672 C C . LEU A 1 366 ? -1.450 -7.902 13.579 1.00 98.81 366 LEU A C 1
ATOM 2674 O O . LEU A 1 366 ? -1.700 -8.940 12.970 1.00 98.81 366 LEU A O 1
ATOM 2678 N N . GLY A 1 367 ? -0.296 -7.709 14.226 1.00 98.62 367 GLY A N 1
ATOM 2679 C CA . GLY A 1 367 ? 0.794 -8.688 14.250 1.00 98.62 367 GLY A CA 1
ATOM 2680 C C . GLY A 1 367 ? 0.368 -10.042 14.836 1.00 98.62 367 GLY A C 1
ATOM 2681 O O . GLY A 1 367 ? 0.510 -11.066 14.162 1.00 98.62 367 GLY A O 1
ATOM 2682 N N . PRO A 1 368 ? -0.237 -10.077 16.043 1.00 98.69 368 PRO A N 1
ATOM 2683 C CA . PRO A 1 368 ? -0.806 -11.299 16.611 1.00 98.69 368 PRO A CA 1
ATOM 2684 C C . PRO A 1 368 ? -1.867 -11.967 15.723 1.00 98.69 368 PRO A C 1
ATOM 2686 O O . PRO A 1 368 ? -1.879 -13.192 15.617 1.00 98.69 368 PRO A O 1
ATOM 2689 N N . ALA A 1 369 ? -2.734 -11.197 15.054 1.00 98.81 369 ALA A N 1
ATOM 2690 C CA . ALA A 1 369 ? -3.749 -11.742 14.152 1.00 98.81 369 ALA A CA 1
ATOM 2691 C C . ALA A 1 369 ? -3.130 -12.386 12.903 1.00 98.81 369 ALA A C 1
ATOM 2693 O O . ALA A 1 369 ? -3.571 -13.463 12.506 1.00 98.81 369 ALA A O 1
ATOM 2694 N N . PHE A 1 370 ? -2.090 -11.783 12.317 1.00 98.81 370 PHE A N 1
ATOM 2695 C CA . PHE A 1 370 ? -1.368 -12.346 11.170 1.00 98.81 370 PHE A CA 1
ATOM 2696 C C . PHE A 1 370 ? -0.634 -13.635 11.554 1.00 98.81 370 PHE A C 1
ATOM 2698 O O . PHE A 1 370 ? -0.768 -14.642 10.857 1.00 98.81 370 PHE A O 1
ATOM 2705 N N . ALA A 1 371 ? 0.050 -13.640 12.703 1.00 98.38 371 ALA A N 1
ATOM 2706 C CA . ALA A 1 371 ? 0.723 -14.823 13.235 1.00 98.38 371 ALA A CA 1
ATOM 2707 C C . ALA A 1 371 ? -0.265 -15.971 13.523 1.00 98.38 371 ALA A C 1
ATOM 2709 O O . ALA A 1 371 ? -0.063 -17.093 13.056 1.00 98.38 371 ALA A O 1
ATOM 2710 N N . ALA A 1 372 ? -1.378 -15.691 14.212 1.00 98.62 372 ALA A N 1
ATOM 2711 C CA . ALA A 1 372 ? -2.429 -16.676 14.482 1.00 98.62 372 ALA A CA 1
ATOM 2712 C C . ALA A 1 372 ? -3.098 -17.191 13.193 1.00 98.62 372 ALA A C 1
ATOM 2714 O O . ALA A 1 372 ? -3.437 -18.369 13.085 1.00 98.62 372 ALA A O 1
ATOM 2715 N N . ALA A 1 373 ? -3.248 -16.325 12.188 1.00 98.50 373 ALA A N 1
ATOM 2716 C CA . ALA A 1 373 ? -3.772 -16.681 10.875 1.00 98.50 373 ALA A CA 1
ATOM 2717 C C . ALA A 1 373 ? -2.755 -17.396 9.961 1.00 98.50 373 ALA A C 1
ATOM 2719 O O . ALA A 1 373 ? -3.164 -17.839 8.882 1.00 98.50 373 ALA A O 1
ATOM 2720 N N . ARG A 1 374 ? -1.487 -17.520 10.396 1.00 98.12 374 ARG A N 1
ATOM 2721 C CA . ARG A 1 374 ? -0.323 -18.041 9.653 1.00 98.12 374 ARG A CA 1
ATOM 2722 C C . ARG A 1 374 ? -0.064 -17.319 8.323 1.00 98.12 374 ARG A C 1
ATOM 2724 O O . ARG A 1 374 ? 0.296 -17.946 7.331 1.00 98.12 374 ARG A O 1
ATOM 2731 N N . LEU A 1 375 ? -0.269 -16.003 8.298 1.00 98.25 375 LEU A N 1
ATOM 2732 C CA . LEU A 1 375 ? 0.003 -15.170 7.126 1.00 98.25 375 LEU A CA 1
ATOM 2733 C C . LEU A 1 375 ? 1.483 -14.772 7.079 1.00 98.25 375 LEU A C 1
ATOM 2735 O O . LEU A 1 375 ? 2.026 -14.277 8.062 1.00 98.25 375 LEU A O 1
ATOM 2739 N N . THR A 1 376 ? 2.110 -14.943 5.915 1.00 96.12 376 THR A N 1
ATOM 2740 C CA . THR A 1 376 ? 3.482 -14.488 5.614 1.00 96.12 376 THR A CA 1
ATOM 2741 C C . THR A 1 376 ? 3.524 -13.096 4.970 1.00 96.12 376 THR A C 1
ATOM 2743 O O . THR A 1 376 ? 4.592 -12.610 4.603 1.00 96.12 376 THR A O 1
ATOM 2746 N N . THR A 1 377 ? 2.365 -12.449 4.818 1.00 98.50 377 THR A N 1
ATOM 2747 C CA . THR A 1 377 ? 2.220 -11.086 4.300 1.00 98.50 377 THR A CA 1
ATOM 2748 C C . THR A 1 377 ? 2.955 -10.090 5.196 1.00 98.50 377 THR A C 1
ATOM 2750 O O . THR A 1 377 ? 2.684 -10.005 6.392 1.00 98.50 377 THR A O 1
ATOM 2753 N N . ASN A 1 378 ? 3.861 -9.312 4.605 1.00 98.56 378 ASN A N 1
ATOM 2754 C CA . ASN A 1 378 ? 4.647 -8.305 5.317 1.00 98.56 378 ASN A CA 1
ATOM 2755 C C . ASN A 1 378 ? 3.759 -7.172 5.844 1.00 98.56 378 ASN A C 1
ATOM 2757 O O . ASN A 1 378 ? 2.844 -6.736 5.145 1.00 98.56 378 ASN A O 1
ATOM 2761 N N . ILE A 1 379 ? 4.061 -6.654 7.036 1.00 98.81 379 ILE A N 1
ATOM 2762 C CA . ILE A 1 379 ? 3.411 -5.457 7.584 1.00 98.81 379 ILE A CA 1
ATOM 2763 C C . ILE A 1 379 ? 4.393 -4.291 7.449 1.00 98.81 379 ILE A C 1
ATOM 2765 O O . ILE A 1 379 ? 5.533 -4.371 7.916 1.00 98.81 379 ILE A O 1
ATOM 2769 N N . ILE A 1 380 ? 3.947 -3.220 6.799 1.00 98.69 380 ILE A N 1
ATOM 2770 C CA . ILE A 1 380 ? 4.730 -2.014 6.524 1.00 98.69 380 ILE A CA 1
ATOM 2771 C C . ILE A 1 380 ? 4.078 -0.818 7.229 1.00 98.69 380 ILE A C 1
ATOM 2773 O O . ILE A 1 380 ? 2.860 -0.632 7.175 1.00 98.69 380 ILE A O 1
ATOM 2777 N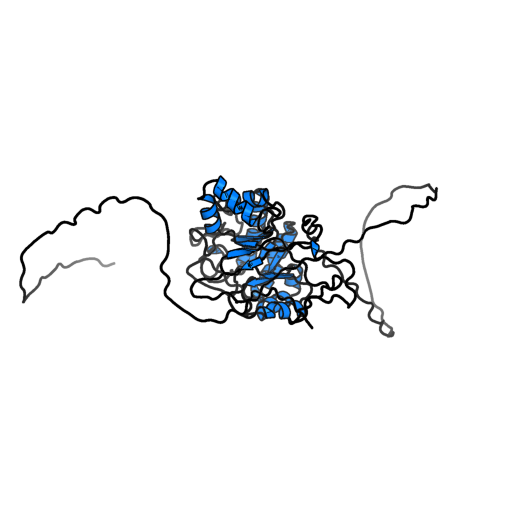 N . GLY A 1 381 ? 4.885 -0.025 7.932 1.00 98.38 381 GLY A N 1
ATOM 2778 C CA . GLY A 1 381 ? 4.421 1.144 8.682 1.00 98.38 381 GLY A CA 1
ATOM 2779 C C . GLY A 1 381 ? 4.495 2.446 7.882 1.00 98.38 381 GLY A C 1
ATOM 2780 O O . GLY A 1 381 ? 5.115 2.500 6.820 1.00 98.38 381 GLY A O 1
ATOM 2781 N N . TYR A 1 382 ? 3.943 3.511 8.464 1.00 98.50 382 TYR A N 1
ATOM 2782 C CA . TYR A 1 382 ? 4.011 4.893 7.977 1.00 98.50 382 TYR A CA 1
ATOM 2783 C C . TYR A 1 382 ? 3.245 5.198 6.675 1.00 98.50 382 TYR A C 1
ATOM 2785 O O . TYR A 1 382 ? 2.203 5.820 6.793 1.00 98.50 382 TYR A O 1
ATOM 2793 N N . ASP A 1 383 ? 3.694 4.785 5.484 1.00 98.62 383 ASP A N 1
ATOM 2794 C CA . ASP A 1 383 ? 3.002 5.009 4.187 1.00 98.62 383 ASP A CA 1
ATOM 2795 C C . ASP A 1 383 ? 2.593 6.484 3.961 1.00 98.62 383 ASP A C 1
ATOM 2797 O O . ASP A 1 383 ? 1.434 6.804 3.694 1.00 98.62 383 ASP A O 1
ATOM 2801 N N . HIS A 1 384 ? 3.551 7.400 4.169 1.00 98.44 384 HIS A N 1
ATOM 2802 C CA . HIS A 1 384 ? 3.346 8.853 4.082 1.00 98.44 384 HIS A CA 1
ATOM 2803 C C . HIS A 1 384 ? 4.624 9.588 3.638 1.00 98.44 384 HIS A C 1
ATOM 2805 O O . HIS A 1 384 ? 5.684 9.008 3.429 1.00 98.44 384 HIS A O 1
ATOM 2811 N N . ASN A 1 385 ? 4.514 10.897 3.474 1.00 97.75 385 ASN A N 1
ATOM 2812 C CA . ASN A 1 385 ? 5.500 11.794 2.871 1.00 97.75 385 ASN A CA 1
ATOM 2813 C C . ASN A 1 385 ? 6.850 11.915 3.611 1.00 97.75 385 ASN A C 1
ATOM 2815 O O . ASN A 1 385 ? 6.971 11.589 4.792 1.00 97.75 385 ASN A O 1
ATOM 2819 N N . TRP A 1 386 ? 7.884 12.422 2.934 1.00 97.44 386 TRP A N 1
ATOM 2820 C CA . TRP A 1 386 ? 9.221 12.625 3.516 1.00 97.44 386 TRP A CA 1
ATOM 2821 C C . TRP A 1 386 ? 9.318 13.795 4.514 1.00 97.44 386 TRP A C 1
ATOM 2823 O O . TRP A 1 386 ? 10.359 13.977 5.141 1.00 97.44 386 TRP A O 1
ATOM 2833 N N . ASP A 1 387 ? 8.266 14.602 4.666 1.00 96.38 387 ASP A N 1
ATOM 2834 C CA . ASP A 1 387 ? 8.246 15.816 5.494 1.00 96.38 387 ASP A CA 1
ATOM 2835 C C . ASP A 1 387 ? 8.098 15.562 7.002 1.00 96.38 387 ASP A C 1
ATOM 2837 O O . ASP A 1 387 ? 8.415 16.446 7.796 1.00 96.38 387 ASP A O 1
ATOM 2841 N N . THR A 1 388 ? 7.686 14.360 7.420 1.00 95.06 388 THR A N 1
ATOM 2842 C CA . THR A 1 388 ? 7.564 13.996 8.846 1.00 95.06 388 THR A CA 1
ATOM 2843 C C . THR A 1 388 ? 8.371 12.739 9.231 1.00 95.06 388 THR A C 1
ATOM 2845 O O . THR A 1 388 ? 7.794 11.759 9.703 1.00 95.06 388 THR A O 1
ATOM 2848 N N . PRO A 1 389 ? 9.718 12.738 9.085 1.00 94.81 389 PRO A N 1
ATOM 2849 C CA . PRO A 1 389 ? 10.585 11.574 9.340 1.00 94.81 389 PRO A CA 1
ATOM 2850 C C . PRO A 1 389 ? 10.675 11.144 10.815 1.00 94.81 389 PRO A C 1
ATOM 2852 O O . PRO A 1 389 ? 11.169 10.054 11.123 1.00 94.81 389 PRO A O 1
ATOM 2855 N N . THR A 1 390 ? 10.180 11.968 11.739 1.00 97.00 390 THR A N 1
ATOM 2856 C CA . THR A 1 390 ? 10.030 11.618 13.158 1.00 97.00 390 THR A CA 1
ATOM 2857 C C . THR A 1 390 ? 9.006 10.503 13.362 1.00 97.00 390 THR A C 1
ATOM 2859 O O . THR A 1 390 ? 9.286 9.564 14.097 1.00 97.00 390 THR A O 1
ATOM 2862 N N . VAL A 1 391 ? 7.881 10.522 12.641 1.00 97.31 391 VAL A N 1
ATOM 2863 C CA . VAL A 1 391 ? 6.784 9.543 12.772 1.00 97.31 391 VAL A CA 1
ATOM 2864 C C . VAL A 1 391 ? 7.227 8.094 12.482 1.00 97.31 391 VAL A C 1
ATOM 2866 O O . VAL A 1 391 ? 6.997 7.235 13.338 1.00 97.31 391 VAL A O 1
ATOM 2869 N N . PRO A 1 392 ? 7.900 7.762 11.355 1.00 97.38 392 PRO A N 1
ATOM 2870 C CA . PRO A 1 392 ? 8.434 6.415 11.151 1.00 97.38 392 PRO A CA 1
ATOM 2871 C C . PRO A 1 392 ? 9.571 6.091 12.130 1.00 97.38 392 PRO A C 1
ATOM 2873 O O . PRO A 1 392 ? 9.734 4.929 12.495 1.00 97.38 392 PRO A O 1
ATOM 2876 N N . SER A 1 393 ? 10.326 7.091 12.602 1.00 97.31 393 SER A N 1
ATOM 2877 C CA . SER A 1 393 ? 11.388 6.883 13.596 1.00 97.31 393 SER A CA 1
ATOM 2878 C C . SER A 1 393 ? 10.857 6.530 14.988 1.00 97.31 393 SER A C 1
ATOM 2880 O O . SER A 1 393 ? 11.459 5.716 15.685 1.00 97.31 393 SER A O 1
ATOM 2882 N N . GLU A 1 394 ? 9.740 7.126 15.402 1.00 97.81 394 GLU A N 1
ATOM 2883 C CA . GLU A 1 394 ? 9.014 6.782 16.629 1.00 97.81 394 GLU A CA 1
ATOM 2884 C C . GLU A 1 394 ? 8.407 5.382 16.517 1.00 97.81 394 GLU A C 1
ATOM 2886 O O . GLU A 1 394 ? 8.597 4.551 17.403 1.00 97.81 394 GLU A O 1
ATOM 2891 N N . LEU A 1 395 ? 7.751 5.088 15.388 1.00 97.94 395 LEU A N 1
ATOM 2892 C CA . LEU A 1 395 ? 7.123 3.792 15.130 1.00 97.94 395 LEU A CA 1
ATOM 2893 C C . LEU A 1 395 ? 8.133 2.632 15.103 1.00 97.94 395 LEU A C 1
ATOM 2895 O O . LEU A 1 395 ? 7.854 1.566 15.648 1.00 97.94 395 LEU A O 1
ATOM 2899 N N . LEU A 1 396 ? 9.305 2.827 14.488 1.00 97.31 396 LEU A N 1
ATOM 2900 C CA . LEU A 1 396 ? 10.390 1.839 14.498 1.00 97.31 396 LEU A CA 1
ATOM 2901 C C . LEU A 1 396 ? 11.148 1.787 15.835 1.00 97.31 396 LEU A C 1
ATOM 2903 O O . LEU A 1 396 ? 11.789 0.777 16.127 1.00 97.31 396 LEU A O 1
ATOM 2907 N N . GLY A 1 397 ? 11.060 2.844 16.649 1.00 96.88 397 GLY A N 1
ATOM 2908 C CA . GLY A 1 397 ? 11.598 2.891 18.009 1.00 96.88 397 GLY A CA 1
ATOM 2909 C C . GLY A 1 397 ? 10.819 2.034 19.014 1.00 96.88 397 GLY A C 1
ATOM 2910 O O . GLY A 1 397 ? 11.404 1.571 19.993 1.00 96.88 397 GLY A O 1
ATOM 2911 N N . ASP A 1 398 ? 9.532 1.764 18.770 1.00 97.56 398 ASP A N 1
ATOM 2912 C CA . ASP A 1 398 ? 8.768 0.774 19.534 1.00 97.56 398 ASP A CA 1
ATOM 2913 C C . ASP A 1 398 ? 9.206 -0.645 19.129 1.00 97.56 398 ASP A C 1
ATOM 2915 O O . ASP A 1 398 ? 8.816 -1.177 18.088 1.00 97.56 398 ASP A O 1
ATOM 2919 N N . ALA A 1 399 ? 10.010 -1.295 19.973 1.00 95.50 399 ALA A N 1
ATOM 2920 C CA . ALA A 1 399 ? 10.511 -2.647 19.721 1.00 95.50 399 ALA A CA 1
ATOM 2921 C C . ALA A 1 399 ? 9.395 -3.713 19.606 1.00 95.50 399 ALA A C 1
ATOM 2923 O O . ALA A 1 399 ? 9.560 -4.722 18.910 1.00 95.50 399 ALA A O 1
ATOM 2924 N N . ALA A 1 400 ? 8.247 -3.506 20.259 1.00 96.81 400 ALA A N 1
ATOM 2925 C CA . ALA A 1 400 ? 7.129 -4.445 20.258 1.00 96.81 400 ALA A CA 1
ATOM 2926 C C . ALA A 1 400 ? 6.256 -4.328 18.992 1.00 96.81 400 ALA A C 1
ATOM 2928 O O . ALA A 1 400 ? 5.631 -5.324 18.604 1.00 96.81 400 ALA A O 1
ATOM 2929 N N . ALA A 1 401 ? 6.269 -3.172 18.322 1.00 96.62 401 ALA A N 1
ATOM 2930 C CA . ALA A 1 401 ? 5.756 -2.991 16.964 1.00 96.62 401 ALA A CA 1
ATOM 2931 C C . ALA A 1 401 ? 6.809 -3.418 15.929 1.00 96.62 401 ALA A C 1
ATOM 2933 O O . ALA A 1 401 ? 6.509 -4.150 14.982 1.00 96.62 401 ALA A O 1
ATOM 2934 N N . GLY A 1 402 ? 8.070 -3.048 16.166 1.00 94.38 402 GLY A N 1
ATOM 2935 C CA . GLY A 1 402 ? 9.227 -3.342 15.325 1.00 94.38 402 GLY A CA 1
ATOM 2936 C C . GLY A 1 402 ? 9.443 -4.832 15.046 1.00 94.38 402 GLY A C 1
ATOM 2937 O O . GLY A 1 402 ? 9.894 -5.174 13.956 1.00 94.38 402 GLY A O 1
ATOM 2938 N N . ARG A 1 403 ? 9.069 -5.741 15.957 1.00 95.81 403 ARG A N 1
ATOM 2939 C CA . ARG A 1 403 ? 9.109 -7.202 15.710 1.00 95.81 403 ARG A CA 1
ATOM 2940 C C . ARG A 1 403 ? 8.130 -7.698 14.633 1.00 95.81 403 ARG A C 1
ATOM 2942 O O . ARG A 1 403 ? 8.336 -8.780 14.099 1.00 95.81 403 ARG A O 1
ATOM 2949 N N . TYR A 1 404 ? 7.071 -6.941 14.339 1.00 98.06 404 TYR A N 1
ATOM 2950 C CA . TYR A 1 404 ? 6.074 -7.272 13.311 1.00 98.06 404 TYR A CA 1
ATOM 2951 C C . TYR A 1 404 ? 6.259 -6.470 12.016 1.00 98.06 404 TYR A C 1
ATOM 2953 O O . TYR A 1 404 ? 5.756 -6.877 10.973 1.00 98.06 404 TYR A O 1
ATOM 2961 N N . LEU A 1 405 ? 6.966 -5.339 12.077 1.00 98.19 405 LEU A N 1
ATOM 2962 C CA . LEU A 1 405 ? 7.240 -4.484 10.925 1.00 98.19 405 LEU A CA 1
ATOM 2963 C C . LEU A 1 405 ? 8.422 -5.007 10.102 1.00 98.19 405 LEU A C 1
ATOM 2965 O O . LEU A 1 405 ? 9.550 -5.067 10.596 1.00 98.19 405 LEU A O 1
ATOM 2969 N N . THR A 1 406 ? 8.195 -5.289 8.820 1.00 97.75 406 THR A N 1
ATOM 2970 C CA . THR A 1 406 ? 9.276 -5.560 7.853 1.00 97.75 406 THR A CA 1
ATOM 2971 C C . THR A 1 406 ? 10.026 -4.270 7.500 1.00 97.75 406 THR A C 1
ATOM 2973 O O . THR A 1 406 ? 11.239 -4.273 7.289 1.00 97.75 406 THR A O 1
ATOM 2976 N N . GLY A 1 407 ? 9.317 -3.141 7.474 1.00 97.06 407 GLY A N 1
ATOM 2977 C CA . GLY A 1 407 ? 9.871 -1.850 7.090 1.00 97.06 407 GLY A CA 1
ATOM 2978 C C . GLY A 1 407 ? 8.867 -0.709 7.199 1.00 97.06 407 GLY A C 1
ATOM 2979 O O . GLY A 1 407 ? 7.794 -0.860 7.793 1.00 97.06 407 GLY A O 1
ATOM 2980 N N . ILE A 1 408 ? 9.224 0.420 6.596 1.00 97.88 408 ILE A N 1
ATOM 2981 C CA . ILE A 1 408 ? 8.376 1.607 6.470 1.00 97.88 408 ILE A CA 1
ATOM 2982 C C . ILE A 1 408 ? 8.223 2.022 5.001 1.00 97.88 408 ILE A C 1
ATOM 2984 O O . ILE A 1 408 ? 9.078 1.740 4.157 1.00 97.88 408 ILE A O 1
ATOM 2988 N N . ALA A 1 409 ? 7.087 2.642 4.705 1.00 98.38 409 ALA A N 1
ATOM 2989 C CA . ALA A 1 409 ? 6.693 3.097 3.380 1.00 98.38 409 ALA A CA 1
ATOM 2990 C C . ALA A 1 409 ? 6.694 4.629 3.298 1.00 98.38 409 ALA A C 1
ATOM 2992 O O . ALA A 1 409 ? 6.340 5.296 4.270 1.00 98.38 409 ALA A O 1
ATOM 2993 N N . TRP A 1 410 ? 7.071 5.169 2.141 1.00 98.44 410 TRP A N 1
ATOM 2994 C CA . TRP A 1 410 ? 7.195 6.598 1.873 1.00 98.44 410 TRP A CA 1
ATOM 2995 C C . TRP A 1 410 ? 6.393 7.027 0.649 1.00 98.44 410 TRP A C 1
ATOM 2997 O O . TRP A 1 410 ? 6.330 6.296 -0.340 1.00 98.44 410 TRP A O 1
ATOM 3007 N N . HIS A 1 411 ? 5.893 8.261 0.682 1.00 98.00 411 HIS A N 1
ATOM 3008 C CA . HIS A 1 411 ? 5.344 8.987 -0.464 1.00 98.00 411 HIS A CA 1
ATOM 3009 C C . HIS A 1 411 ? 6.236 10.190 -0.827 1.00 98.00 411 HIS A C 1
ATOM 3011 O O . HIS A 1 411 ? 6.954 10.709 0.030 1.00 98.00 411 HIS A O 1
ATOM 3017 N N . CYS A 1 412 ? 6.182 10.667 -2.076 1.00 94.62 412 CYS A N 1
ATOM 3018 C CA . CYS A 1 412 ? 7.028 11.778 -2.550 1.00 94.62 412 CYS A CA 1
ATOM 3019 C C . CYS A 1 412 ? 6.314 13.131 -2.759 1.00 94.62 412 CYS A C 1
ATOM 3021 O O . CYS A 1 412 ? 6.810 13.972 -3.510 1.00 94.62 412 CYS A O 1
ATOM 3023 N N . TYR A 1 413 ? 5.161 13.384 -2.126 1.00 93.50 413 TYR A N 1
ATOM 3024 C CA . TYR A 1 413 ? 4.416 14.635 -2.352 1.00 93.50 413 TYR A CA 1
ATOM 3025 C C . TYR A 1 413 ? 4.985 15.850 -1.624 1.00 93.50 413 TYR A C 1
ATOM 3027 O O . TYR A 1 413 ? 4.727 16.979 -2.048 1.00 93.50 413 TYR A O 1
ATOM 3035 N N . ARG A 1 414 ? 5.695 15.637 -0.510 1.00 93.31 414 ARG A N 1
ATOM 3036 C CA . ARG A 1 414 ? 6.306 16.682 0.328 1.00 93.31 414 ARG A CA 1
ATOM 3037 C C . ARG A 1 414 ? 7.570 16.153 1.014 1.00 93.31 414 ARG A C 1
ATOM 3039 O O . ARG A 1 414 ? 7.676 14.955 1.273 1.00 93.31 414 ARG A O 1
ATOM 3046 N N . GLY A 1 415 ? 8.477 17.065 1.365 1.00 93.31 415 GLY A N 1
ATOM 3047 C CA . GLY A 1 415 ? 9.730 16.768 2.067 1.00 93.31 415 GLY A CA 1
ATOM 3048 C C . GLY A 1 415 ? 10.892 16.392 1.145 1.00 93.31 415 GLY A C 1
ATOM 3049 O O . GLY A 1 415 ? 10.794 16.506 -0.075 1.00 93.31 415 GLY A O 1
ATOM 3050 N N . ASP A 1 416 ? 11.999 15.961 1.750 1.00 92.38 416 ASP A N 1
ATOM 3051 C CA . ASP A 1 416 ? 13.258 15.640 1.068 1.00 92.38 416 ASP A CA 1
ATOM 3052 C C . ASP A 1 416 ? 13.544 14.131 1.138 1.00 92.38 416 ASP A C 1
ATOM 3054 O O . ASP A 1 416 ? 13.506 13.532 2.214 1.00 92.38 416 ASP A O 1
ATOM 3058 N N . TRP A 1 417 ? 13.876 13.514 0.002 1.00 90.25 417 TRP A N 1
ATOM 3059 C CA . TRP A 1 417 ? 14.177 12.082 -0.106 1.00 90.25 417 TRP A CA 1
ATOM 3060 C C . TRP A 1 417 ? 15.311 11.620 0.827 1.00 90.25 417 TRP A C 1
ATOM 3062 O O . TRP A 1 417 ? 15.333 10.445 1.207 1.00 90.25 417 TRP A O 1
ATOM 3072 N N . ALA A 1 418 ? 16.209 12.515 1.256 1.00 93.88 418 ALA A N 1
ATOM 3073 C CA . ALA A 1 418 ? 17.264 12.237 2.228 1.00 93.88 418 ALA A CA 1
ATOM 3074 C C . ALA A 1 418 ? 16.725 11.785 3.602 1.00 93.88 418 ALA A C 1
ATOM 3076 O O . ALA A 1 418 ? 17.439 11.097 4.341 1.00 93.88 418 ALA A O 1
ATOM 3077 N N . ALA A 1 419 ? 15.460 12.092 3.924 1.00 94.75 419 ALA A N 1
ATOM 3078 C CA . ALA A 1 419 ? 14.734 11.551 5.075 1.00 94.75 419 ALA A CA 1
ATOM 3079 C C . ALA A 1 419 ? 14.805 10.015 5.145 1.00 94.75 419 ALA A C 1
ATOM 3081 O O . ALA A 1 419 ? 14.992 9.445 6.222 1.00 94.75 419 ALA A O 1
ATOM 3082 N N . GLN A 1 420 ? 14.737 9.341 3.992 1.00 94.81 420 GLN A N 1
ATOM 3083 C CA . GLN A 1 420 ? 14.830 7.883 3.898 1.00 94.81 420 GLN A CA 1
ATOM 3084 C C . GLN A 1 420 ? 16.166 7.368 4.445 1.00 94.81 420 GLN A C 1
ATOM 3086 O O . GLN A 1 420 ? 16.194 6.450 5.265 1.00 94.81 420 GLN A O 1
ATOM 3091 N N . SER A 1 421 ? 17.278 7.999 4.049 1.00 93.38 421 SER A N 1
ATOM 3092 C CA . SER A 1 421 ? 18.616 7.638 4.528 1.00 93.38 421 SER A CA 1
ATOM 3093 C C . SER A 1 421 ? 18.799 7.925 6.019 1.00 93.38 421 SER A C 1
ATOM 3095 O O . SER A 1 421 ? 19.490 7.167 6.692 1.00 93.38 421 SER A O 1
ATOM 3097 N N . GLN A 1 422 ? 18.190 8.993 6.548 1.00 94.56 422 GLN A N 1
ATOM 3098 C CA . GLN A 1 422 ? 18.258 9.325 7.978 1.00 94.56 422 GLN A CA 1
ATOM 3099 C C . GLN A 1 422 ? 17.560 8.258 8.835 1.00 94.56 422 GLN A C 1
ATOM 3101 O O . GLN A 1 422 ? 18.130 7.785 9.819 1.00 94.56 422 GLN A O 1
ATOM 3106 N N . VAL A 1 423 ? 16.357 7.828 8.436 1.00 96.06 423 VAL A N 1
ATOM 3107 C CA . VAL A 1 423 ? 15.626 6.755 9.132 1.00 96.06 423 VAL A CA 1
ATOM 3108 C C . VAL A 1 423 ? 16.343 5.413 8.973 1.00 96.06 423 VAL A C 1
ATOM 3110 O O . VAL A 1 423 ? 16.523 4.703 9.961 1.00 96.06 423 VAL A O 1
ATOM 3113 N N . HIS A 1 424 ? 16.820 5.079 7.770 1.00 95.56 424 HIS A N 1
ATOM 3114 C CA . HIS A 1 424 ? 17.559 3.836 7.537 1.00 95.56 424 HIS A CA 1
ATOM 3115 C C . HIS A 1 424 ? 18.857 3.760 8.358 1.00 95.56 424 HIS A C 1
ATOM 3117 O O . HIS A 1 424 ? 19.121 2.727 8.963 1.00 95.56 424 HIS A O 1
ATOM 3123 N N . ALA A 1 425 ? 19.618 4.854 8.485 1.00 95.69 425 ALA A N 1
ATOM 3124 C CA . ALA A 1 425 ? 20.829 4.884 9.313 1.00 95.69 425 ALA A CA 1
ATOM 3125 C C . ALA A 1 425 ? 20.556 4.581 10.802 1.00 95.69 425 ALA A C 1
ATOM 3127 O O . ALA A 1 425 ? 21.405 4.001 11.478 1.00 95.69 425 ALA A O 1
ATOM 3128 N N . ARG A 1 426 ? 19.366 4.932 11.314 1.00 96.19 426 ARG A N 1
ATOM 3129 C CA . ARG A 1 426 ? 18.935 4.599 12.683 1.00 96.19 426 ARG A CA 1
ATOM 3130 C C . ARG A 1 426 ? 18.364 3.180 12.805 1.00 96.19 426 ARG A C 1
ATOM 3132 O O . ARG A 1 426 ? 18.438 2.589 13.880 1.00 96.19 426 ARG A O 1
ATOM 3139 N N . PHE A 1 427 ? 17.806 2.630 11.727 1.00 96.69 427 PHE A N 1
ATOM 3140 C CA . PHE A 1 427 ? 17.141 1.324 11.699 1.00 96.69 427 PHE A CA 1
ATOM 3141 C C . PHE A 1 427 ? 17.580 0.473 10.485 1.00 96.69 427 PHE A C 1
ATOM 3143 O O . PHE A 1 427 ? 16.743 0.112 9.654 1.00 96.69 427 PHE A O 1
ATOM 3150 N N . PRO A 1 428 ? 18.873 0.107 10.361 1.00 94.69 428 PRO A N 1
ATOM 3151 C CA . PRO A 1 428 ? 19.421 -0.477 9.129 1.00 94.69 428 PRO A CA 1
ATOM 3152 C C . PRO A 1 428 ? 18.842 -1.857 8.784 1.00 94.69 428 PRO A C 1
ATOM 3154 O O . PRO A 1 428 ? 18.784 -2.236 7.620 1.00 94.69 428 PRO A O 1
ATOM 3157 N N . ALA A 1 429 ? 18.333 -2.592 9.777 1.00 93.94 429 ALA A N 1
ATOM 3158 C CA . ALA A 1 429 ? 17.656 -3.878 9.584 1.00 93.94 429 ALA A CA 1
ATOM 3159 C C . ALA A 1 429 ? 16.195 -3.757 9.089 1.00 93.94 429 ALA A C 1
ATOM 3161 O O . ALA A 1 429 ? 15.472 -4.756 9.066 1.00 93.94 429 ALA A O 1
ATOM 3162 N N . LYS A 1 430 ? 15.716 -2.549 8.757 1.00 95.69 430 LYS A N 1
ATOM 3163 C CA . LYS A 1 430 ? 14.343 -2.288 8.300 1.00 95.69 430 LYS A CA 1
ATOM 3164 C C . LYS A 1 430 ? 14.321 -1.816 6.854 1.00 95.69 430 LYS A C 1
ATOM 3166 O O . LYS A 1 430 ? 15.071 -0.924 6.459 1.00 95.69 430 LYS A O 1
ATOM 3171 N N . ALA A 1 431 ? 13.415 -2.406 6.075 1.00 95.31 431 ALA A N 1
ATOM 3172 C CA . ALA A 1 431 ? 13.231 -2.037 4.681 1.00 95.31 431 ALA A CA 1
ATOM 3173 C C . ALA A 1 431 ? 12.624 -0.628 4.540 1.00 95.31 431 ALA A C 1
ATOM 3175 O O . ALA A 1 431 ? 11.840 -0.180 5.379 1.00 95.31 431 ALA A O 1
ATOM 3176 N N . THR A 1 432 ? 12.972 0.048 3.448 1.00 95.50 432 THR A N 1
ATOM 3177 C CA . THR A 1 432 ? 12.444 1.358 3.044 1.00 95.50 432 THR A CA 1
ATOM 3178 C C . THR A 1 432 ? 11.824 1.210 1.662 1.00 95.50 432 THR A C 1
ATOM 3180 O O . THR A 1 432 ? 12.502 0.776 0.731 1.00 95.50 432 THR A O 1
ATOM 3183 N N . TRP A 1 433 ? 10.525 1.482 1.542 1.00 96.38 433 TRP A N 1
ATOM 3184 C CA . TRP A 1 433 ? 9.763 1.321 0.298 1.00 96.38 433 TRP A CA 1
ATOM 3185 C C . TRP A 1 433 ? 9.199 2.680 -0.137 1.00 96.38 433 TRP A C 1
ATOM 3187 O O . TRP A 1 433 ? 8.603 3.374 0.677 1.00 96.38 433 TRP A O 1
ATOM 3197 N N . LEU A 1 434 ? 9.345 3.055 -1.410 1.00 97.69 434 LEU A N 1
ATOM 3198 C CA . LEU A 1 434 ? 8.626 4.189 -2.004 1.00 97.69 434 LEU A CA 1
ATOM 3199 C C . LEU A 1 434 ? 7.335 3.644 -2.627 1.00 97.69 434 LEU A C 1
ATOM 3201 O O . LEU A 1 434 ? 7.394 2.897 -3.603 1.00 97.69 434 LEU A O 1
ATOM 3205 N N . THR A 1 435 ? 6.189 3.938 -2.018 1.00 97.88 435 THR A N 1
ATOM 3206 C CA . THR A 1 435 ? 4.914 3.240 -2.277 1.00 97.88 435 THR A CA 1
ATOM 3207 C C . THR A 1 435 ? 3.909 4.068 -3.066 1.00 97.88 435 THR A C 1
ATOM 3209 O O . THR A 1 435 ? 3.050 3.487 -3.732 1.00 97.88 435 THR A O 1
ATOM 3212 N N . GLU A 1 436 ? 4.034 5.397 -3.054 1.00 97.44 436 GLU A N 1
ATOM 3213 C CA . GLU A 1 436 ? 3.189 6.282 -3.853 1.00 97.44 436 GLU A CA 1
ATOM 3214 C C . GLU A 1 436 ? 3.925 7.552 -4.305 1.00 97.44 436 GLU A C 1
ATOM 3216 O O . GLU A 1 436 ? 4.643 8.208 -3.548 1.00 97.44 436 GLU A O 1
ATOM 3221 N N . CYS A 1 437 ? 3.735 7.896 -5.575 1.00 93.19 437 CYS A N 1
ATOM 3222 C CA . CYS A 1 437 ? 4.252 9.096 -6.215 1.00 93.19 437 CYS A CA 1
ATOM 3223 C C . CYS A 1 437 ? 3.317 9.475 -7.362 1.00 93.19 437 CYS A C 1
ATOM 3225 O O . CYS A 1 437 ? 2.935 8.618 -8.159 1.00 93.19 437 CYS A O 1
ATOM 3227 N N . SER A 1 438 ? 2.992 10.759 -7.489 1.00 86.44 438 SER A N 1
ATOM 3228 C CA . SER A 1 438 ? 2.227 11.283 -8.620 1.00 86.44 438 SER A CA 1
ATOM 3229 C C . SER A 1 438 ? 2.647 12.712 -8.958 1.00 86.44 438 SER A C 1
ATOM 3231 O O . SER A 1 438 ? 3.154 13.457 -8.116 1.00 86.44 438 SER A O 1
ATOM 3233 N N . GLY A 1 439 ? 2.467 13.068 -10.227 1.00 70.62 439 GLY A N 1
ATOM 3234 C CA . GLY A 1 439 ? 2.679 14.404 -10.771 1.00 70.62 439 GLY A CA 1
ATOM 3235 C C . GLY A 1 439 ? 1.398 14.908 -11.419 1.00 70.62 439 GLY A C 1
ATOM 3236 O O . GLY A 1 439 ? 0.551 14.110 -11.819 1.00 70.62 439 GLY A O 1
ATOM 3237 N N . GLY A 1 440 ? 1.252 16.223 -11.551 1.00 55.50 440 GLY A N 1
ATOM 3238 C CA . GLY A 1 440 ? 0.060 16.803 -12.164 1.00 55.50 440 GLY A CA 1
ATOM 3239 C C . GLY A 1 440 ? 0.221 18.279 -12.496 1.00 55.50 440 GLY A C 1
ATOM 3240 O O . GLY A 1 440 ? 1.142 18.948 -12.028 1.00 55.50 440 GLY A O 1
ATOM 3241 N N . THR A 1 441 ? -0.697 18.811 -13.299 1.00 42.97 441 THR A N 1
ATOM 3242 C CA . THR A 1 441 ? -0.744 20.236 -13.649 1.00 42.97 441 THR A CA 1
ATOM 3243 C C . THR A 1 441 ? -0.929 21.084 -12.386 1.00 42.97 441 THR A C 1
ATOM 3245 O O . THR A 1 441 ? -2.025 21.144 -11.835 1.00 42.97 441 THR A O 1
ATOM 3248 N N . GLY A 1 442 ? 0.153 21.711 -11.910 1.00 47.22 442 GLY A N 1
ATOM 3249 C CA . GLY A 1 442 ? 0.192 22.475 -10.654 1.00 47.22 442 GLY A CA 1
ATOM 3250 C C . GLY A 1 442 ? 1.138 21.914 -9.581 1.00 47.22 442 GLY A C 1
ATOM 3251 O O . GLY A 1 442 ? 1.432 22.614 -8.615 1.00 47.22 442 GLY A O 1
ATOM 3252 N N . ARG A 1 443 ? 1.676 20.699 -9.754 1.00 47.22 443 ARG A N 1
ATOM 3253 C CA . ARG A 1 443 ? 2.793 20.171 -8.954 1.00 47.22 443 ARG A CA 1
ATOM 3254 C C . ARG A 1 443 ? 3.870 19.620 -9.875 1.00 47.22 443 ARG A C 1
ATOM 3256 O O . ARG A 1 443 ? 3.692 18.573 -10.495 1.00 47.22 443 ARG A O 1
ATOM 3263 N N . ALA A 1 444 ? 5.002 20.317 -9.934 1.00 42.44 444 ALA A N 1
ATOM 3264 C CA . ALA A 1 444 ? 6.204 19.751 -10.522 1.00 42.44 444 ALA A CA 1
ATOM 3265 C C . ALA A 1 444 ? 6.569 18.475 -9.750 1.00 42.44 444 ALA A C 1
ATOM 3267 O O . ALA A 1 444 ? 6.712 18.514 -8.527 1.00 42.44 444 ALA A O 1
ATOM 3268 N N . LEU A 1 445 ? 6.730 17.360 -10.466 1.00 45.59 445 LEU A N 1
ATOM 3269 C CA . LEU A 1 445 ? 7.456 16.216 -9.925 1.00 45.59 445 LEU A CA 1
ATOM 3270 C C . LEU A 1 445 ? 8.852 16.685 -9.484 1.00 45.59 445 LEU A C 1
ATOM 3272 O O . LEU A 1 445 ? 9.412 17.586 -10.126 1.00 45.59 445 LEU A O 1
ATOM 3276 N N . PRO A 1 446 ? 9.451 16.071 -8.448 1.00 43.44 446 PRO A N 1
ATOM 3277 C CA . PRO A 1 446 ? 10.876 16.221 -8.205 1.00 43.44 446 PRO A CA 1
ATOM 3278 C C . PRO A 1 446 ? 11.625 15.962 -9.517 1.00 43.44 446 PRO A C 1
ATOM 3280 O O . PRO A 1 446 ? 11.464 14.900 -10.118 1.00 43.44 446 PRO A O 1
ATOM 3283 N N . ARG A 1 447 ? 12.429 16.933 -9.981 1.00 40.41 447 ARG A N 1
ATOM 3284 C CA . ARG A 1 447 ? 13.205 16.808 -11.236 1.00 40.41 447 ARG A CA 1
ATOM 3285 C C . ARG A 1 447 ? 14.159 15.605 -11.220 1.00 40.41 447 ARG A C 1
ATOM 3287 O O . ARG A 1 447 ? 14.595 15.155 -12.272 1.00 40.41 447 ARG A O 1
ATOM 3294 N N . THR A 1 448 ? 14.425 15.074 -10.033 1.00 37.66 448 THR A N 1
ATOM 3295 C CA . THR A 1 448 ? 15.057 13.787 -9.767 1.00 37.66 448 THR A CA 1
ATOM 3296 C C . THR A 1 448 ? 14.283 13.075 -8.658 1.00 37.66 448 THR A C 1
ATOM 3298 O O . THR A 1 448 ? 14.242 13.544 -7.521 1.00 37.66 448 THR A O 1
ATOM 3301 N N . VAL A 1 449 ? 13.710 11.905 -8.958 1.00 37.47 449 VAL A N 1
ATOM 3302 C CA . VAL A 1 449 ? 13.372 10.912 -7.925 1.00 37.47 449 VAL A CA 1
ATOM 3303 C C . VAL A 1 449 ? 14.599 10.030 -7.741 1.00 37.47 449 VAL A C 1
ATOM 3305 O O . VAL A 1 449 ? 14.704 8.935 -8.291 1.00 37.47 449 VAL A O 1
ATOM 3308 N N . SER A 1 450 ? 15.564 10.541 -6.982 1.00 36.00 450 SER A N 1
ATOM 3309 C CA . SER A 1 450 ? 16.687 9.737 -6.520 1.00 36.00 450 SER A CA 1
ATOM 3310 C C . SER A 1 450 ? 16.169 8.756 -5.469 1.00 36.00 450 SER A C 1
ATOM 3312 O O . SER A 1 450 ? 15.964 9.126 -4.312 1.00 36.00 450 SER A O 1
ATOM 3314 N N . ALA A 1 451 ? 15.989 7.484 -5.841 1.00 40.19 451 ALA A N 1
ATOM 3315 C CA . ALA A 1 451 ? 16.146 6.421 -4.851 1.00 40.19 451 ALA A CA 1
ATOM 3316 C C . ALA A 1 451 ? 17.537 6.626 -4.230 1.00 40.19 451 ALA A C 1
ATOM 3318 O O . ALA A 1 451 ? 18.503 6.784 -4.974 1.00 40.19 451 ALA A O 1
ATOM 3319 N N . GLY A 1 452 ? 17.614 6.757 -2.905 1.00 28.44 452 GLY A N 1
ATOM 3320 C CA . GLY A 1 452 ? 18.749 7.383 -2.218 1.00 28.44 452 GLY A CA 1
ATOM 3321 C C . GLY A 1 452 ? 20.037 6.558 -2.188 1.00 28.44 452 GLY A C 1
ATOM 3322 O O . GLY A 1 452 ? 20.496 6.197 -1.107 1.00 28.44 452 GLY A O 1
ATOM 3323 N N . TRP A 1 453 ? 20.635 6.296 -3.350 1.00 31.75 453 TRP A N 1
ATOM 3324 C CA . TRP A 1 453 ? 21.991 5.777 -3.488 1.00 31.75 453 TRP A CA 1
ATOM 3325 C C . TRP A 1 453 ? 22.969 6.860 -3.029 1.00 31.75 453 TRP A C 1
ATOM 3327 O O . TRP A 1 453 ? 23.168 7.869 -3.710 1.00 31.75 453 TRP A O 1
ATOM 3337 N N . ARG A 1 454 ? 23.579 6.676 -1.856 1.00 25.22 454 ARG A N 1
ATOM 3338 C CA . ARG A 1 454 ? 24.693 7.527 -1.435 1.00 25.22 454 ARG A CA 1
ATOM 3339 C C . ARG A 1 454 ? 25.934 7.128 -2.221 1.00 25.22 454 ARG A C 1
ATOM 3341 O O . ARG A 1 454 ? 26.660 6.233 -1.812 1.00 25.22 454 ARG A O 1
ATOM 3348 N N . THR A 1 455 ? 26.227 7.854 -3.293 1.00 24.81 455 THR A N 1
ATOM 3349 C CA . THR A 1 455 ? 27.596 7.927 -3.810 1.00 24.81 455 THR A CA 1
ATOM 3350 C C . THR A 1 455 ? 28.429 8.760 -2.832 1.00 24.81 455 THR A C 1
ATOM 3352 O O . THR A 1 455 ? 28.558 9.977 -2.989 1.00 24.81 455 THR A O 1
ATOM 3355 N N . SER A 1 456 ? 28.944 8.126 -1.778 1.00 24.34 456 SER A N 1
ATOM 3356 C CA . SER A 1 456 ? 30.109 8.655 -1.069 1.00 24.34 456 SER A CA 1
ATOM 3357 C C . SER A 1 456 ? 31.312 8.529 -2.001 1.00 24.34 456 SER A C 1
ATOM 3359 O O . SER A 1 456 ? 31.681 7.411 -2.361 1.00 24.34 456 SER A O 1
ATOM 3361 N N . TRP A 1 457 ? 31.848 9.676 -2.412 1.00 30.17 457 TRP A N 1
ATOM 3362 C CA . TRP A 1 457 ? 33.130 9.798 -3.104 1.00 30.17 457 TRP A CA 1
ATOM 3363 C C . TRP A 1 457 ? 34.292 9.643 -2.119 1.00 30.17 457 TRP A C 1
ATOM 3365 O O . TRP A 1 457 ? 34.098 10.038 -0.945 1.00 30.17 457 TRP A O 1
#

Secondary structure (DSSP, 8-state):
----------------------------PPPPPPP-----------------------------------PPPP--------------------------------PPPP----------S-PPPPPP-----SS----EE-TT--EE-PPPGGG--S---TT----SSSPPPPP---SS---PPP---EEE--HHHHHHHHHS-HHHHHHHHHHHH-TTTS----EEEEESS--TTSSS---TT---TT---TT-SS---TTGGGTHHHHHHHHHHH-TTPEEEEE-S---GGGBTTSSSSS-BB-GGGHHHHHHHHHHHHHHHHTTT--EEEEESSSSTT---SSS---B--HHHHHHHIIIIIHHHHHHTT---EEEEEEEEET-THHHHHHHH-HHHHTTEEEEEEEEEEE-THHHHHHHHH-TTSEEEEEE---BTTBPPPS----------

Sequence (457 aa):
MARLARPARPARPARQDQPGPSPDVRRRREPPRPAGRWARDRPVLVGLALLLAAALTVTLVVLRGATGGAPPAAASATGGTPTGVPKGVPTRSPDPGGPSSRPGNGPAPSPRALGTADAGGPAFPAPWPLPAVRGLAGWSTEPDGERLAVLDGSRVVAGGGAGDAGPAGGSRVRLAVDPTARDQRIEGFGAALTETSARLLRGLPADQRSAVLRSLFDPTEGAGLSVVRIPMGASDFAAGQYTYDDLPAGATDPRLATFSVARDDRAVVPVLREILSINSRVRVMASPWSAPAWMKSSGRLGGGSLRPQWYAAWAQYFVRFVRAYAARGITVSAVTVQNEPGHSDPSYPTMTMSAAEQARFITTRLGPAFAAARLTTNIIGYDHNWDTPTVPSELLGDAAAGRYLTGIAWHCYRGDWAAQSQVHARFPAKATWLTECSGGTGRALPRTVSAGWRTSW